Protein AF-0000000085168864 (afdb_homodimer)

pLDDT: mean 82.72, std 15.42, range [17.7, 98.81]

Radius of gyration: 28.25 Å; Cα contacts (8 Å, |Δi|>4): 1003; chains: 2; bounding box: 55×83×70 Å

Solvent-accessible surface area (backbone atoms only — not comparable to full-atom values): 30755 Å² total; per-residue (Å²): 132,80,49,40,72,51,82,82,70,56,51,90,60,42,62,45,27,54,46,70,40,33,37,84,50,86,78,62,42,57,21,23,33,66,33,28,35,41,40,34,30,62,39,65,36,33,43,31,36,38,64,81,28,74,47,78,46,41,55,50,42,28,37,32,35,18,53,52,44,36,33,30,61,48,66,72,63,60,91,83,55,74,37,79,60,23,33,42,39,37,36,36,43,54,63,49,53,52,52,43,49,72,62,31,42,29,44,61,69,39,47,64,56,55,60,53,12,48,28,26,28,41,48,52,65,68,54,29,64,62,44,47,62,49,52,56,51,31,48,74,44,61,51,35,48,22,51,13,39,49,32,38,48,50,32,53,61,55,70,41,75,87,52,46,72,52,23,49,69,67,53,45,51,55,50,51,67,59,56,43,70,46,57,54,50,38,50,52,50,42,65,78,41,54,58,49,98,72,51,69,57,57,43,11,56,73,50,72,38,55,54,68,59,32,51,50,50,43,23,70,64,55,63,41,49,70,67,57,49,50,50,50,52,26,41,51,50,33,51,50,45,39,56,74,36,76,82,60,54,69,70,57,43,37,49,67,31,44,40,92,45,68,67,61,38,49,51,52,34,25,72,73,70,73,39,45,69,68,54,45,28,56,58,56,40,60,61,33,74,80,52,76,79,121,132,79,46,38,71,49,83,82,72,56,51,90,59,41,62,44,28,55,46,70,41,34,38,85,50,86,80,63,40,58,20,23,32,67,33,29,35,43,40,34,30,62,40,65,35,33,44,33,34,37,64,80,28,76,48,77,46,42,57,50,42,28,37,33,34,18,54,53,44,35,34,32,61,47,66,73,64,60,92,84,55,74,38,80,60,23,34,43,40,37,37,37,42,54,64,51,52,52,53,44,49,74,61,32,42,30,43,62,70,41,47,65,57,55,60,53,14,47,30,26,29,41,48,52,65,68,54,28,65,62,44,47,61,48,52,56,51,31,48,75,44,60,50,36,49,23,52,12,40,50,33,37,48,49,32,53,62,54,69,41,76,87,51,47,71,53,22,48,69,67,54,46,50,54,52,49,68,60,54,44,71,46,56,54,50,41,50,52,49,42,64,78,41,53,59,49,97,72,50,68,58,58,43,12,56,73,52,72,38,55,54,70,61,31,51,52,51,43,23,69,65,54,60,41,50,69,68,59,49,50,49,51,51,26,41,52,50,33,51,50,44,39,55,74,34,76,82,60,54,67,69,58,42,38,48,69,32,44,39,92,45,68,68,62,38,48,50,52,33,24,71,72,69,73,39,46,69,68,53,46,29,56,57,56,39,61,62,29,81,78,53,76,80,122

Foldseek 3Di:
DDAAEDDADDDPVGQWDKDWFKPPDDPQTFHFAQWKKKKFFQAAKDWKDWQPFIDIDGHLKIKIAHHGTTMHDDGPDDPPDITGTTMIMITGHPVVLVVCVVPPVVSVLLVVVNVLRNQMWIADNVLSVVLVVLSVVLNVDDDVVNVVSVVVSSVSVSPGPGTDGGHDPVSSVVLVVLVPPLLVVLVVVCLVQLQDPDDLCNSCVSSVHHSVVSQVSNCVNNVDGPVLVSLLSLLVQLLVCLQVPVPDDSQVSCNVSNHPDPVVNQVSNCVNVVDGSVVSSCVPNVVCVCDPPD/DDAAEDDADDDPVGQWDKDWFKPPDDPQTFHFAQWKKKKFFQAAKDWKDWQPFIDIDGHLKIKIAHHGTTMHDDGPDDPPDITGTTMIMITGHPVVLVVCVVPPVVSVLLVVVNVLRNQMWIADNVLSVVLVVLSVVLNVDDDVVNVVSVVVSSVSVSPGPGTDGGHDPVSSVVLVVLVPPLLVVLVVVCLVQLQDPDDLCNSCVSSVHHSVVSQVSNCVNNVDGPVLVSLLSLLVQLLSCLQVPVPDDSQVSCNVSNHPDPVVNQVSNCVNVVDGSVVSSCVPNVVCPCDDPD

Structure (mmCIF, N/CA/C/O backbone):
data_AF-0000000085168864-model_v1
#
loop_
_entity.id
_entity.type
_entity.pdbx_description
1 polymer 'AraC family transcription regulator protein'
#
loop_
_atom_site.group_PDB
_atom_site.id
_atom_site.type_symbol
_atom_site.label_atom_id
_atom_site.label_alt_id
_atom_site.label_comp_id
_atom_site.label_asym_id
_atom_site.label_entity_id
_atom_site.label_seq_id
_atom_site.pdbx_PDB_ins_code
_atom_site.Cartn_x
_atom_site.Cartn_y
_atom_site.Cartn_z
_atom_site.occupancy
_atom_site.B_iso_or_equiv
_atom_site.auth_seq_id
_atom_site.auth_comp_id
_atom_site.auth_asym_id
_atom_site.auth_atom_id
_atom_site.pdbx_PDB_model_num
ATOM 1 N N . MET A 1 1 ? 9.664 31.984 19.141 1 49.69 1 MET A N 1
ATOM 2 C CA . MET A 1 1 ? 8.258 31.641 19.297 1 49.69 1 MET A CA 1
ATOM 3 C C . MET A 1 1 ? 8.062 30.125 19.172 1 49.69 1 MET A C 1
ATOM 5 O O . MET A 1 1 ? 8.719 29.469 18.359 1 49.69 1 MET A O 1
ATOM 9 N N . GLN A 1 2 ? 7.473 29.562 20.156 1 61.84 2 GLN A N 1
ATOM 10 C CA . GLN A 1 2 ? 7.246 28.125 20.203 1 61.84 2 GLN A CA 1
ATOM 11 C C . GLN A 1 2 ? 6.25 27.688 19.125 1 61.84 2 GLN A C 1
ATOM 13 O O . GLN A 1 2 ? 5.199 28.312 18.953 1 61.84 2 GLN A O 1
ATOM 18 N N . PRO A 1 3 ? 6.668 26.797 18.266 1 69.38 3 PRO A N 1
ATOM 19 C CA . PRO A 1 3 ? 5.734 26.359 17.234 1 69.38 3 PRO A CA 1
ATOM 20 C C . PRO A 1 3 ? 4.504 25.656 17.812 1 69.38 3 PRO A C 1
ATOM 22 O O . PRO A 1 3 ? 4.59 25 18.844 1 69.38 3 PRO A O 1
ATOM 25 N N . ASP A 1 4 ? 3.34 25.891 17.094 1 64.06 4 ASP A N 1
ATOM 26 C CA . ASP A 1 4 ? 2.08 25.266 17.5 1 64.06 4 ASP A CA 1
ATOM 27 C C . ASP A 1 4 ? 1.951 23.859 16.938 1 64.06 4 ASP A C 1
ATOM 29 O O . ASP A 1 4 ? 2.361 23.594 15.797 1 64.06 4 ASP A O 1
ATOM 33 N N . LEU A 1 5 ? 1.404 22.984 17.719 1 61.69 5 LEU A N 1
ATOM 34 C CA . LEU A 1 5 ? 1.074 21.656 17.219 1 61.69 5 LEU A CA 1
ATOM 35 C C . LEU A 1 5 ? -0.156 21.703 16.312 1 61.69 5 LEU A C 1
ATOM 37 O O . LEU A 1 5 ? -1.207 22.203 16.719 1 61.69 5 LEU A O 1
ATOM 41 N N . GLU A 1 6 ? 0.017 21.328 15.086 1 69.69 6 GLU A N 1
ATOM 42 C CA . GLU A 1 6 ? -1.101 21.156 14.164 1 69.69 6 GLU A CA 1
ATOM 43 C C . GLU A 1 6 ? -1.704 19.75 14.289 1 69.69 6 GLU A C 1
ATOM 45 O O . GLU A 1 6 ? -0.983 18.75 14.242 1 69.69 6 GLU A O 1
ATOM 50 N N . LEU A 1 7 ? -2.91 19.688 14.414 1 58.91 7 LEU A N 1
ATOM 51 C CA . LEU A 1 7 ? -3.6 18.391 14.422 1 58.91 7 LEU A CA 1
ATOM 52 C C . LEU A 1 7 ? -4.062 18.016 13.016 1 58.91 7 LEU A C 1
ATOM 54 O O . LEU A 1 7 ? -4.98 18.641 12.477 1 58.91 7 LEU A O 1
ATOM 58 N N . VAL A 1 8 ? -3.438 17.062 12.492 1 67.88 8 VAL A N 1
ATOM 59 C CA . VAL A 1 8 ? -3.771 16.562 11.156 1 67.88 8 VAL A CA 1
ATOM 60 C C . VAL A 1 8 ? -4.977 15.633 11.242 1 67.88 8 VAL A C 1
ATOM 62 O O . VAL A 1 8 ? -4.984 14.688 12.031 1 67.88 8 VAL A O 1
ATOM 65 N N . HIS A 1 9 ? -5.863 15.875 10.375 1 63.97 9 HIS A N 1
ATOM 66 C CA . HIS A 1 9 ? -7.082 15.07 10.375 1 63.97 9 HIS A CA 1
ATOM 67 C C . HIS A 1 9 ? -7.105 14.109 9.195 1 63.97 9 HIS A C 1
ATOM 69 O O . HIS A 1 9 ? -7.059 14.539 8.039 1 63.97 9 HIS A O 1
ATOM 75 N N . ILE A 1 10 ? -7.199 12.859 9.609 1 73.88 10 ILE A N 1
ATOM 76 C CA . ILE A 1 10 ? -7.352 11.82 8.594 1 73.88 10 ILE A CA 1
ATOM 77 C C . ILE A 1 10 ? -8.766 11.234 8.672 1 73.88 10 ILE A C 1
ATOM 79 O O . ILE A 1 10 ? -9.203 10.789 9.734 1 73.88 10 ILE A O 1
ATOM 83 N N . ARG A 1 11 ? -9.453 11.234 7.551 1 69.69 11 ARG A N 1
ATOM 84 C CA . ARG A 1 11 ? -10.844 10.789 7.477 1 69.69 11 ARG A CA 1
ATOM 85 C C . ARG A 1 11 ? -10.953 9.289 7.691 1 69.69 11 ARG A C 1
ATOM 87 O O . ARG A 1 11 ? -10.023 8.539 7.379 1 69.69 11 ARG A O 1
ATOM 94 N N . LYS A 1 12 ? -12.164 8.938 8.203 1 71.06 12 LYS A N 1
ATOM 95 C CA . LYS A 1 12 ? -12.43 7.508 8.344 1 71.06 12 LYS A CA 1
ATOM 96 C C . LYS A 1 12 ? -12.305 6.797 6.996 1 71.06 12 LYS A C 1
ATOM 98 O O . LYS A 1 12 ? -12.781 7.297 5.977 1 71.06 12 LYS A O 1
ATOM 103 N N . GLY A 1 13 ? -11.68 5.703 7.059 1 80.5 13 GLY A N 1
ATOM 104 C CA . GLY A 1 13 ? -11.508 4.926 5.844 1 80.5 13 GLY A CA 1
ATOM 105 C C . GLY A 1 13 ? -10.312 5.363 5.016 1 80.5 13 GLY A C 1
ATOM 106 O O . GLY A 1 13 ? -10.055 4.816 3.943 1 80.5 13 GLY A O 1
ATOM 107 N N . GLU A 1 14 ? -9.656 6.387 5.555 1 88.06 14 GLU A N 1
ATOM 108 C CA . GLU A 1 14 ? -8.461 6.863 4.875 1 88.06 14 GLU A CA 1
ATOM 109 C C . GLU A 1 14 ? -7.219 6.676 5.742 1 88.06 14 GLU A C 1
ATOM 111 O O . GLU A 1 14 ? -7.309 6.691 6.973 1 88.06 14 GLU A O 1
ATOM 116 N N . SER A 1 15 ? -6.113 6.469 5.117 1 92.19 15 SER A N 1
ATOM 117 C CA . SER A 1 15 ? -4.883 6.199 5.852 1 92.19 15 SER A CA 1
ATOM 118 C C . SER A 1 15 ? -4.008 7.445 5.941 1 92.19 15 SER A C 1
ATOM 120 O O . SER A 1 15 ? -3.014 7.461 6.668 1 92.19 15 SER A O 1
ATOM 122 N N . PHE A 1 16 ? -4.355 8.477 5.191 1 93.88 16 PHE A N 1
ATOM 123 C CA . PHE A 1 16 ? -3.633 9.742 5.164 1 93.88 16 PHE A CA 1
ATOM 124 C C . PHE A 1 16 ? -4.559 10.891 4.766 1 93.88 16 PHE A C 1
ATOM 126 O O . PHE A 1 16 ? -5.68 10.656 4.309 1 93.88 16 PHE A O 1
ATOM 133 N N . ALA A 1 17 ? -4.102 12.094 5.02 1 91.06 17 ALA A N 1
ATOM 134 C CA . ALA A 1 17 ? -4.879 13.289 4.691 1 91.06 17 ALA A CA 1
ATOM 135 C C . ALA A 1 17 ? -4.383 13.93 3.4 1 91.06 17 ALA A C 1
ATOM 137 O O . ALA A 1 17 ? -3.176 13.984 3.154 1 91.06 17 ALA A O 1
ATOM 138 N N . ALA A 1 18 ? -5.227 14.344 2.557 1 93.88 18 ALA A N 1
ATOM 139 C CA . ALA A 1 18 ? -4.953 15.102 1.339 1 93.88 18 ALA A CA 1
ATOM 140 C C . ALA A 1 18 ? -6 16.188 1.127 1 93.88 18 ALA A C 1
ATOM 142 O O . ALA A 1 18 ? -7.199 15.906 1.085 1 93.88 18 ALA A O 1
ATOM 143 N N . TRP A 1 19 ? -5.469 17.359 1.051 1 87.75 19 TRP A N 1
ATOM 144 C CA . TRP A 1 19 ? -6.422 18.453 0.992 1 87.75 19 TRP A CA 1
ATOM 145 C C . TRP A 1 19 ? -5.777 19.703 0.387 1 87.75 19 TRP A C 1
ATOM 147 O O . TRP A 1 19 ? -4.582 19.703 0.094 1 87.75 19 TRP A O 1
ATOM 157 N N . MET A 1 20 ? -6.613 20.609 0.006 1 89.31 20 MET A N 1
ATOM 158 C CA . MET A 1 20 ? -6.18 21.922 -0.483 1 89.31 20 MET A CA 1
ATOM 159 C C . MET A 1 20 ? -6.812 23.047 0.333 1 89.31 20 MET A C 1
ATOM 161 O O . MET A 1 20 ? -7.871 22.859 0.933 1 89.31 20 MET A O 1
ATOM 165 N N . HIS A 1 21 ? -6.082 24.156 0.426 1 80.88 21 HIS A N 1
ATOM 166 C CA . HIS A 1 21 ? -6.656 25.297 1.124 1 80.88 21 HIS A CA 1
ATOM 167 C C . HIS A 1 21 ? -6.262 26.609 0.45 1 80.88 21 HIS A C 1
ATOM 169 O O . HIS A 1 21 ? -5.242 26.672 -0.241 1 80.88 21 HIS A O 1
ATOM 175 N N . GLY A 1 22 ? -7.117 27.547 0.686 1 80.69 22 GLY A N 1
ATOM 176 C CA . GLY A 1 22 ? -6.848 28.906 0.206 1 80.69 22 GLY A CA 1
ATOM 177 C C . GLY A 1 22 ? -6.289 29.812 1.277 1 80.69 22 GLY A C 1
ATOM 178 O O . GLY A 1 22 ? -5.621 29.359 2.207 1 80.69 22 GLY A O 1
ATOM 179 N N . TYR A 1 23 ? -6.402 31.156 1.03 1 71.81 23 TYR A N 1
ATOM 180 C CA . TYR A 1 23 ? -6.023 32.188 1.979 1 71.81 23 TYR A CA 1
ATOM 181 C C . TYR A 1 23 ? -7.164 33.188 2.186 1 71.81 23 TYR A C 1
ATOM 183 O O . TYR A 1 23 ? -7.809 33.594 1.224 1 71.81 23 TYR A O 1
ATOM 191 N N . PRO A 1 24 ? -7.398 33.656 3.424 1 69.38 24 PRO A N 1
ATOM 192 C CA . PRO A 1 24 ? -6.754 33.219 4.672 1 69.38 24 PRO A CA 1
ATOM 193 C C . PRO A 1 24 ? -7.129 31.812 5.086 1 69.38 24 PRO A C 1
ATOM 195 O O . PRO A 1 24 ? -8.133 31.266 4.613 1 69.38 24 PRO A O 1
ATOM 198 N N . PHE A 1 25 ? -6.105 31.141 5.656 1 65.94 25 PHE A N 1
ATOM 199 C CA . PHE A 1 25 ? -6.367 29.812 6.219 1 65.94 25 PHE A CA 1
ATOM 200 C C . PHE A 1 25 ? -5.727 29.672 7.594 1 65.94 25 PHE A C 1
ATOM 202 O O . PHE A 1 25 ? -4.645 30.219 7.84 1 65.94 25 PHE A O 1
ATOM 209 N N . ARG A 1 26 ? -6.238 29.031 8.453 1 50.28 26 ARG A N 1
ATOM 210 C CA . ARG A 1 26 ? -5.918 28.953 9.875 1 50.28 26 ARG A CA 1
ATOM 211 C C . ARG A 1 26 ? -4.508 28.406 10.086 1 50.28 26 ARG A C 1
ATOM 213 O O . ARG A 1 26 ? -3.826 28.781 11.039 1 50.28 26 ARG A O 1
ATOM 220 N N . THR A 1 27 ? -4.105 27.438 9.328 1 53.41 27 THR A N 1
ATOM 221 C CA . THR A 1 27 ? -2.832 26.797 9.633 1 53.41 27 THR A CA 1
ATOM 222 C C . THR A 1 27 ? -1.676 27.562 9.008 1 53.41 27 THR A C 1
ATOM 224 O O . THR A 1 27 ? -0.531 27.109 9.031 1 53.41 27 THR A O 1
ATOM 227 N N . VAL A 1 28 ? -1.916 28.656 8.727 1 61.66 28 VAL A N 1
ATOM 228 C CA . VAL A 1 28 ? -0.792 29.453 8.234 1 61.66 28 VAL A CA 1
ATOM 229 C C . VAL A 1 28 ? -0.099 30.156 9.398 1 61.66 28 VAL A C 1
ATOM 231 O O . VAL A 1 28 ? -0.299 31.344 9.617 1 61.66 28 VAL A O 1
ATOM 234 N N . ARG A 1 29 ? 0.546 29.359 10.266 1 69.56 29 ARG A N 1
ATOM 235 C CA . ARG A 1 29 ? 1.313 29.766 11.438 1 69.56 29 ARG A CA 1
ATOM 236 C C . ARG A 1 29 ? 2.494 28.828 11.68 1 69.56 29 ARG A C 1
ATOM 238 O O . ARG A 1 29 ? 2.564 27.75 11.086 1 69.56 29 ARG A O 1
ATOM 245 N N . TRP A 1 30 ? 3.377 29.375 12.477 1 75.5 30 TRP A N 1
ATOM 246 C CA . TRP A 1 30 ? 4.492 28.531 12.898 1 75.5 30 TRP A CA 1
ATOM 247 C C . TRP A 1 30 ? 3.99 27.312 13.648 1 75.5 30 TRP A C 1
ATOM 249 O O . TRP A 1 30 ? 3.393 27.422 14.727 1 75.5 30 TRP A O 1
ATOM 259 N N . HIS A 1 31 ? 4.18 26.016 12.984 1 79.44 31 HIS A N 1
ATOM 260 C CA . HIS A 1 31 ? 3.559 24.828 13.555 1 79.44 31 HIS A CA 1
ATOM 261 C C . HIS A 1 31 ? 4.371 23.578 13.234 1 79.44 31 HIS A C 1
ATOM 263 O O . HIS A 1 31 ? 5.316 23.625 12.445 1 79.44 31 HIS A O 1
ATOM 269 N N . TYR A 1 32 ? 4.074 22.531 13.977 1 81.31 32 TYR A N 1
ATOM 270 C CA . TYR A 1 32 ? 4.621 21.203 13.719 1 81.31 32 TYR A CA 1
ATOM 271 C C . TYR A 1 32 ? 3.555 20.141 13.906 1 81.31 32 TYR A C 1
ATOM 273 O O . TYR A 1 32 ? 2.475 20.406 14.438 1 81.31 32 TYR A O 1
ATOM 281 N N . HIS A 1 33 ? 3.752 18.953 13.375 1 80.56 33 HIS A N 1
ATOM 282 C CA . HIS A 1 33 ? 2.887 17.781 13.531 1 80.56 33 HIS A CA 1
ATOM 283 C C . HIS A 1 33 ? 3.66 16.484 13.297 1 80.56 33 HIS A C 1
ATOM 285 O O . HIS A 1 33 ? 4.719 16.5 12.664 1 80.56 33 HIS A O 1
ATOM 291 N N . PRO A 1 34 ? 3.148 15.375 13.828 1 82.38 34 PRO A N 1
ATOM 292 C CA . PRO A 1 34 ? 3.9 14.117 13.773 1 82.38 34 PRO A CA 1
ATOM 293 C C . PRO A 1 34 ? 3.807 13.438 12.414 1 82.38 34 PRO A C 1
ATOM 295 O O . PRO A 1 34 ? 4.441 12.398 12.195 1 82.38 34 PRO A O 1
ATOM 298 N N . GLU A 1 35 ? 3.092 13.938 11.523 1 89.44 35 GLU A N 1
ATOM 299 C CA . GLU A 1 35 ? 2.949 13.352 10.195 1 89.44 35 GLU A CA 1
ATOM 300 C C . GLU A 1 35 ? 4.027 13.867 9.242 1 89.44 35 GLU A C 1
ATOM 302 O O . GLU A 1 35 ? 4.52 14.984 9.398 1 89.44 35 GLU A O 1
ATOM 307 N N . TYR A 1 36 ? 4.395 13.062 8.312 1 95.5 36 TYR A N 1
ATOM 308 C CA . TYR A 1 36 ? 5.066 13.586 7.129 1 95.5 36 TYR A CA 1
ATOM 309 C C . TYR A 1 36 ? 4.152 14.523 6.352 1 95.5 36 TYR A C 1
ATOM 311 O O . TYR A 1 36 ? 2.926 14.398 6.41 1 95.5 36 TYR A O 1
ATOM 319 N N . GLU A 1 37 ? 4.77 15.445 5.629 1 97.38 37 GLU A N 1
ATOM 320 C CA . GLU A 1 37 ? 3.955 16.359 4.836 1 97.38 37 GLU A CA 1
ATOM 321 C C . GLU A 1 37 ? 4.605 16.656 3.486 1 97.38 37 GLU A C 1
ATOM 323 O O . GLU A 1 37 ? 5.824 16.828 3.404 1 97.38 37 GLU A O 1
ATOM 328 N N . ILE A 1 38 ? 3.84 16.562 2.441 1 98.56 38 ILE A N 1
ATOM 329 C CA . ILE A 1 38 ? 4.172 17.078 1.118 1 98.56 38 ILE A CA 1
ATOM 330 C C . ILE A 1 38 ? 3.34 18.328 0.832 1 98.56 38 ILE A C 1
ATOM 332 O O . ILE A 1 38 ? 2.109 18.266 0.807 1 98.56 38 ILE A O 1
ATOM 336 N N . HIS A 1 39 ? 3.963 19.422 0.672 1 98.12 39 HIS A N 1
ATOM 337 C CA . HIS A 1 39 ? 3.324 20.734 0.531 1 98.12 39 HIS A CA 1
ATOM 338 C C . HIS A 1 39 ? 3.682 21.375 -0.803 1 98.12 39 HIS A C 1
ATOM 340 O O . HIS A 1 39 ? 4.859 21.578 -1.105 1 98.12 39 HIS A O 1
ATOM 346 N N . LEU A 1 40 ? 2.729 21.688 -1.613 1 98.5 40 LEU A N 1
ATOM 347 C CA . LEU A 1 40 ? 2.916 22.359 -2.895 1 98.5 40 LEU A CA 1
ATOM 348 C C . LEU A 1 40 ? 2.217 23.719 -2.904 1 98.5 40 LEU A C 1
ATOM 350 O O . LEU A 1 40 ? 1 23.797 -2.723 1 98.5 40 LEU A O 1
ATOM 354 N N . VAL A 1 41 ? 2.936 24.75 -3.107 1 97.38 41 VAL A N 1
ATOM 355 C CA . VAL A 1 41 ? 2.381 26.094 -3.219 1 97.38 41 VAL A CA 1
ATOM 356 C C . VAL A 1 41 ? 1.809 26.297 -4.617 1 97.38 41 VAL A C 1
ATOM 358 O O . VAL A 1 41 ? 2.51 26.109 -5.617 1 97.38 41 VAL A O 1
ATOM 361 N N . VAL A 1 42 ? 0.62 26.688 -4.672 1 96 42 VAL A N 1
ATOM 362 C CA . VAL A 1 42 ? -0.064 26.859 -5.949 1 96 42 VAL A CA 1
ATOM 363 C C . VAL A 1 42 ? -0.163 28.359 -6.273 1 96 42 VAL A C 1
ATOM 365 O O . VAL A 1 42 ? -0.124 28.75 -7.441 1 96 42 VAL A O 1
ATOM 368 N N . ALA A 1 43 ? -0.313 29.094 -5.191 1 93.94 43 ALA A N 1
ATOM 369 C CA . ALA A 1 43 ? -0.47 30.531 -5.363 1 93.94 43 ALA A CA 1
ATOM 370 C C . ALA A 1 43 ? 0.192 31.297 -4.223 1 93.94 43 ALA A C 1
ATOM 372 O O . ALA A 1 43 ? 0.441 30.734 -3.154 1 93.94 43 ALA A O 1
ATOM 373 N N . THR A 1 44 ? 0.443 32.625 -4.461 1 91 44 THR A N 1
ATOM 374 C CA . THR A 1 44 ? 1.033 33.594 -3.562 1 91 44 THR A CA 1
ATOM 375 C C . THR A 1 44 ? 2.539 33.406 -3.439 1 91 44 THR A C 1
ATOM 377 O O . THR A 1 44 ? 3.074 32.406 -3.943 1 91 44 THR A O 1
ATOM 380 N N . SER A 1 45 ? 3.219 34.375 -3.062 1 94.44 45 SER A N 1
ATOM 381 C CA . SER A 1 45 ? 4.645 34.375 -2.758 1 94.44 45 SER A CA 1
ATOM 382 C C . SER A 1 45 ? 4.922 35 -1.396 1 94.44 45 SER A C 1
ATOM 384 O O . SER A 1 45 ? 4.086 35.719 -0.865 1 94.44 45 SER A O 1
ATOM 386 N N . GLY A 1 46 ? 6.066 34.625 -0.838 1 92.25 46 GLY A N 1
ATOM 387 C CA . GLY A 1 46 ? 6.434 35.156 0.462 1 92.25 46 GLY A CA 1
ATOM 388 C C . GLY A 1 46 ? 7.652 34.5 1.063 1 92.25 46 GLY A C 1
ATOM 389 O O . GLY A 1 46 ? 8.609 34.188 0.352 1 92.25 46 GLY A O 1
ATOM 390 N N . ARG A 1 47 ? 7.551 34.438 2.445 1 88.75 47 ARG A N 1
ATOM 391 C CA . ARG A 1 47 ? 8.648 33.812 3.182 1 88.75 47 ARG A CA 1
ATOM 392 C C . ARG A 1 47 ? 8.203 32.5 3.814 1 88.75 47 ARG A C 1
ATOM 394 O O . ARG A 1 47 ? 7.082 32.406 4.312 1 88.75 47 ARG A O 1
ATOM 401 N N . PHE A 1 48 ? 9.125 31.562 3.75 1 91.94 48 PHE A N 1
ATOM 402 C CA . PHE A 1 48 ? 8.805 30.297 4.422 1 91.94 48 PHE A CA 1
ATOM 403 C C . PHE A 1 48 ? 9.914 29.906 5.391 1 91.94 48 PHE A C 1
ATOM 405 O O . PHE A 1 48 ? 11.062 30.312 5.23 1 91.94 48 PHE A O 1
ATOM 412 N N . TYR A 1 49 ? 9.469 29.188 6.387 1 89.56 49 TYR A N 1
ATOM 413 C CA . TYR A 1 49 ? 10.32 28.719 7.469 1 89.56 49 TYR A CA 1
ATOM 414 C C . TYR A 1 49 ? 10.219 27.203 7.617 1 89.56 49 TYR A C 1
ATOM 416 O O . TYR A 1 49 ? 9.117 26.656 7.691 1 89.56 49 TYR A O 1
ATOM 424 N N . VAL A 1 50 ? 11.328 26.547 7.621 1 92.31 50 VAL A N 1
ATOM 425 C CA . VAL A 1 50 ? 11.422 25.109 7.922 1 92.31 50 VAL A CA 1
ATOM 426 C C . VAL A 1 50 ? 12.586 24.875 8.875 1 92.31 50 VAL A C 1
ATOM 428 O O . VAL A 1 50 ? 13.75 24.969 8.484 1 92.31 50 VAL A O 1
ATOM 431 N N . GLY A 1 51 ? 12.203 24.453 10.031 1 87.31 51 GLY A N 1
ATOM 432 C CA . GLY A 1 51 ? 13.258 24.422 11.031 1 87.31 51 GLY A CA 1
ATOM 433 C C . GLY A 1 51 ? 13.93 25.766 11.219 1 87.31 51 GLY A C 1
ATOM 434 O O . GLY A 1 51 ? 13.273 26.766 11.531 1 87.31 51 GLY A O 1
ATOM 435 N N . ASP A 1 52 ? 15.258 25.797 10.945 1 82.19 52 ASP A N 1
ATOM 436 C CA . ASP A 1 52 ? 16 27.047 11.07 1 82.19 52 ASP A CA 1
ATOM 437 C C . ASP A 1 52 ? 16.281 27.672 9.703 1 82.19 52 ASP A C 1
ATOM 439 O O . ASP A 1 52 ? 17.031 28.641 9.594 1 82.19 52 ASP A O 1
ATOM 443 N N . HIS A 1 53 ? 15.711 27.094 8.703 1 88.94 53 HIS A N 1
ATOM 444 C CA . HIS A 1 53 ? 15.875 27.641 7.363 1 88.94 53 HIS A CA 1
ATOM 445 C C . HIS A 1 53 ? 14.852 28.719 7.078 1 88.94 53 HIS A C 1
ATOM 447 O O . HIS A 1 53 ? 13.672 28.578 7.426 1 88.94 53 HIS A O 1
ATOM 453 N N . ILE A 1 54 ? 15.305 29.781 6.52 1 87.69 54 ILE A N 1
ATOM 454 C CA . ILE A 1 54 ? 14.445 30.859 6.055 1 87.69 54 ILE A CA 1
ATOM 455 C C . ILE A 1 54 ? 14.703 31.109 4.57 1 87.69 54 ILE A C 1
ATOM 457 O O . ILE A 1 54 ? 15.852 31.25 4.145 1 87.69 54 ILE A O 1
ATOM 461 N N . GLY A 1 55 ? 13.641 31.094 3.793 1 88.62 55 GLY A N 1
ATOM 462 C CA . GLY A 1 55 ? 13.766 31.359 2.367 1 88.62 55 GLY A CA 1
ATOM 463 C C . GLY A 1 55 ? 12.516 31.953 1.755 1 88.62 55 GLY A C 1
ATOM 464 O O . GLY A 1 55 ? 11.539 32.219 2.459 1 88.62 55 GLY A O 1
ATOM 465 N N . ASP A 1 56 ? 12.656 32.312 0.465 1 93.94 56 ASP A N 1
ATOM 466 C CA . ASP A 1 56 ? 11.508 32.781 -0.292 1 93.94 56 ASP A CA 1
ATOM 467 C C . ASP A 1 56 ? 10.766 31.641 -0.969 1 93.94 56 ASP A C 1
ATOM 469 O O . ASP A 1 56 ? 11.375 30.625 -1.33 1 93.94 56 ASP A O 1
ATOM 473 N N . PHE A 1 57 ? 9.461 31.828 -1.041 1 96.19 57 PHE A N 1
ATOM 474 C CA . PHE A 1 57 ? 8.695 30.844 -1.811 1 96.19 57 PHE A CA 1
ATOM 475 C C . PHE A 1 57 ? 7.863 31.531 -2.885 1 96.19 57 PHE A C 1
ATOM 477 O O . PHE A 1 57 ? 7.617 32.75 -2.811 1 96.19 57 PHE A O 1
ATOM 484 N N . ALA A 1 58 ? 7.516 30.812 -3.887 1 97.25 58 ALA A N 1
ATOM 485 C CA . ALA A 1 58 ? 6.66 31.203 -5.004 1 97.25 58 ALA A CA 1
ATOM 486 C C . ALA A 1 58 ? 5.828 30.016 -5.5 1 97.25 58 ALA A C 1
ATOM 488 O O . ALA A 1 58 ? 6.078 28.875 -5.117 1 97.25 58 ALA A O 1
ATOM 489 N N . PRO A 1 59 ? 4.785 30.328 -6.316 1 97.56 59 PRO A N 1
ATOM 490 C CA . PRO A 1 59 ? 3.998 29.219 -6.859 1 97.56 59 PRO A CA 1
ATOM 491 C C . PRO A 1 59 ? 4.863 28.156 -7.535 1 97.56 59 PRO A C 1
ATOM 493 O O . PRO A 1 59 ? 5.781 28.484 -8.289 1 97.56 59 PRO A O 1
ATOM 496 N N . GLY A 1 60 ? 4.559 26.906 -7.172 1 98.25 60 GLY A N 1
ATOM 497 C CA . GLY A 1 60 ? 5.324 25.797 -7.719 1 98.25 60 GLY A CA 1
ATOM 498 C C . GLY A 1 60 ? 6.293 25.188 -6.723 1 98.25 60 GLY A C 1
ATOM 499 O O . GLY A 1 60 ? 6.836 24.109 -6.953 1 98.25 60 GLY A O 1
ATOM 500 N N . GLN A 1 61 ? 6.504 25.859 -5.625 1 98.38 61 GLN A N 1
ATOM 501 C CA . GLN A 1 61 ? 7.422 25.312 -4.633 1 98.38 61 GLN A CA 1
ATOM 502 C C . GLN A 1 61 ? 6.871 24.031 -4.02 1 98.38 61 GLN A C 1
ATOM 504 O O . GLN A 1 61 ? 5.727 23.984 -3.57 1 98.38 61 GLN A O 1
ATOM 509 N N . LEU A 1 62 ? 7.688 23.031 -4.082 1 98.81 62 LEU A N 1
ATOM 510 C CA . LEU A 1 62 ? 7.352 21.719 -3.533 1 98.81 62 LEU A CA 1
ATOM 511 C C . LEU A 1 62 ? 8.312 21.344 -2.416 1 98.81 62 LEU A C 1
ATOM 513 O O . LEU A 1 62 ? 9.523 21.219 -2.643 1 98.81 62 LEU A O 1
ATOM 517 N N . VAL A 1 63 ? 7.773 21.125 -1.173 1 98.75 63 VAL A N 1
ATOM 518 C CA . VAL A 1 63 ? 8.594 20.797 -0.012 1 98.75 63 VAL A CA 1
ATOM 519 C C . VAL A 1 63 ? 8.031 19.578 0.689 1 98.75 63 VAL A C 1
ATOM 521 O O . VAL A 1 63 ? 6.816 19.438 0.845 1 98.75 63 VAL A O 1
ATOM 524 N N . MET A 1 64 ? 8.844 18.688 1.046 1 98.69 64 MET A N 1
ATOM 525 C CA . MET A 1 64 ? 8.484 17.562 1.902 1 98.69 64 MET A CA 1
ATOM 526 C C . MET A 1 64 ? 9.133 17.688 3.275 1 98.69 64 MET A C 1
ATOM 528 O O . MET A 1 64 ? 10.336 17.953 3.375 1 98.69 64 MET A O 1
ATOM 532 N N . THR A 1 65 ? 8.383 17.562 4.34 1 97 65 THR A N 1
ATOM 533 C CA . THR A 1 65 ? 8.898 17.625 5.699 1 97 65 THR A CA 1
ATOM 534 C C . THR A 1 65 ? 8.609 16.344 6.461 1 97 65 THR A C 1
ATOM 536 O O . THR A 1 65 ? 7.57 15.711 6.258 1 97 65 THR A O 1
ATOM 539 N N . GLY A 1 66 ? 9.555 15.984 7.312 1 94.5 66 GLY A N 1
ATOM 540 C CA . GLY A 1 66 ? 9.344 14.852 8.203 1 94.5 66 GLY A CA 1
ATOM 541 C C . GLY A 1 66 ? 8.578 15.211 9.461 1 94.5 66 GLY A C 1
ATOM 542 O O . GLY A 1 66 ? 8.242 16.375 9.672 1 94.5 66 GLY A O 1
ATOM 543 N N . PRO A 1 67 ? 8.312 14.195 10.281 1 88.25 67 PRO A N 1
ATOM 544 C CA . PRO A 1 67 ? 7.516 14.383 11.492 1 88.25 67 PRO A CA 1
ATOM 545 C C . PRO A 1 67 ? 8.125 15.406 12.445 1 88.25 67 PRO A C 1
ATOM 547 O O . PRO A 1 67 ? 9.336 15.414 12.656 1 88.25 67 PRO A O 1
ATOM 550 N N . ASN A 1 68 ? 7.246 16.344 12.828 1 81.94 68 ASN A N 1
ATOM 551 C CA . ASN A 1 68 ? 7.488 17.281 13.93 1 81.94 68 ASN A CA 1
ATOM 552 C C . ASN A 1 68 ? 8.461 18.375 13.523 1 81.94 68 ASN A C 1
ATOM 554 O O . ASN A 1 68 ? 8.914 19.156 14.367 1 81.94 68 ASN A O 1
ATOM 558 N N . LEU A 1 69 ? 8.867 18.484 12.383 1 87.44 69 LEU A N 1
ATOM 559 C CA . LEU A 1 69 ? 9.672 19.594 11.891 1 87.44 69 LEU A CA 1
ATOM 560 C C . LEU A 1 69 ? 8.836 20.859 11.789 1 87.44 69 LEU A C 1
ATOM 562 O O . LEU A 1 69 ? 7.91 20.938 10.977 1 87.44 69 LEU A O 1
ATOM 566 N N . PRO A 1 70 ? 9.141 21.844 12.586 1 85.81 70 PRO A N 1
ATOM 567 C CA . PRO A 1 70 ? 8.375 23.094 12.516 1 85.81 70 PRO A CA 1
ATOM 568 C C . PRO A 1 70 ? 8.469 23.766 11.148 1 85.81 70 PRO A C 1
ATOM 570 O O . PRO A 1 70 ? 9.531 23.766 10.523 1 85.81 70 PRO A O 1
ATOM 573 N N . GLN A 1 71 ? 7.348 24.344 10.703 1 90.88 71 GLN A N 1
ATOM 574 C CA . GLN A 1 71 ? 7.273 24.938 9.375 1 90.88 71 GLN A CA 1
ATOM 575 C C . GLN A 1 71 ? 6.223 26.047 9.32 1 90.88 71 GLN A C 1
ATOM 577 O O . GLN A 1 71 ? 5.289 26.062 10.125 1 90.88 71 GLN A O 1
ATOM 582 N N . ASN A 1 72 ? 6.438 27 8.43 1 88.25 72 ASN A N 1
ATOM 583 C CA . ASN A 1 72 ? 5.508 28.094 8.203 1 88.25 72 ASN A CA 1
ATOM 584 C C . ASN A 1 72 ? 5.727 28.75 6.836 1 88.25 72 ASN A C 1
ATOM 586 O O . ASN A 1 72 ? 6.863 28.859 6.379 1 88.25 72 ASN A O 1
ATOM 590 N N . TRP A 1 73 ? 4.637 29.031 6.18 1 90.25 73 TRP A N 1
ATOM 591 C CA . TRP A 1 73 ? 4.641 29.812 4.957 1 90.25 73 TRP A CA 1
ATOM 592 C C . TRP A 1 73 ? 3.852 31.109 5.141 1 90.25 73 TRP A C 1
ATOM 594 O O . TRP A 1 73 ? 2.635 31.078 5.34 1 90.25 73 TRP A O 1
ATOM 604 N N . ILE A 1 74 ? 4.484 32.188 5.051 1 84.19 74 ILE A N 1
ATOM 605 C CA . ILE A 1 74 ? 3.857 33.5 5.227 1 84.19 74 ILE A CA 1
ATOM 606 C C . ILE A 1 74 ? 3.758 34.188 3.875 1 84.19 74 ILE A C 1
ATOM 608 O O . ILE A 1 74 ? 4.77 34.625 3.312 1 84.19 74 ILE A O 1
ATOM 612 N N . SER A 1 75 ? 2.553 34.438 3.42 1 87.94 75 SER A N 1
ATOM 613 C CA . SER A 1 75 ? 2.322 35.031 2.113 1 87.94 75 SER A CA 1
ATOM 614 C C . SER A 1 75 ? 2.391 36.562 2.189 1 87.94 75 SER A C 1
ATOM 616 O O . SER A 1 75 ? 1.919 37.156 3.158 1 87.94 75 SER A O 1
ATOM 618 N N . ASP A 1 76 ? 3.025 37.125 1.146 1 85.25 76 ASP A N 1
ATOM 619 C CA . ASP A 1 76 ? 2.998 38.562 0.942 1 85.25 76 ASP A CA 1
ATOM 620 C C . ASP A 1 76 ? 1.73 39 0.205 1 85.25 76 ASP A C 1
ATOM 622 O O . ASP A 1 76 ? 1.736 39.156 -1.02 1 85.25 76 ASP A O 1
ATOM 626 N N . ILE A 1 77 ? 0.704 39.031 0.876 1 80.56 77 ILE A N 1
ATOM 627 C CA . ILE A 1 77 ? -0.583 39.344 0.269 1 80.56 77 ILE A CA 1
ATOM 628 C C . ILE A 1 77 ? -1.333 40.344 1.149 1 80.56 77 ILE A C 1
ATOM 630 O O . ILE A 1 77 ? -1.093 40.438 2.357 1 80.56 77 ILE A O 1
ATOM 634 N N . ALA A 1 78 ? -2.127 41.156 0.499 1 79.75 78 ALA A N 1
ATOM 635 C CA . ALA A 1 78 ? -2.891 42.156 1.229 1 79.75 7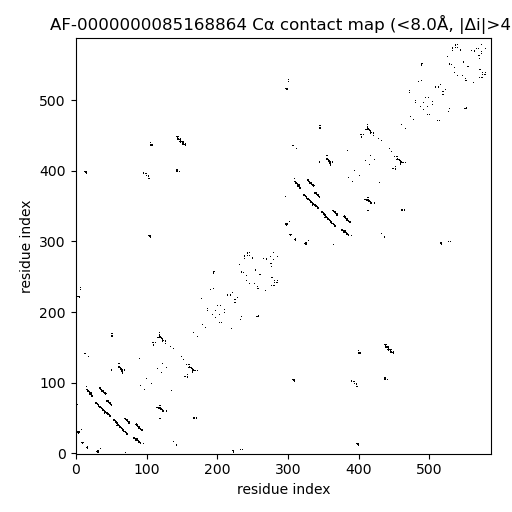8 ALA A CA 1
ATOM 636 C C . ALA A 1 78 ? -3.877 41.5 2.193 1 79.75 78 ALA A C 1
ATOM 638 O O . ALA A 1 78 ? -4.371 40.406 1.938 1 79.75 78 ALA A O 1
ATOM 639 N N . ALA A 1 79 ? -4.086 42.125 3.254 1 69.81 79 ALA A N 1
ATOM 640 C CA . ALA A 1 79 ? -4.922 41.594 4.328 1 69.81 79 ALA A CA 1
ATOM 641 C C . ALA A 1 79 ? -6.309 41.219 3.809 1 69.81 79 ALA A C 1
ATOM 643 O O . ALA A 1 79 ? -6.926 40.281 4.293 1 69.81 79 ALA A O 1
ATOM 644 N N . ASP A 1 80 ? -6.793 41.844 2.795 1 77.31 80 ASP A N 1
ATOM 645 C CA . ASP A 1 80 ? -8.156 41.656 2.32 1 77.31 80 ASP A CA 1
ATOM 646 C C . ASP A 1 80 ? -8.172 40.781 1.067 1 77.31 80 ASP A C 1
ATOM 648 O O . ASP A 1 80 ? -9.242 40.438 0.549 1 77.31 80 ASP A O 1
ATOM 652 N N . GLU A 1 81 ? -7.051 40.344 0.71 1 82.5 81 GLU A N 1
ATOM 653 C CA . GLU A 1 81 ? -6.992 39.531 -0.505 1 82.5 81 GLU A CA 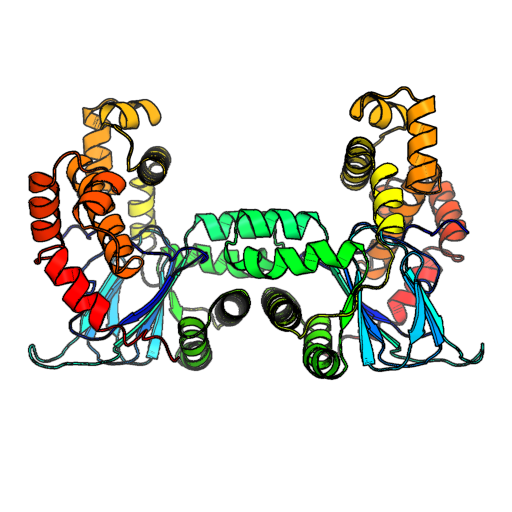1
ATOM 654 C C . GLU A 1 81 ? -7.332 38.062 -0.215 1 82.5 81 GLU A C 1
ATOM 656 O O . GLU A 1 81 ? -6.891 37.531 0.792 1 82.5 81 GLU A O 1
ATOM 661 N N . MET A 1 82 ? -8.227 37.562 -1.091 1 82.38 82 MET A N 1
ATOM 662 C CA . MET A 1 82 ? -8.625 36.156 -0.961 1 82.38 82 MET A CA 1
ATOM 663 C C . MET A 1 82 ? -8.07 35.344 -2.115 1 82.38 82 MET A C 1
ATOM 665 O O . MET A 1 82 ? -8.094 35.781 -3.266 1 82.38 82 MET A O 1
ATOM 669 N N . VAL A 1 83 ? -7.473 34.25 -1.757 1 85.38 83 VAL A N 1
ATOM 670 C CA . VAL A 1 83 ? -6.977 33.281 -2.738 1 85.38 83 VAL A CA 1
ATOM 671 C C . VAL A 1 83 ? -7.672 31.938 -2.547 1 85.38 83 VAL A C 1
ATOM 673 O O . VAL A 1 83 ? -7.559 31.328 -1.486 1 85.38 83 VAL A O 1
ATOM 676 N N . PRO A 1 84 ? -8.367 31.453 -3.512 1 85.25 84 PRO A N 1
ATOM 677 C CA . PRO A 1 84 ? -9.18 30.25 -3.336 1 85.25 84 PRO A CA 1
ATOM 678 C C . PRO A 1 84 ? -8.336 29 -3.074 1 85.25 84 PRO A C 1
ATOM 680 O O . PRO A 1 84 ? -8.68 28.188 -2.211 1 85.25 84 PRO A O 1
ATOM 683 N N . VAL A 1 85 ? -7.352 28.812 -3.844 1 89.31 85 VAL A N 1
ATOM 684 C CA . VAL A 1 85 ? -6.453 27.672 -3.676 1 89.31 85 VAL A CA 1
ATOM 685 C C . VAL A 1 85 ? -5.008 28.172 -3.605 1 89.31 85 VAL A C 1
ATOM 687 O O . VAL A 1 85 ? -4.465 28.656 -4.594 1 89.31 85 VAL A O 1
ATOM 690 N N . ARG A 1 86 ? -4.418 28 -2.521 1 90.69 86 ARG A N 1
ATOM 691 C CA . ARG A 1 86 ? -3.055 28.484 -2.303 1 90.69 86 ARG A CA 1
ATOM 692 C C . ARG A 1 86 ? -2.08 27.312 -2.191 1 90.69 86 ARG A C 1
ATOM 694 O O . ARG A 1 86 ? -0.921 27.422 -2.596 1 90.69 86 ARG A O 1
ATOM 701 N N . SER A 1 87 ? -2.627 26.203 -1.569 1 94 87 SER A N 1
ATOM 702 C CA . SER A 1 87 ? -1.708 25.094 -1.292 1 94 87 SER A CA 1
ATOM 703 C C . SER A 1 87 ? -2.395 23.75 -1.458 1 94 87 SER A C 1
ATOM 705 O O . SER A 1 87 ? -3.596 23.625 -1.212 1 94 87 SER A O 1
ATOM 707 N N . LEU A 1 88 ? -1.679 22.812 -1.949 1 95.69 88 LEU A N 1
ATOM 708 C CA . LEU A 1 88 ? -2.018 21.391 -1.873 1 95.69 88 LEU A CA 1
ATOM 709 C C . LEU A 1 88 ? -1.174 20.688 -0.815 1 95.69 88 LEU A C 1
ATOM 711 O O . LEU A 1 88 ? 0.039 20.891 -0.742 1 95.69 88 LEU A O 1
ATOM 715 N N . VAL A 1 89 ? -1.84 19.891 0.021 1 95.44 89 VAL A N 1
ATOM 716 C CA . VAL A 1 89 ? -1.14 19.297 1.16 1 95.44 89 VAL A CA 1
ATOM 717 C C . VAL A 1 89 ? -1.497 17.812 1.282 1 95.44 89 VAL A C 1
ATOM 719 O O . VAL A 1 89 ? -2.67 17.453 1.197 1 95.44 89 VAL A O 1
ATOM 722 N N . ILE A 1 90 ? -0.521 17 1.402 1 97.25 90 ILE A N 1
ATOM 723 C CA . ILE A 1 90 ? -0.682 15.602 1.773 1 97.25 90 ILE A CA 1
ATOM 724 C C . ILE A 1 90 ? 0.07 15.328 3.074 1 97.25 90 ILE A C 1
ATOM 726 O O . ILE A 1 90 ? 1.258 15.633 3.189 1 97.25 90 ILE A O 1
ATOM 730 N N . GLN A 1 91 ? -0.613 14.805 4.062 1 94.62 91 GLN A N 1
ATOM 731 C CA . GLN A 1 91 ? -0.022 14.445 5.348 1 94.62 91 GLN A CA 1
ATOM 732 C C . GLN A 1 91 ? -0.276 12.977 5.68 1 94.62 91 GLN A C 1
ATOM 734 O O . GLN A 1 91 ? -1.408 12.5 5.582 1 94.62 91 GLN A O 1
ATOM 739 N N . PHE A 1 92 ? 0.753 12.234 6.012 1 95.38 92 PHE A N 1
ATOM 740 C CA . PHE A 1 92 ? 0.582 10.82 6.305 1 95.38 92 PHE A CA 1
ATOM 741 C C . PHE A 1 92 ? 1.392 10.414 7.535 1 95.38 92 PHE A C 1
ATOM 743 O O . PHE A 1 92 ? 2.527 10.867 7.707 1 95.38 92 PHE A O 1
ATOM 750 N N . PRO A 1 93 ? 0.826 9.625 8.391 1 89.12 93 PRO A N 1
ATOM 751 C CA . PRO A 1 93 ? 1.434 9.297 9.68 1 89.12 93 PRO A CA 1
ATOM 752 C C . PRO A 1 93 ? 2.699 8.453 9.539 1 89.12 93 PRO A C 1
ATOM 754 O O . PRO A 1 93 ? 2.791 7.621 8.641 1 89.12 93 PRO A O 1
ATOM 757 N N . GLU A 1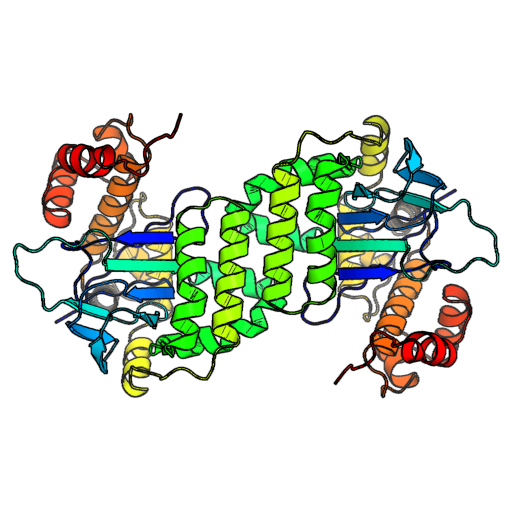 94 ? 3.502 8.656 10.492 1 88.19 94 GLU A N 1
ATOM 758 C CA . GLU A 1 94 ? 4.703 7.828 10.578 1 88.19 94 GLU A CA 1
ATOM 759 C C . GLU A 1 94 ? 4.348 6.352 10.727 1 88.19 94 GLU A C 1
ATOM 761 O O . GLU A 1 94 ? 5.031 5.484 10.188 1 88.19 94 GLU A O 1
ATOM 766 N N . GLN A 1 95 ? 3.338 6.098 11.414 1 85.88 95 GLN A N 1
ATOM 767 C CA . GLN A 1 95 ? 2.902 4.723 11.641 1 85.88 95 GLN A CA 1
ATOM 768 C C . GLN A 1 95 ? 2.553 4.027 10.336 1 85.88 95 GLN A C 1
ATOM 770 O O . GLN A 1 95 ? 2.84 2.84 10.156 1 85.88 95 GLN A O 1
ATOM 775 N N . LEU A 1 96 ? 1.855 4.707 9.5 1 91.75 96 LEU A N 1
ATOM 776 C CA . LEU A 1 96 ? 1.539 4.145 8.188 1 91.75 96 LEU A CA 1
ATOM 777 C C . LEU A 1 96 ? 2.809 3.725 7.457 1 91.75 96 LEU A C 1
ATOM 779 O O . LEU A 1 96 ? 2.867 2.637 6.879 1 91.75 96 LEU A O 1
ATOM 783 N N . VAL A 1 97 ? 3.791 4.605 7.465 1 93.06 97 VAL A N 1
ATOM 784 C CA . VAL A 1 97 ? 5.066 4.34 6.805 1 93.06 97 VAL A CA 1
ATOM 785 C C . VAL A 1 97 ? 5.707 3.092 7.402 1 93.06 97 VAL A C 1
ATOM 787 O O . VAL A 1 97 ? 6.129 2.191 6.676 1 93.06 97 VAL A O 1
ATOM 790 N N . ASP A 1 98 ? 5.727 3.047 8.695 1 87.88 98 ASP A N 1
ATOM 791 C CA . ASP A 1 98 ? 6.363 1.933 9.391 1 87.88 98 ASP A CA 1
ATOM 792 C C . ASP A 1 98 ? 5.676 0.611 9.055 1 87.88 98 ASP A C 1
ATOM 794 O O . ASP A 1 98 ? 6.34 -0.383 8.758 1 87.88 98 ASP A O 1
ATOM 798 N N . GLN A 1 99 ? 4.465 0.654 9.148 1 88.44 99 GLN A N 1
ATOM 799 C CA . GLN A 1 99 ? 3.691 -0.556 8.898 1 88.44 99 GLN A CA 1
ATOM 800 C C . GLN A 1 99 ? 3.834 -1.008 7.445 1 88.44 99 GLN A C 1
ATOM 802 O O . GLN A 1 99 ? 4.012 -2.197 7.176 1 88.44 99 GLN A O 1
ATOM 807 N N . CYS A 1 100 ? 3.74 -0.11 6.555 1 94.19 100 CYS A N 1
ATOM 808 C CA . CYS A 1 100 ? 3.916 -0.449 5.148 1 94.19 100 CYS A CA 1
ATOM 809 C C . CYS A 1 100 ? 5.328 -0.957 4.883 1 94.19 100 CYS A C 1
ATOM 811 O O . CYS A 1 100 ? 5.516 -1.914 4.129 1 94.19 100 CYS A O 1
ATOM 813 N N . ALA A 1 101 ? 6.293 -0.291 5.48 1 91.5 101 ALA A N 1
ATOM 814 C CA . ALA A 1 101 ? 7.68 -0.699 5.277 1 91.5 101 ALA A CA 1
ATOM 815 C C . ALA A 1 101 ? 7.918 -2.113 5.797 1 91.5 101 ALA A C 1
ATOM 817 O O . ALA A 1 101 ? 8.742 -2.852 5.254 1 91.5 101 ALA A O 1
ATOM 818 N N . ALA A 1 102 ? 7.195 -2.496 6.754 1 87.38 102 ALA A N 1
ATOM 819 C CA . ALA A 1 102 ? 7.34 -3.822 7.352 1 87.38 102 ALA A CA 1
ATOM 820 C C . ALA A 1 102 ? 6.711 -4.891 6.461 1 87.38 102 ALA A C 1
ATOM 822 O O . ALA A 1 102 ? 7.117 -6.055 6.5 1 87.38 102 ALA A O 1
ATOM 823 N N . SER A 1 103 ? 5.777 -4.547 5.648 1 87.19 103 SER A N 1
ATOM 824 C CA . SER A 1 103 ? 4.977 -5.543 4.945 1 87.19 103 SER A CA 1
ATOM 825 C C . SER A 1 103 ? 5.215 -5.477 3.439 1 87.19 103 SER A C 1
ATOM 827 O O . SER A 1 103 ? 4.965 -6.449 2.723 1 87.19 103 SER A O 1
ATOM 829 N N . ILE A 1 104 ? 5.664 -4.348 2.961 1 93.88 104 ILE A N 1
ATOM 830 C CA . ILE A 1 104 ? 5.797 -4.086 1.531 1 93.88 104 ILE A CA 1
ATOM 831 C C . ILE A 1 104 ? 7.258 -3.811 1.188 1 93.88 104 ILE A C 1
ATOM 833 O O . ILE A 1 104 ? 7.781 -2.734 1.488 1 93.88 104 ILE A O 1
ATOM 837 N N . ALA A 1 105 ? 7.852 -4.707 0.492 1 87.69 105 ALA A N 1
ATOM 838 C CA . ALA A 1 105 ? 9.281 -4.637 0.219 1 87.69 105 ALA A CA 1
ATOM 839 C C . ALA A 1 105 ? 9.625 -3.408 -0.621 1 87.69 105 ALA A C 1
ATOM 841 O O . ALA A 1 105 ? 10.688 -2.809 -0.454 1 87.69 105 ALA A O 1
ATOM 842 N N . GLU A 1 106 ? 8.727 -3.062 -1.505 1 93.56 106 GLU A N 1
ATOM 843 C CA . GLU A 1 106 ? 8.938 -1.953 -2.43 1 93.56 106 GLU A CA 1
ATOM 844 C C . GLU A 1 106 ? 9.164 -0.644 -1.678 1 93.56 106 GLU A C 1
ATOM 846 O O . GLU A 1 106 ? 9.711 0.31 -2.23 1 93.56 106 GLU A O 1
ATOM 851 N N . MET A 1 107 ? 8.766 -0.543 -0.422 1 94.25 107 MET A N 1
ATOM 852 C CA . MET A 1 107 ? 8.867 0.669 0.385 1 94.25 107 MET A CA 1
ATOM 853 C C . MET A 1 107 ? 10.328 1.025 0.653 1 94.25 107 MET A C 1
ATOM 855 O O . MET A 1 107 ? 10.641 2.162 1.011 1 94.25 107 MET A O 1
ATOM 859 N N . GLU A 1 108 ? 11.188 0.118 0.469 1 90.44 108 GLU A N 1
ATOM 860 C CA . GLU A 1 108 ? 12.609 0.369 0.694 1 90.44 108 GLU A CA 1
ATOM 861 C C . GLU A 1 108 ? 13.102 1.544 -0.147 1 90.44 108 GLU A C 1
ATOM 863 O O . GLU A 1 108 ? 13.961 2.311 0.293 1 90.44 108 GLU A O 1
ATOM 868 N N . ALA A 1 109 ? 12.578 1.703 -1.271 1 91.94 109 ALA A N 1
ATOM 869 C CA . ALA A 1 109 ? 13.031 2.697 -2.238 1 91.94 109 ALA A CA 1
ATOM 870 C C . ALA A 1 109 ? 12.797 4.113 -1.723 1 91.94 109 ALA A C 1
ATOM 872 O O . ALA A 1 109 ? 13.539 5.039 -2.07 1 91.94 109 ALA A O 1
ATOM 873 N N . ILE A 1 110 ? 11.789 4.32 -0.878 1 96.25 110 ILE A N 1
ATOM 874 C CA . ILE A 1 110 ? 11.414 5.672 -0.48 1 96.25 110 ILE A CA 1
ATOM 875 C C . ILE A 1 110 ? 12.008 5.996 0.888 1 96.25 110 ILE A C 1
ATOM 877 O O . ILE A 1 110 ? 12.055 7.156 1.295 1 96.25 110 ILE A O 1
ATOM 881 N N . MET A 1 111 ? 12.516 5.043 1.626 1 93.19 111 MET A N 1
ATOM 882 C CA . MET A 1 111 ? 12.922 5.207 3.02 1 93.19 111 MET A CA 1
ATOM 883 C C . MET A 1 111 ? 14.039 6.238 3.145 1 93.19 111 MET A C 1
ATOM 885 O O . MET A 1 111 ? 14.008 7.082 4.039 1 93.19 111 MET A O 1
ATOM 889 N N . PRO A 1 112 ? 15.023 6.23 2.211 1 93.44 112 PRO A N 1
ATOM 890 C CA . PRO A 1 112 ? 16.062 7.246 2.33 1 93.44 112 PRO A CA 1
ATOM 891 C C . PRO A 1 112 ? 15.531 8.672 2.209 1 93.44 112 PRO A C 1
ATOM 893 O O . PRO A 1 112 ? 15.969 9.562 2.932 1 93.44 112 PRO A O 1
ATOM 896 N N . LEU A 1 113 ? 14.656 8.859 1.31 1 97.12 113 LEU A N 1
ATOM 897 C CA . LEU A 1 113 ? 14.055 10.18 1.135 1 97.12 113 LEU A CA 1
ATOM 898 C C . LEU A 1 113 ? 13.297 10.602 2.387 1 97.12 113 LEU A C 1
ATOM 900 O O . LEU A 1 113 ? 13.375 11.758 2.809 1 97.12 113 LEU A O 1
ATOM 904 N N . LEU A 1 114 ? 12.492 9.664 2.955 1 96.38 114 LEU A N 1
ATOM 905 C CA . LEU A 1 114 ? 11.719 9.938 4.16 1 96.38 114 LEU A CA 1
ATOM 906 C C . LEU A 1 114 ? 12.633 10.305 5.324 1 96.38 114 LEU A C 1
ATOM 908 O O . LEU A 1 114 ? 12.328 11.211 6.102 1 96.38 114 LEU A O 1
ATOM 912 N N . GLU A 1 115 ? 13.727 9.648 5.387 1 91.56 115 GLU A N 1
ATOM 913 C CA . GLU A 1 115 ? 14.695 9.961 6.43 1 91.56 115 GLU A CA 1
ATOM 914 C C . GLU A 1 115 ? 15.25 11.375 6.273 1 91.56 115 GLU A C 1
ATOM 916 O O . GLU A 1 115 ? 15.344 12.117 7.25 1 91.56 115 GLU A O 1
ATOM 921 N N . ARG A 1 116 ? 15.562 11.734 5.105 1 93.12 116 ARG A N 1
ATOM 922 C CA . ARG A 1 116 ? 16.141 13.047 4.84 1 93.12 116 ARG A CA 1
ATOM 923 C C . ARG A 1 116 ? 15.102 14.156 5.02 1 93.12 116 ARG A C 1
ATOM 925 O O . ARG A 1 116 ? 15.453 15.297 5.309 1 93.12 116 ARG A O 1
ATOM 932 N N . SER A 1 117 ? 13.891 13.812 4.906 1 96.62 117 SER A N 1
ATOM 933 C CA . SER A 1 117 ? 12.82 14.805 4.992 1 96.62 117 SER A CA 1
ATOM 934 C C . SER A 1 117 ? 12.688 15.352 6.406 1 96.62 117 SER A C 1
ATOM 936 O O . SER A 1 117 ? 12.023 16.375 6.625 1 96.62 117 SER A O 1
ATOM 938 N N . HIS A 1 118 ? 13.336 14.766 7.352 1 91.94 118 HIS A N 1
ATOM 939 C CA . HIS A 1 118 ? 13.344 15.273 8.719 1 91.94 118 HIS A CA 1
ATOM 940 C C . HIS A 1 118 ? 14.016 16.641 8.797 1 91.94 118 HIS A C 1
ATOM 942 O O . HIS A 1 118 ? 13.867 17.344 9.797 1 91.94 118 HIS A O 1
ATOM 948 N N . ARG A 1 119 ? 14.695 16.984 7.746 1 90.88 119 ARG A N 1
ATOM 949 C CA . ARG A 1 119 ? 15.312 18.312 7.676 1 90.88 119 ARG A CA 1
ATOM 950 C C . ARG A 1 119 ? 14.68 19.156 6.574 1 90.88 119 ARG A C 1
ATOM 952 O O . ARG A 1 119 ? 15.227 20.188 6.18 1 90.88 119 ARG A O 1
ATOM 959 N N . GLY A 1 120 ? 13.648 18.688 6.102 1 97.31 120 GLY A N 1
ATOM 960 C CA . GLY A 1 120 ? 12.977 19.406 5.031 1 97.31 120 GLY A CA 1
ATOM 961 C C . GLY A 1 120 ? 13.672 19.266 3.689 1 97.31 120 GLY A C 1
ATOM 962 O O . GLY A 1 120 ? 14.898 19.391 3.609 1 97.31 120 GLY A O 1
ATOM 963 N N . LEU A 1 121 ? 12.914 18.969 2.67 1 98.56 121 LEU A N 1
ATOM 964 C CA . LEU A 1 121 ? 13.453 18.797 1.327 1 98.56 121 LEU A CA 1
ATOM 965 C C . LEU A 1 121 ? 12.75 19.703 0.33 1 98.56 121 LEU A C 1
ATOM 967 O O . LEU A 1 121 ? 11.516 19.688 0.223 1 98.56 121 LEU A O 1
ATOM 971 N N . LEU A 1 122 ? 13.469 20.531 -0.368 1 98.62 122 LEU A N 1
ATOM 972 C CA . LEU A 1 122 ? 12.977 21.375 -1.444 1 98.62 122 LEU A CA 1
ATOM 973 C C . LEU A 1 122 ? 13.25 20.75 -2.805 1 98.62 122 LEU A C 1
ATOM 975 O O . LEU A 1 122 ? 14.406 20.594 -3.199 1 98.62 122 LEU A O 1
ATOM 979 N N . PHE A 1 123 ? 12.211 20.422 -3.545 1 98.69 123 PHE A N 1
ATOM 980 C CA . PHE A 1 123 ? 12.336 19.75 -4.836 1 98.69 123 PHE A CA 1
ATOM 981 C C . PHE A 1 123 ? 12.445 20.781 -5.965 1 98.69 123 PHE A C 1
ATOM 983 O O . PHE A 1 123 ? 12.07 21.938 -5.793 1 98.69 123 PHE A O 1
ATOM 990 N N . ASP A 1 124 ? 12.922 20.328 -7.102 1 97.75 124 ASP A N 1
ATOM 991 C CA . ASP A 1 124 ? 13.109 21.234 -8.234 1 97.75 124 ASP A CA 1
ATOM 992 C C . ASP A 1 124 ? 11.789 21.469 -8.969 1 97.75 124 ASP A C 1
ATOM 994 O O . ASP A 1 124 ? 10.789 20.797 -8.688 1 97.75 124 ASP A O 1
ATOM 998 N N . ALA A 1 125 ? 11.844 22.406 -9.898 1 97.62 125 ALA A N 1
ATOM 999 C CA . ALA A 1 125 ? 10.641 22.844 -10.609 1 97.62 125 ALA A CA 1
ATOM 1000 C C . ALA A 1 125 ? 10.062 21.719 -11.461 1 97.62 125 ALA A C 1
ATOM 1002 O O . ALA A 1 125 ? 8.844 21.578 -11.578 1 97.62 125 ALA A O 1
ATOM 1003 N N . ALA A 1 126 ? 10.891 20.953 -12.047 1 97.75 126 ALA A N 1
ATOM 1004 C CA . ALA A 1 126 ? 10.422 19.875 -12.906 1 97.75 126 ALA A CA 1
ATOM 1005 C C . ALA A 1 126 ? 9.664 18.812 -12.102 1 97.75 126 ALA A C 1
ATOM 1007 O O . ALA A 1 126 ? 8.625 18.312 -12.539 1 97.75 126 ALA A O 1
ATOM 1008 N N . THR A 1 127 ? 10.227 18.484 -10.984 1 98.44 127 THR A N 1
ATOM 1009 C CA . THR A 1 127 ? 9.555 17.547 -10.102 1 98.44 127 THR A CA 1
ATOM 1010 C C . THR A 1 127 ? 8.195 18.094 -9.664 1 98.44 127 THR A C 1
ATOM 1012 O O . THR A 1 127 ? 7.199 17.375 -9.672 1 98.44 127 THR A O 1
ATOM 1015 N N . SER A 1 128 ? 8.188 19.328 -9.312 1 98.38 128 SER A N 1
ATOM 1016 C CA . SER A 1 128 ? 6.953 20 -8.914 1 98.38 128 SER A CA 1
ATOM 1017 C C . SER A 1 128 ? 5.906 19.938 -10.023 1 98.38 128 SER A C 1
ATOM 1019 O O . SER A 1 128 ? 4.734 19.656 -9.766 1 98.38 128 SER A O 1
ATOM 1021 N N . GLU A 1 129 ? 6.266 20.172 -11.188 1 97.88 129 GLU A N 1
ATOM 1022 C CA . GLU A 1 129 ? 5.363 20.156 -12.336 1 97.88 129 GLU A CA 1
ATOM 1023 C C . GLU A 1 129 ? 4.785 18.75 -12.562 1 97.88 129 GLU A C 1
ATOM 1025 O O . GLU A 1 129 ? 3.635 18.625 -12.984 1 97.88 129 GLU A O 1
ATOM 1030 N N . THR A 1 130 ? 5.582 17.781 -12.305 1 98 130 THR A N 1
ATOM 1031 C CA . THR A 1 130 ? 5.152 16.406 -12.469 1 98 130 THR A CA 1
ATOM 1032 C C . THR A 1 130 ? 4.195 15.992 -11.352 1 98 130 THR A C 1
ATOM 1034 O O . THR A 1 130 ? 3.217 15.281 -11.594 1 98 130 THR A O 1
ATOM 1037 N N . VAL A 1 131 ? 4.438 16.438 -10.188 1 97.94 131 VAL A N 1
ATOM 1038 C CA . VAL A 1 131 ? 3.725 16 -8.984 1 97.94 131 VAL A CA 1
ATOM 1039 C C . VAL A 1 131 ? 2.396 16.75 -8.875 1 97.94 131 VAL A C 1
ATOM 1041 O O . VAL A 1 131 ? 1.409 16.203 -8.383 1 97.94 131 VAL A O 1
ATOM 1044 N N . ARG A 1 132 ? 2.307 17.953 -9.367 1 98.06 132 ARG A N 1
ATOM 1045 C CA . ARG A 1 132 ? 1.147 18.812 -9.172 1 98.06 132 ARG A CA 1
ATOM 1046 C C . ARG A 1 132 ? -0.127 18.141 -9.672 1 98.06 132 ARG A C 1
ATOM 1048 O O . ARG A 1 132 ? -1.104 18.016 -8.93 1 98.06 132 ARG A O 1
ATOM 1055 N N . PRO A 1 133 ? -0.197 17.688 -10.883 1 97.81 133 PRO A N 1
ATOM 1056 C CA . PRO A 1 133 ? -1.435 17.047 -11.328 1 97.81 133 PRO A CA 1
ATOM 1057 C C . PRO A 1 133 ? -1.759 15.781 -10.531 1 97.81 133 PRO A C 1
ATOM 1059 O O . PRO A 1 133 ? -2.932 15.453 -10.344 1 97.81 133 PRO A O 1
ATOM 1062 N N . LEU A 1 134 ? -0.772 15.016 -10.102 1 97.81 134 LEU A N 1
ATOM 1063 C CA . LEU A 1 134 ? -0.998 13.836 -9.281 1 97.81 134 LEU A CA 1
ATOM 1064 C C . LEU A 1 134 ? -1.655 14.203 -7.961 1 97.81 134 LEU A C 1
ATOM 1066 O O . LEU A 1 134 ? -2.6 13.547 -7.523 1 97.81 134 LEU A O 1
ATOM 1070 N N . MET A 1 135 ? -1.148 15.289 -7.336 1 97.75 135 MET A N 1
ATOM 1071 C CA . MET A 1 135 ? -1.711 15.742 -6.07 1 97.75 135 MET A CA 1
ATOM 1072 C C . MET A 1 135 ? -3.158 16.188 -6.246 1 97.75 135 MET A C 1
ATOM 1074 O O . MET A 1 135 ? -4.012 15.883 -5.406 1 97.75 135 MET A O 1
ATOM 1078 N N . GLN A 1 136 ? -3.396 16.906 -7.254 1 96.69 136 GLN A N 1
ATOM 1079 C CA . GLN A 1 136 ? -4.754 17.375 -7.52 1 96.69 136 GLN A CA 1
ATOM 1080 C C . GLN A 1 136 ? -5.715 16.203 -7.699 1 96.69 136 GLN A C 1
ATOM 1082 O O . GLN A 1 136 ? -6.809 16.188 -7.133 1 96.69 136 GLN A O 1
ATOM 1087 N N . ARG A 1 137 ? -5.324 15.203 -8.492 1 97.06 137 ARG A N 1
ATOM 1088 C CA . ARG A 1 137 ? -6.152 14.016 -8.688 1 97.06 137 ARG A CA 1
ATOM 1089 C C . ARG A 1 137 ? -6.34 13.25 -7.387 1 97.06 137 ARG A C 1
ATOM 1091 O O . ARG A 1 137 ? -7.438 12.766 -7.098 1 97.06 137 ARG A O 1
ATOM 1098 N N . LEU A 1 138 ? -5.25 13.125 -6.68 1 96.81 138 LEU A N 1
ATOM 1099 C CA . LEU A 1 138 ? -5.273 12.406 -5.41 1 96.81 138 LEU A CA 1
ATOM 1100 C C . LEU A 1 138 ? -6.273 13.039 -4.445 1 96.81 138 LEU A C 1
ATOM 1102 O O . LEU A 1 138 ? -7.031 12.328 -3.783 1 96.81 138 LEU A O 1
ATOM 1106 N N . ILE A 1 139 ? -6.273 14.336 -4.41 1 93.19 139 ILE A N 1
ATOM 1107 C CA . ILE A 1 139 ? -7.148 15.062 -3.496 1 93.19 139 ILE A CA 1
ATOM 1108 C C . ILE A 1 139 ? -8.609 14.812 -3.871 1 93.19 139 ILE A C 1
ATOM 1110 O O . ILE A 1 139 ? -9.469 14.711 -2.996 1 93.19 139 ILE A O 1
ATOM 1114 N N . ASP A 1 140 ? -8.883 14.562 -5.102 1 91.38 140 ASP A N 1
ATOM 1115 C CA . ASP A 1 140 ? -10.25 14.43 -5.609 1 91.38 140 ASP A CA 1
ATOM 1116 C C . ASP A 1 140 ? -10.711 12.977 -5.57 1 91.38 140 ASP A C 1
ATOM 1118 O O . ASP A 1 140 ? -11.867 12.672 -5.859 1 91.38 140 ASP A O 1
ATOM 1122 N N . GLN A 1 141 ? -9.852 12.086 -5.293 1 93.38 141 GLN A N 1
ATOM 1123 C CA . GLN A 1 141 ? -10.195 10.672 -5.355 1 93.38 141 GLN A CA 1
ATOM 1124 C C . GLN A 1 141 ? -10.336 10.07 -3.959 1 93.38 141 GLN A C 1
ATOM 1126 O O . GLN A 1 141 ? -9.977 10.711 -2.967 1 93.38 141 GLN A O 1
ATOM 1131 N N . ARG A 1 142 ? -10.883 8.852 -3.91 1 90.56 142 ARG A N 1
ATOM 1132 C CA . ARG A 1 142 ? -11.062 8.086 -2.68 1 90.56 142 ARG A CA 1
ATOM 1133 C C . ARG A 1 142 ? -10.695 6.621 -2.887 1 90.56 142 ARG A C 1
ATOM 1135 O O . ARG A 1 142 ? -10.5 6.176 -4.02 1 90.56 142 ARG A O 1
ATOM 1142 N N . GLY A 1 143 ? -10.531 5.93 -1.763 1 92.56 143 GLY A N 1
ATOM 1143 C CA . GLY A 1 143 ? -10.359 4.484 -1.813 1 92.56 143 GLY A CA 1
ATOM 1144 C C . GLY A 1 143 ? -9.047 4.059 -2.449 1 92.56 143 GLY A C 1
ATOM 1145 O O . GLY A 1 143 ? -8.016 4.703 -2.248 1 92.56 143 GLY A O 1
ATOM 1146 N N . LEU A 1 144 ? -9.094 2.961 -3.17 1 95.25 144 LEU A N 1
ATOM 1147 C CA . LEU A 1 144 ? -7.895 2.338 -3.73 1 95.25 144 LEU A CA 1
ATOM 1148 C C . LEU A 1 144 ? -7.266 3.23 -4.793 1 95.25 144 LEU A C 1
ATOM 1150 O O . LEU A 1 144 ? -6.043 3.25 -4.949 1 95.25 144 LEU A O 1
ATOM 1154 N N . LYS A 1 145 ? -8.102 3.898 -5.504 1 95.56 145 LYS A N 1
ATOM 1155 C CA . LYS A 1 145 ? -7.574 4.812 -6.516 1 95.56 145 LYS A CA 1
ATOM 1156 C C . LYS A 1 145 ? -6.699 5.887 -5.879 1 95.56 145 LYS A C 1
ATOM 1158 O O . LYS A 1 145 ? -5.633 6.219 -6.402 1 95.56 145 LYS A O 1
ATOM 1163 N N . ARG A 1 146 ? -7.184 6.477 -4.82 1 95.88 146 ARG A N 1
ATOM 1164 C CA . ARG A 1 146 ? -6.398 7.465 -4.09 1 95.88 146 ARG A CA 1
ATOM 1165 C C . ARG A 1 146 ? -5.082 6.863 -3.6 1 95.88 146 ARG A C 1
ATOM 1167 O O . ARG A 1 146 ? -4.031 7.504 -3.688 1 95.88 146 ARG A O 1
ATOM 1174 N N . LEU A 1 147 ? -5.18 5.668 -3.105 1 95.94 147 LEU A N 1
ATOM 1175 C CA . LEU A 1 147 ? -3.996 4.957 -2.627 1 95.94 147 LEU A CA 1
ATOM 1176 C C . LEU A 1 147 ? -2.99 4.762 -3.756 1 95.94 147 LEU A C 1
ATOM 1178 O O . LEU A 1 147 ? -1.786 4.941 -3.559 1 95.94 147 LEU A O 1
ATOM 1182 N N . ALA A 1 148 ? -3.457 4.359 -4.902 1 96.94 148 ALA A N 1
ATOM 1183 C CA . ALA A 1 148 ? -2.596 4.184 -6.07 1 96.94 148 ALA A CA 1
ATOM 1184 C C . ALA A 1 148 ? -1.886 5.488 -6.43 1 96.94 148 ALA A C 1
ATOM 1186 O O . ALA A 1 148 ? -0.683 5.492 -6.699 1 96.94 148 ALA A O 1
ATOM 1187 N N . LEU A 1 149 ? -2.568 6.52 -6.457 1 97.25 149 LEU A N 1
ATOM 1188 C CA . LEU A 1 149 ? -2.008 7.828 -6.777 1 97.25 149 LEU A CA 1
ATOM 1189 C C . LEU A 1 149 ? -0.973 8.25 -5.734 1 97.25 149 LEU A C 1
ATOM 1191 O O . LEU A 1 149 ? 0.044 8.859 -6.074 1 97.25 149 LEU A O 1
ATOM 1195 N N . PHE A 1 150 ? -1.271 7.906 -4.477 1 97.75 150 PHE A N 1
ATOM 1196 C CA . PHE A 1 150 ? -0.334 8.188 -3.398 1 97.75 150 PHE A CA 1
ATOM 1197 C C . PHE A 1 150 ? 1.005 7.504 -3.65 1 97.75 150 PHE A C 1
ATOM 1199 O O . PHE A 1 150 ? 2.057 8.141 -3.566 1 97.75 150 PHE A O 1
ATOM 1206 N N . TRP A 1 151 ? 0.971 6.297 -4 1 96.25 151 TRP A N 1
ATOM 1207 C CA . TRP A 1 151 ? 2.203 5.555 -4.25 1 96.25 151 TRP A CA 1
ATOM 1208 C C . TRP A 1 151 ? 2.891 6.047 -5.52 1 96.25 151 TRP A C 1
ATOM 1210 O O . TRP A 1 151 ? 4.121 6.043 -5.605 1 96.25 151 TRP A O 1
ATOM 1220 N N . GLU A 1 152 ? 2.123 6.348 -6.523 1 96.94 152 GLU A N 1
ATOM 1221 C CA . GLU A 1 152 ? 2.701 6.934 -7.73 1 96.94 152 GLU A CA 1
ATOM 1222 C C . GLU A 1 152 ? 3.441 8.234 -7.414 1 96.94 152 GLU A C 1
ATOM 1224 O O . GLU A 1 152 ? 4.531 8.477 -7.938 1 96.94 152 GLU A O 1
ATOM 1229 N N . LEU A 1 153 ? 2.803 9.023 -6.605 1 98.19 153 LEU A N 1
ATOM 1230 C CA . LEU A 1 153 ? 3.41 10.281 -6.184 1 98.19 153 LEU A CA 1
ATOM 1231 C C . LEU A 1 153 ? 4.727 10.031 -5.457 1 98.19 153 LEU A C 1
ATOM 1233 O O . LEU A 1 153 ? 5.738 10.68 -5.754 1 98.19 153 LEU A O 1
ATOM 1237 N N . LEU A 1 154 ? 4.73 9.125 -4.527 1 97.88 154 LEU A N 1
ATOM 1238 C CA . LEU A 1 154 ? 5.945 8.797 -3.789 1 97.88 154 LEU A CA 1
ATOM 1239 C C . LEU A 1 154 ? 7.027 8.273 -4.727 1 97.88 154 LEU A C 1
ATOM 1241 O O . LEU A 1 154 ? 8.219 8.523 -4.504 1 97.88 154 LEU A O 1
ATOM 1245 N N . ASP A 1 155 ? 6.648 7.539 -5.754 1 97.56 155 ASP A N 1
ATOM 1246 C CA . ASP A 1 155 ? 7.602 7.051 -6.75 1 97.56 155 ASP A CA 1
ATOM 1247 C C . ASP A 1 155 ? 8.305 8.211 -7.453 1 97.56 155 ASP A C 1
ATOM 1249 O O . ASP A 1 155 ? 9.516 8.18 -7.648 1 97.56 155 ASP A O 1
ATOM 1253 N N . VAL A 1 156 ? 7.547 9.203 -7.902 1 98.12 156 VAL A N 1
ATOM 1254 C CA . VAL A 1 156 ? 8.102 10.375 -8.57 1 98.12 156 VAL A CA 1
ATOM 1255 C C . VAL A 1 156 ? 9.109 11.062 -7.656 1 98.12 156 VAL A C 1
ATOM 1257 O O . VAL A 1 156 ? 10.211 11.414 -8.086 1 98.12 156 VAL A O 1
ATOM 1260 N N . LEU A 1 157 ? 8.758 11.227 -6.391 1 98.38 157 LEU A N 1
ATOM 1261 C CA . LEU A 1 157 ? 9.625 11.914 -5.445 1 98.38 157 LEU A CA 1
ATOM 1262 C C . LEU A 1 157 ? 10.898 11.109 -5.191 1 98.38 157 LEU A C 1
ATOM 1264 O O . LEU A 1 157 ? 11.992 11.672 -5.113 1 98.38 157 LEU A O 1
ATOM 1268 N N . ALA A 1 158 ? 10.75 9.82 -5.043 1 96.56 158 ALA A N 1
ATOM 1269 C CA . ALA A 1 158 ? 11.883 8.945 -4.773 1 96.56 158 ALA A CA 1
ATOM 1270 C C . ALA A 1 158 ? 12.891 8.977 -5.926 1 96.56 158 ALA A C 1
ATOM 1272 O O . ALA A 1 158 ? 14.086 8.781 -5.719 1 96.56 158 ALA A O 1
ATOM 1273 N N . ASN A 1 159 ? 12.422 9.219 -7.105 1 95.88 159 ASN A N 1
ATOM 1274 C CA . ASN A 1 159 ? 13.281 9.164 -8.289 1 95.88 159 ASN A CA 1
ATOM 1275 C C . ASN A 1 159 ? 13.633 10.555 -8.789 1 95.88 159 ASN A C 1
ATOM 1277 O O . ASN A 1 159 ? 14.219 10.703 -9.867 1 95.88 159 ASN A O 1
ATOM 1281 N N . ALA A 1 160 ? 13.219 11.57 -8.086 1 97 160 ALA A N 1
ATOM 1282 C CA . ALA A 1 160 ? 13.531 12.945 -8.453 1 97 160 ALA A CA 1
ATOM 1283 C C . ALA A 1 160 ? 15.023 13.234 -8.273 1 97 160 ALA A C 1
ATOM 1285 O O . ALA A 1 160 ? 15.703 12.555 -7.516 1 97 160 ALA A O 1
ATOM 1286 N N . PRO A 1 161 ? 15.477 14.258 -9.023 1 94.75 161 PRO A N 1
ATOM 1287 C CA . PRO A 1 161 ? 16.828 14.734 -8.695 1 94.75 161 PRO A CA 1
ATOM 1288 C C . PRO A 1 161 ? 16.969 15.109 -7.227 1 94.75 161 PRO A C 1
ATOM 1290 O O . PRO A 1 161 ? 15.984 15.469 -6.574 1 94.75 161 PRO A O 1
ATOM 1293 N N . GLU A 1 162 ? 18.203 15.031 -6.742 1 92.31 162 GLU A N 1
ATOM 1294 C CA . GLU A 1 162 ? 18.469 15.273 -5.328 1 92.31 162 GLU A CA 1
ATOM 1295 C C . GLU A 1 162 ? 17.906 16.625 -4.887 1 92.31 162 GLU A C 1
ATOM 1297 O O . GLU A 1 162 ? 18.344 17.672 -5.387 1 92.31 162 GLU A O 1
ATOM 1302 N N . PRO A 1 163 ? 17 16.578 -3.971 1 96.31 163 PRO A N 1
ATOM 1303 C CA . PRO A 1 163 ? 16.438 17.844 -3.482 1 96.31 163 PRO A CA 1
ATOM 1304 C C . PRO A 1 163 ? 17.391 18.594 -2.549 1 96.31 163 PRO A C 1
ATOM 1306 O O . PRO A 1 163 ? 18.359 18 -2.055 1 96.31 163 PRO A O 1
ATOM 1309 N N . GLU A 1 164 ? 17.141 19.844 -2.402 1 95.56 164 GLU A N 1
ATOM 1310 C CA . GLU A 1 164 ? 17.875 20.656 -1.438 1 95.56 164 GLU A CA 1
ATOM 1311 C C . GLU A 1 164 ? 17.406 20.391 -0.012 1 95.56 164 GLU A C 1
ATOM 1313 O O . GLU A 1 164 ? 16.203 20.375 0.259 1 95.56 164 GLU A O 1
ATOM 1318 N N . VAL A 1 165 ? 18.359 20.141 0.879 1 94.88 165 VAL A N 1
ATOM 1319 C CA . VAL A 1 165 ? 18.047 19.984 2.295 1 94.88 165 VAL A CA 1
ATOM 1320 C C . VAL A 1 165 ? 17.969 21.359 2.963 1 94.88 165 VAL A C 1
ATOM 1322 O O . VAL A 1 165 ? 18.875 22.188 2.801 1 94.88 165 VAL A O 1
ATOM 1325 N N . LEU A 1 166 ? 16.969 21.625 3.76 1 94.38 166 LEU A N 1
ATOM 1326 C CA . LEU A 1 166 ? 16.672 22.969 4.215 1 94.38 166 LEU A CA 1
ATOM 1327 C C . LEU A 1 166 ? 17.219 23.203 5.621 1 94.38 166 LEU A C 1
ATOM 1329 O O . LEU A 1 166 ? 18.188 23.938 5.805 1 94.38 166 LEU A O 1
ATOM 1333 N N . ALA A 1 167 ? 16.734 22.484 6.617 1 88.94 167 ALA A N 1
ATOM 1334 C CA . ALA A 1 167 ? 17.141 22.688 8 1 88.94 167 ALA A CA 1
ATOM 1335 C C . ALA A 1 167 ? 18.547 22.172 8.242 1 88.94 167 ALA A C 1
ATOM 1337 O O . ALA A 1 167 ? 18.969 21.188 7.625 1 88.94 167 ALA A O 1
ATOM 1338 N N . SER A 1 168 ? 19.219 22.766 9.148 1 82.44 168 SER A N 1
ATOM 1339 C CA . SER A 1 168 ? 20.578 22.375 9.477 1 82.44 168 SER A CA 1
ATOM 1340 C C . SER A 1 168 ? 20.594 21.047 10.242 1 82.44 168 SER A C 1
ATOM 1342 O O . SER A 1 168 ? 19.578 20.641 10.805 1 82.44 168 SER A O 1
ATOM 1344 N N . LEU A 1 169 ? 21.703 20.438 10.117 1 75.12 169 LEU A N 1
ATOM 1345 C CA . LEU A 1 169 ? 21.891 19.203 10.891 1 75.12 169 LEU A CA 1
ATOM 1346 C C . LEU A 1 169 ? 21.766 19.484 12.383 1 75.12 169 LEU A C 1
ATOM 1348 O O . LEU A 1 169 ? 21.219 18.672 13.125 1 75.12 169 LEU A O 1
ATOM 1352 N N . SER A 1 170 ? 22.297 20.547 12.797 1 68.25 170 SER A N 1
ATOM 1353 C CA . SER A 1 170 ? 22.234 20.922 14.203 1 68.25 170 SER A CA 1
ATOM 1354 C C . SER A 1 170 ? 20.797 21.062 14.68 1 68.25 170 SER A C 1
ATOM 1356 O O . SER A 1 170 ? 20.469 20.688 15.805 1 68.25 170 SER A O 1
ATOM 1358 N N . TYR A 1 171 ? 20.016 21.578 13.914 1 73.62 171 TYR A N 1
ATOM 1359 C CA . TYR A 1 171 ? 18.609 21.734 14.266 1 73.62 171 TYR A CA 1
ATOM 1360 C C . TYR A 1 171 ? 17.938 20.391 14.477 1 73.62 171 TYR A C 1
ATOM 1362 O O . TYR A 1 171 ? 17.203 20.203 15.445 1 73.62 171 TYR A O 1
ATOM 1370 N N . LYS A 1 172 ? 18.141 19.484 13.555 1 70.38 172 LYS A N 1
ATOM 1371 C CA . LYS A 1 172 ? 17.594 18.125 13.664 1 70.38 172 LYS A CA 1
ATOM 1372 C C . LYS A 1 172 ? 18.047 17.469 14.961 1 70.38 172 LYS A C 1
ATOM 1374 O O . LYS A 1 172 ? 17.234 16.828 15.648 1 70.38 172 LYS A O 1
ATOM 1379 N N . LEU A 1 173 ? 19.266 17.594 15.234 1 58.66 173 LEU A N 1
ATOM 1380 C CA . LEU A 1 173 ? 19.828 16.984 16.438 1 58.66 173 LEU A CA 1
ATOM 1381 C C . LEU A 1 173 ? 19.203 17.594 17.688 1 58.66 173 LEU A C 1
ATOM 1383 O O . LEU A 1 173 ? 18.953 16.891 18.672 1 58.66 173 LEU A O 1
ATOM 1387 N N . ASP A 1 174 ? 19.016 18.828 17.688 1 60.31 174 ASP A N 1
ATOM 1388 C CA . ASP A 1 174 ? 18.375 19.516 18.812 1 60.31 174 ASP A CA 1
ATOM 1389 C C . ASP A 1 174 ? 16.938 19.031 19 1 60.31 174 ASP A C 1
ATOM 1391 O O . ASP A 1 174 ? 16.5 18.844 20.125 1 60.31 174 ASP A O 1
ATOM 1395 N N . LEU A 1 175 ? 16.266 18.844 17.922 1 64.19 175 LEU A N 1
ATOM 1396 C CA . LEU A 1 175 ? 14.891 18.375 17.969 1 64.19 175 LEU A CA 1
ATOM 1397 C C . LEU A 1 175 ? 14.812 16.953 18.5 1 64.19 175 LEU A C 1
ATOM 1399 O O . LEU A 1 175 ? 13.883 16.609 19.234 1 64.19 175 LEU A O 1
ATOM 1403 N N . SER A 1 176 ? 15.672 16.078 17.953 1 58.28 176 SER A N 1
ATOM 1404 C CA . SER A 1 176 ? 15.742 14.68 18.375 1 58.28 176 SER A CA 1
ATOM 1405 C C . SER A 1 176 ? 16.062 14.578 19.859 1 58.28 176 SER A C 1
ATOM 1407 O O . SER A 1 176 ? 15.625 13.648 20.531 1 58.28 176 SER A O 1
ATOM 1409 N N . GLY A 1 177 ? 17.016 15.359 20.25 1 52.66 177 GLY A N 1
ATOM 1410 C CA . GLY A 1 177 ? 17.344 15.398 21.672 1 52.66 177 GLY A CA 1
ATOM 1411 C C . GLY A 1 177 ? 16.141 15.688 22.547 1 52.66 177 GLY A C 1
ATOM 1412 O O . GLY A 1 177 ? 16.031 15.156 23.656 1 52.66 177 GLY A O 1
ATOM 1413 N N . VAL A 1 178 ? 15.336 16.531 22.141 1 47.69 178 VAL A N 1
ATOM 1414 C CA . VAL A 1 178 ? 14.109 16.844 22.844 1 47.69 178 VAL A CA 1
ATOM 1415 C C . VAL A 1 178 ? 13.133 15.68 22.734 1 47.69 178 VAL A C 1
ATOM 1417 O O . VAL A 1 178 ? 12.336 15.445 23.656 1 47.69 178 VAL A O 1
ATOM 1420 N N . ASN A 1 179 ? 12.961 15.062 21.578 1 48.47 179 ASN A N 1
ATOM 1421 C CA . ASN A 1 179 ? 12.023 14.008 21.203 1 48.47 179 ASN A CA 1
ATOM 1422 C C . ASN A 1 179 ? 12.305 12.711 21.953 1 48.47 179 ASN A C 1
ATOM 1424 O O . ASN A 1 179 ? 13.031 11.844 21.453 1 48.47 179 ASN A O 1
ATOM 1428 N N . SER A 1 180 ? 12.453 12.672 23.188 1 49.75 180 SER A N 1
ATOM 1429 C CA . SER A 1 180 ? 12.578 11.43 23.938 1 49.75 180 SER A CA 1
ATOM 1430 C C . SER A 1 180 ? 11.531 10.414 23.516 1 49.75 180 SER A C 1
ATOM 1432 O O . SER A 1 180 ? 10.375 10.773 23.266 1 49.75 180 SER A O 1
ATOM 1434 N N . SER A 1 181 ? 11.906 9.258 23 1 56.38 181 SER A N 1
ATOM 1435 C CA . SER A 1 181 ? 11.172 8.039 22.688 1 56.38 181 SER A CA 1
ATOM 1436 C C . SER A 1 181 ? 9.961 7.867 23.594 1 56.38 181 SER A C 1
ATOM 1438 O O . SER A 1 181 ? 8.875 7.539 23.125 1 56.38 181 SER A O 1
ATOM 1440 N N . GLY A 1 182 ? 10.172 8.156 24.828 1 61.81 182 GLY A N 1
ATOM 1441 C CA . GLY A 1 182 ? 9.109 7.984 25.812 1 61.81 182 GLY A CA 1
ATOM 1442 C C . GLY A 1 182 ? 7.957 8.953 25.609 1 61.81 182 GLY A C 1
ATOM 1443 O O . GLY A 1 182 ? 6.789 8.555 25.656 1 61.81 182 GLY A O 1
ATOM 1444 N N . LEU A 1 183 ? 8.281 10.141 25.312 1 66.31 183 LEU A N 1
ATOM 1445 C CA . LEU A 1 183 ? 7.254 11.164 25.156 1 66.31 183 LEU A CA 1
ATOM 1446 C C . LEU A 1 183 ? 6.418 10.914 23.891 1 66.31 183 LEU A C 1
ATOM 1448 O O . LEU A 1 183 ? 5.199 11.094 23.906 1 66.31 183 LEU A O 1
ATOM 1452 N N . ASN A 1 184 ? 7.105 10.477 22.953 1 63.59 184 ASN A N 1
ATOM 1453 C CA . ASN A 1 184 ? 6.379 10.164 21.719 1 63.59 184 ASN A CA 1
ATOM 1454 C C . ASN A 1 184 ? 5.406 9.008 21.922 1 63.59 184 ASN A C 1
ATOM 1456 O O . ASN A 1 184 ? 4.285 9.039 21.406 1 63.59 184 ASN A O 1
ATOM 1460 N N . ARG A 1 185 ? 5.859 8.117 22.656 1 69.12 185 ARG A N 1
ATOM 1461 C CA . ARG A 1 185 ? 4.973 7.008 23 1 69.12 185 ARG A CA 1
ATOM 1462 C C . ARG A 1 185 ? 3.781 7.488 23.828 1 69.12 185 ARG A C 1
ATOM 1464 O O . ARG A 1 185 ? 2.652 7.035 23.609 1 69.12 185 ARG A O 1
ATOM 1471 N N . ALA A 1 186 ? 4.062 8.406 24.734 1 76 186 ALA A N 1
ATOM 1472 C CA . ALA A 1 186 ? 2.996 8.953 25.578 1 76 186 ALA A CA 1
ATOM 1473 C C . ALA A 1 186 ? 1.998 9.742 24.734 1 76 186 ALA A C 1
ATOM 1475 O O . ALA A 1 186 ? 0.785 9.625 24.938 1 76 186 ALA A O 1
ATOM 1476 N N . ILE A 1 187 ? 2.502 10.391 23.797 1 72.88 187 ILE A N 1
ATOM 1477 C CA . ILE A 1 187 ? 1.658 11.227 22.953 1 72.88 187 ILE A CA 1
ATOM 1478 C C . ILE A 1 187 ? 0.819 10.344 22.031 1 72.88 187 ILE A C 1
ATOM 1480 O O . ILE A 1 187 ? -0.381 10.578 21.859 1 72.88 187 ILE A O 1
ATOM 1484 N N . ALA A 1 188 ? 1.453 9.328 21.531 1 68.12 188 ALA A N 1
ATOM 1485 C CA . ALA A 1 188 ? 0.726 8.383 20.688 1 68.12 188 ALA A CA 1
ATOM 1486 C C . ALA A 1 188 ? -0.384 7.691 21.469 1 68.12 188 ALA A C 1
ATOM 1488 O O . ALA A 1 188 ? -1.503 7.539 20.984 1 68.12 188 ALA A O 1
ATOM 1489 N N . TYR A 1 189 ? -0.014 7.328 22.641 1 76.88 189 TYR A N 1
ATOM 1490 C CA . TYR A 1 189 ? -0.984 6.699 23.531 1 76.88 189 TYR A CA 1
ATOM 1491 C C . TYR A 1 189 ? -2.143 7.645 23.828 1 76.88 189 TYR A C 1
ATOM 1493 O O . TYR A 1 189 ? -3.307 7.238 23.812 1 76.88 189 TYR A O 1
ATOM 1501 N N . LEU A 1 190 ? -1.86 8.883 24.062 1 79.5 190 LEU A N 1
ATOM 1502 C CA . LEU A 1 190 ? -2.869 9.898 24.344 1 79.5 190 LEU A CA 1
ATOM 1503 C C . LEU A 1 190 ? -3.824 10.055 23.172 1 79.5 190 LEU A C 1
ATOM 1505 O O . LEU A 1 190 ? -5.043 10.125 23.359 1 79.5 190 LEU A O 1
ATOM 1509 N N . ARG A 1 191 ? -3.295 10 22.062 1 69.69 191 ARG A N 1
ATOM 1510 C CA . ARG A 1 191 ? -4.098 10.18 20.859 1 69.69 191 ARG A CA 1
ATOM 1511 C C . ARG A 1 191 ? -5.047 9 20.656 1 69.69 191 ARG A C 1
ATOM 1513 O O . ARG A 1 191 ? -6.207 9.188 20.281 1 69.69 191 ARG A O 1
ATOM 1520 N N . GLU A 1 192 ? -4.52 7.832 20.938 1 70.31 192 GLU A N 1
ATOM 1521 C CA . GLU A 1 192 ? -5.301 6.613 20.766 1 70.31 192 GLU A CA 1
ATOM 1522 C C . GLU A 1 192 ? -6.379 6.488 21.828 1 70.31 192 GLU A C 1
ATOM 1524 O O . GLU A 1 192 ? -7.41 5.848 21.609 1 70.31 192 GLU A O 1
ATOM 1529 N N . HIS A 1 193 ? -6.121 7.152 22.938 1 78.81 193 HIS A N 1
ATOM 1530 C CA . HIS A 1 193 ? -7.02 7.02 24.078 1 78.81 193 HIS A CA 1
ATOM 1531 C C . HIS A 1 193 ? -7.543 8.375 24.531 1 78.81 193 HIS A C 1
ATOM 1533 O O . HIS A 1 193 ? -7.668 8.633 25.734 1 78.81 193 HIS A O 1
ATOM 1539 N N . LEU A 1 194 ? -7.816 9.188 23.578 1 79.44 194 LEU A N 1
ATOM 1540 C CA . LEU A 1 194 ? -8.133 10.594 23.828 1 79.44 194 LEU A CA 1
ATOM 1541 C C . LEU A 1 194 ? -9.422 10.711 24.641 1 79.44 194 LEU A C 1
ATOM 1543 O O . LEU A 1 194 ? -9.562 11.633 25.453 1 79.44 194 LEU A O 1
ATOM 1547 N N . THR A 1 195 ? -10.336 9.789 24.422 1 79.38 195 THR A N 1
ATOM 1548 C CA . THR A 1 195 ? -11.648 9.906 25.047 1 79.38 195 THR A CA 1
ATOM 1549 C C . THR A 1 195 ? -11.656 9.227 26.406 1 79.38 195 THR A C 1
ATOM 1551 O O . THR A 1 195 ? -12.641 9.312 27.141 1 79.38 195 THR A O 1
ATOM 1554 N N . ASP A 1 196 ? -10.578 8.617 26.719 1 79.69 196 ASP A N 1
ATOM 1555 C CA . ASP A 1 196 ? -10.453 7.969 28.031 1 79.69 196 ASP A CA 1
ATOM 1556 C C . ASP A 1 196 ? -9.984 8.961 29.094 1 79.69 196 ASP A C 1
ATOM 1558 O O . ASP A 1 196 ? -9.555 10.07 28.766 1 79.69 196 ASP A O 1
ATOM 1562 N N . ASP A 1 197 ? -10.273 8.516 30.375 1 80.44 197 ASP A N 1
ATOM 1563 C CA . ASP A 1 197 ? -9.82 9.352 31.484 1 80.44 197 ASP A CA 1
ATOM 1564 C C . ASP A 1 197 ? -8.352 9.086 31.812 1 80.44 197 ASP A C 1
ATOM 1566 O O . ASP A 1 197 ? -8.039 8.391 32.781 1 80.44 197 ASP A O 1
ATOM 1570 N N . ILE A 1 198 ? -7.438 9.625 30.938 1 81.94 198 ILE A N 1
ATOM 1571 C CA . ILE A 1 198 ? -5.996 9.477 31.109 1 81.94 198 ILE A CA 1
ATOM 1572 C C . ILE A 1 198 ? -5.402 10.781 31.625 1 81.94 198 ILE A C 1
ATOM 1574 O O . ILE A 1 198 ? -5.598 11.844 31.031 1 81.94 198 ILE A O 1
ATOM 1578 N N . GLY A 1 199 ? -4.797 10.664 32.781 1 85.94 199 GLY A N 1
ATOM 1579 C CA . GLY A 1 199 ? -4.18 11.852 33.375 1 85.94 199 GLY A CA 1
ATOM 1580 C C . GLY A 1 199 ? -2.678 11.898 33.188 1 85.94 199 GLY A C 1
ATOM 1581 O O . GLY A 1 199 ? -2.098 11 32.562 1 85.94 199 GLY A O 1
ATOM 1582 N N . GLU A 1 200 ? -2.145 12.984 33.594 1 87.5 200 GLU A N 1
ATOM 1583 C CA . GLU A 1 200 ? -0.708 13.203 33.438 1 87.5 200 GLU A CA 1
ATOM 1584 C C . GLU A 1 200 ? 0.086 12.125 34.188 1 87.5 200 GLU A C 1
ATOM 1586 O O . GLU A 1 200 ? 1.141 11.695 33.688 1 87.5 200 GLU A O 1
ATOM 1591 N N . GLN A 1 201 ? -0.492 11.719 35.281 1 90.44 201 GLN A N 1
ATOM 1592 C CA . GLN A 1 201 ? 0.199 10.695 36.062 1 90.44 201 GLN A CA 1
ATOM 1593 C C . GLN A 1 201 ? 0.265 9.375 35.312 1 90.44 201 GLN A C 1
ATOM 1595 O O . GLN A 1 201 ? 1.285 8.68 35.344 1 90.44 201 GLN A O 1
ATOM 1600 N N . ASP A 1 202 ? -0.784 9.039 34.688 1 90.5 202 ASP A N 1
ATOM 1601 C CA . ASP A 1 202 ? -0.829 7.812 33.875 1 90.5 202 ASP A CA 1
ATOM 1602 C C . ASP A 1 202 ? 0.254 7.816 32.812 1 90.5 202 ASP A C 1
ATOM 1604 O O . ASP A 1 202 ? 0.952 6.82 32.625 1 90.5 202 ASP A O 1
ATOM 1608 N N . LEU A 1 203 ? 0.383 8.922 32.156 1 88.06 203 LEU A N 1
ATOM 1609 C CA . LEU A 1 203 ? 1.339 9.039 31.047 1 88.06 203 LEU A CA 1
ATOM 1610 C C . LEU A 1 203 ? 2.77 9.078 31.578 1 88.06 203 LEU A C 1
ATOM 1612 O O . LEU A 1 203 ? 3.672 8.484 30.984 1 88.06 203 LEU A O 1
ATOM 1616 N N . ALA A 1 204 ? 2.936 9.719 32.688 1 87.75 204 ALA A N 1
ATOM 1617 C CA . ALA A 1 204 ? 4.25 9.758 33.312 1 87.75 204 ALA A CA 1
ATOM 1618 C C . ALA A 1 204 ? 4.727 8.359 33.688 1 87.75 204 ALA A C 1
ATOM 1620 O O . ALA A 1 204 ? 5.871 7.992 33.406 1 87.75 204 ALA A O 1
ATOM 1621 N N . ASP A 1 205 ? 3.801 7.602 34.25 1 88.12 205 ASP A N 1
ATOM 1622 C CA . ASP A 1 205 ? 4.105 6.227 34.656 1 88.12 205 ASP A CA 1
ATOM 1623 C C . ASP A 1 205 ? 4.465 5.379 33.438 1 88.12 205 ASP A C 1
ATOM 1625 O O . ASP A 1 205 ? 5.359 4.535 33.5 1 88.12 205 ASP A O 1
ATOM 1629 N N . MET A 1 206 ? 3.773 5.66 32.406 1 81.88 206 MET A N 1
ATOM 1630 C CA . MET A 1 206 ? 3.967 4.91 31.156 1 81.88 206 MET A CA 1
ATOM 1631 C C . MET A 1 206 ? 5.387 5.086 30.641 1 81.88 206 MET A C 1
ATOM 1633 O O . MET A 1 206 ? 5.953 4.168 30.047 1 81.88 206 MET A O 1
ATOM 1637 N N . VAL A 1 207 ? 5.938 6.273 30.906 1 79.44 207 VAL A N 1
ATOM 1638 C CA . VAL A 1 207 ? 7.25 6.547 30.328 1 79.44 207 VAL A CA 1
ATOM 1639 C C . VAL A 1 207 ? 8.312 6.488 31.422 1 79.44 207 VAL A C 1
ATOM 1641 O O . VAL A 1 207 ? 9.469 6.863 31.203 1 79.44 207 VAL A O 1
ATOM 1644 N N . GLY A 1 208 ? 7.906 6.086 32.656 1 82.62 208 GLY A N 1
ATOM 1645 C CA . GLY A 1 208 ? 8.828 5.887 33.75 1 82.62 208 GLY A CA 1
ATOM 1646 C C . GLY A 1 208 ? 9.383 7.184 34.312 1 82.62 208 GLY A C 1
ATOM 1647 O O . GLY A 1 208 ? 10.562 7.258 34.656 1 82.62 208 GLY A O 1
ATOM 1648 N N . GLN A 1 209 ? 8.617 8.18 34.281 1 82.44 209 GLN A N 1
ATOM 1649 C CA . GLN A 1 209 ? 9.031 9.477 34.812 1 82.44 209 GLN A CA 1
ATOM 1650 C C . GLN A 1 209 ? 8.125 9.914 35.969 1 82.44 209 GLN A C 1
ATOM 1652 O O . GLN A 1 209 ? 7.012 9.406 36.125 1 82.44 209 GLN A O 1
ATOM 1657 N N . ASN A 1 210 ? 8.695 10.688 36.844 1 88.12 210 ASN A N 1
ATOM 1658 C CA . ASN A 1 210 ? 7.809 11.328 37.812 1 88.12 210 ASN A CA 1
ATOM 1659 C C . ASN A 1 210 ? 6.973 12.422 37.156 1 88.12 210 ASN A C 1
ATOM 1661 O O . ASN A 1 210 ? 7.285 12.883 36.062 1 88.12 210 ASN A O 1
ATOM 1665 N N . LEU A 1 211 ? 5.863 1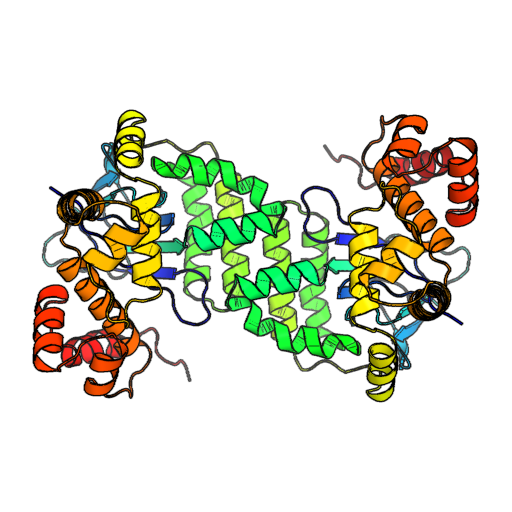2.789 37.844 1 89.5 211 LEU A N 1
ATOM 1666 C CA . LEU A 1 211 ? 4.867 13.703 37.312 1 89.5 211 LEU A CA 1
ATOM 1667 C C . LEU A 1 211 ? 5.504 15.031 36.906 1 89.5 211 LEU A C 1
ATOM 1669 O O . LEU A 1 211 ? 5.227 15.555 35.812 1 89.5 211 LEU A O 1
ATOM 1673 N N . SER A 1 212 ? 6.414 15.5 37.781 1 89.62 212 SER A N 1
ATOM 1674 C CA . SER A 1 212 ? 7.02 16.797 37.531 1 89.62 212 SER A CA 1
ATOM 1675 C C . SER A 1 212 ? 7.93 16.75 36.281 1 89.62 212 SER A C 1
ATOM 1677 O O . SER A 1 212 ? 7.887 17.656 35.438 1 89.62 212 SER A O 1
ATOM 1679 N N . SER A 1 213 ? 8.75 15.734 36.188 1 85.38 213 SER A N 1
ATOM 1680 C CA . SER A 1 213 ? 9.664 15.57 35.062 1 85.38 213 SER A CA 1
ATOM 1681 C C . SER A 1 213 ? 8.898 15.367 33.781 1 85.38 213 SER A C 1
ATOM 1683 O O . SER A 1 213 ? 9.242 15.945 32.75 1 85.38 213 SER A O 1
ATOM 1685 N N . PHE A 1 214 ? 7.844 14.594 33.906 1 85.94 214 PHE A N 1
ATOM 1686 C CA . PHE A 1 214 ? 7.031 14.336 32.719 1 85.94 214 PHE A CA 1
ATOM 1687 C C . PHE A 1 214 ? 6.371 15.625 32.219 1 85.94 214 PHE A C 1
ATOM 1689 O O . PHE A 1 214 ? 6.402 15.922 31.031 1 85.94 214 PHE A O 1
ATOM 1696 N N . SER A 1 215 ? 5.777 16.312 33.156 1 85.06 215 SER A N 1
ATOM 1697 C CA . SER A 1 215 ? 5.066 17.547 32.781 1 85.06 215 SER A CA 1
ATOM 1698 C C . SER A 1 215 ? 5.996 18.547 32.125 1 85.06 215 SER A C 1
ATOM 1700 O O . SER A 1 215 ? 5.621 19.172 31.125 1 85.06 215 SER A O 1
ATOM 1702 N N . ARG A 1 216 ? 7.191 18.609 32.625 1 79.56 216 ARG A N 1
ATOM 1703 C CA . ARG A 1 216 ? 8.164 19.531 32.031 1 79.56 216 ARG A CA 1
ATOM 1704 C C . ARG A 1 216 ? 8.578 19.078 30.641 1 79.56 216 ARG A C 1
ATOM 1706 O O . ARG A 1 216 ? 8.625 19.891 29.719 1 79.56 216 ARG A O 1
ATOM 1713 N N . ALA A 1 217 ? 8.852 17.828 30.562 1 74 217 ALA A N 1
ATOM 1714 C CA . ALA A 1 217 ? 9.266 17.266 29.281 1 74 217 ALA A CA 1
ATOM 1715 C C . ALA A 1 217 ? 8.156 17.406 28.234 1 74 217 ALA A C 1
ATOM 1717 O O . ALA A 1 217 ? 8.43 17.734 27.078 1 74 217 ALA A O 1
ATOM 1718 N N . PHE A 1 218 ? 6.934 17.156 28.703 1 79.06 218 PHE A N 1
ATOM 1719 C CA . PHE A 1 218 ? 5.781 17.266 27.812 1 79.06 218 PHE A CA 1
ATOM 1720 C C . PHE A 1 218 ? 5.621 18.688 27.297 1 79.06 218 PHE A C 1
ATOM 1722 O O . PHE A 1 218 ? 5.449 18.906 26.094 1 79.06 218 PHE A O 1
ATOM 1729 N N . LYS A 1 219 ? 5.727 19.594 28.188 1 74 219 LYS A N 1
ATOM 1730 C CA . LYS A 1 219 ? 5.578 21 27.828 1 74 219 LYS A CA 1
ATOM 1731 C C . LYS A 1 219 ? 6.68 21.438 26.859 1 74 219 LYS A C 1
ATOM 1733 O O . LYS A 1 219 ? 6.422 22.156 25.906 1 74 219 LYS A O 1
ATOM 1738 N N . ARG A 1 220 ? 7.816 20.953 27.219 1 65.12 220 ARG A N 1
ATOM 1739 C CA . ARG A 1 220 ? 8.945 21.281 26.359 1 65.12 220 ARG A CA 1
ATOM 1740 C C . ARG A 1 220 ? 8.758 20.719 24.953 1 65.12 220 ARG A C 1
ATOM 1742 O O . ARG A 1 220 ? 9.078 21.359 23.969 1 65.12 220 ARG A O 1
ATOM 1749 N N . HIS A 1 221 ? 8.211 19.5 25 1 62.66 221 HIS A N 1
ATOM 1750 C CA . HIS A 1 221 ? 8.094 18.766 23.75 1 62.66 221 HIS A CA 1
ATOM 1751 C C . HIS A 1 221 ? 6.922 19.266 22.922 1 62.66 221 HIS A C 1
ATOM 1753 O O . HIS A 1 221 ? 7.012 19.344 21.688 1 62.66 221 HIS A O 1
ATOM 1759 N N . THR A 1 222 ? 5.816 19.578 23.625 1 62.69 222 THR A N 1
ATOM 1760 C CA . THR A 1 222 ? 4.586 19.875 22.906 1 62.69 222 THR A CA 1
ATOM 1761 C C . THR A 1 222 ? 4.316 21.391 22.922 1 62.69 222 THR A C 1
ATOM 1763 O O . THR A 1 222 ? 3.494 21.875 22.156 1 62.69 222 THR A O 1
ATOM 1766 N N . GLY A 1 223 ? 5.027 22.109 23.781 1 60.94 223 GLY A N 1
ATOM 1767 C CA . GLY A 1 223 ? 4.832 23.547 23.906 1 60.94 223 GLY A CA 1
ATOM 1768 C C . GLY A 1 223 ? 3.68 23.922 24.812 1 60.94 223 GLY A C 1
ATOM 1769 O O . GLY A 1 223 ? 3.42 25.094 25.047 1 60.94 223 GLY A O 1
ATOM 1770 N N . THR A 1 224 ? 2.91 22.938 25.266 1 68.75 224 THR A N 1
ATOM 1771 C CA . THR A 1 224 ? 1.762 23.203 26.125 1 68.75 224 THR A CA 1
ATOM 1772 C C . THR A 1 224 ? 1.614 22.125 27.188 1 68.75 224 THR A C 1
ATOM 1774 O O . THR A 1 224 ? 2.385 21.156 27.219 1 68.75 224 THR A O 1
ATOM 1777 N N . THR A 1 225 ? 0.714 22.391 28.125 1 81.44 225 THR A N 1
ATOM 1778 C CA . THR A 1 225 ? 0.441 21.406 29.156 1 81.44 225 THR A CA 1
ATOM 1779 C C . THR A 1 225 ? -0.389 20.25 28.594 1 81.44 225 THR A C 1
ATOM 1781 O O . THR A 1 225 ? -1.042 20.391 27.562 1 81.44 225 THR A O 1
ATOM 1784 N N . LEU A 1 226 ? -0.339 19.094 29.312 1 84.19 226 LEU A N 1
ATOM 1785 C CA . LEU A 1 226 ? -1.09 17.922 28.891 1 84.19 226 LEU A CA 1
ATOM 1786 C C . LEU A 1 226 ? -2.578 18.234 28.781 1 84.19 226 LEU A C 1
ATOM 1788 O O . LEU A 1 226 ? -3.24 17.812 27.828 1 84.19 226 LEU A O 1
ATOM 1792 N N . VAL A 1 227 ? -3.088 19.016 29.734 1 83.62 227 VAL A N 1
ATOM 1793 C CA . VAL A 1 227 ? -4.512 19.328 29.766 1 83.62 227 VAL A CA 1
ATOM 1794 C C . VAL A 1 227 ? -4.891 20.141 28.547 1 83.62 227 VAL A C 1
ATOM 1796 O O . VAL A 1 227 ? -5.887 19.859 27.875 1 83.62 227 VAL A O 1
ATOM 1799 N N . ARG A 1 228 ? -4.109 21.141 28.234 1 81.06 228 ARG A N 1
ATOM 1800 C CA . ARG A 1 228 ? -4.383 21.984 27.062 1 81.06 228 ARG A CA 1
ATOM 1801 C C . ARG A 1 228 ? -4.242 21.188 25.766 1 81.06 228 ARG A C 1
ATOM 1803 O O . ARG A 1 228 ? -5.055 21.328 24.859 1 81.06 228 ARG A O 1
ATOM 1810 N N . TYR A 1 229 ? -3.16 20.375 25.812 1 79.06 229 TYR A N 1
ATOM 1811 C CA . TYR A 1 229 ? -2.91 19.531 24.656 1 79.06 229 TYR A CA 1
ATOM 1812 C C . TYR A 1 229 ? -4.082 18.594 24.391 1 79.06 229 TYR A C 1
ATOM 1814 O O . TYR A 1 229 ? -4.559 18.484 23.266 1 79.06 229 TYR A O 1
ATOM 1822 N N . LYS A 1 230 ? -4.555 17.953 25.453 1 83.12 230 LYS A N 1
ATOM 1823 C CA . LYS A 1 230 ? -5.684 17.031 25.375 1 83.12 230 LYS A CA 1
ATOM 1824 C C . LYS A 1 230 ? -6.941 17.75 24.875 1 83.12 230 LYS A C 1
ATOM 1826 O O . LYS A 1 230 ? -7.645 17.234 24.016 1 83.12 230 LYS A O 1
ATOM 1831 N N . ASN A 1 231 ? -7.223 18.875 25.359 1 83.44 231 ASN A N 1
ATOM 1832 C CA . ASN A 1 231 ? -8.406 19.625 24.953 1 83.44 231 ASN A CA 1
ATOM 1833 C C . ASN A 1 231 ? -8.32 20.078 23.5 1 83.44 231 ASN A C 1
ATOM 1835 O O . ASN A 1 231 ? -9.328 20.094 22.797 1 83.44 231 ASN A O 1
ATOM 1839 N N . GLN A 1 232 ? -7.098 20.453 23.156 1 80.25 232 GLN A N 1
ATOM 1840 C CA . GLN A 1 232 ? -6.91 20.812 21.75 1 80.25 232 GLN A CA 1
ATOM 1841 C C . GLN A 1 232 ? -7.234 19.641 20.844 1 80.25 232 GLN A C 1
ATOM 1843 O O . GLN A 1 232 ? -7.926 19.797 19.828 1 80.25 232 GLN A O 1
ATOM 1848 N N . LEU A 1 233 ? -6.734 18.484 21.266 1 77.44 233 LEU A N 1
ATOM 1849 C CA . LEU A 1 233 ? -7 17.281 20.484 1 77.44 233 LEU A CA 1
ATOM 1850 C C . LEU A 1 233 ? -8.492 16.984 20.422 1 77.44 233 LEU A C 1
ATOM 1852 O O . LEU A 1 233 ? -9.023 16.625 19.375 1 77.44 233 LEU A O 1
ATOM 1856 N N . ARG A 1 234 ? -9.125 17.156 21.516 1 83.31 234 ARG A N 1
ATOM 1857 C CA . ARG A 1 234 ? -10.562 16.906 21.594 1 83.31 234 ARG A CA 1
ATOM 1858 C C . ARG A 1 234 ? -11.344 17.891 20.719 1 83.31 234 ARG A C 1
ATOM 1860 O O . ARG A 1 234 ? -12.281 17.5 20.031 1 83.31 234 ARG A O 1
ATOM 1867 N N . VAL A 1 235 ? -10.992 19.125 20.703 1 83.75 235 VAL A N 1
ATOM 1868 C CA . VAL A 1 235 ? -11.656 20.125 19.891 1 83.75 235 VAL A CA 1
ATOM 1869 C C . VAL A 1 235 ? -11.422 19.828 18.406 1 83.75 235 VAL A C 1
ATOM 1871 O O . VAL A 1 235 ? -12.328 19.969 17.594 1 83.75 235 VAL A O 1
ATOM 1874 N N . ASP A 1 236 ? -10.258 19.453 18.172 1 72.06 236 ASP A N 1
ATOM 1875 C CA . ASP A 1 236 ? -9.953 19.094 16.797 1 72.06 236 ASP A CA 1
ATOM 1876 C C . ASP A 1 236 ? -10.836 17.938 16.328 1 72.06 236 ASP A C 1
ATOM 1878 O O . ASP A 1 236 ? -11.352 17.953 15.211 1 72.06 236 ASP A O 1
ATOM 1882 N N . LEU A 1 237 ? -10.953 16.938 17.156 1 74.5 237 LEU A N 1
ATOM 1883 C CA . LEU A 1 237 ? -11.836 15.82 16.859 1 74.5 237 LEU A CA 1
ATOM 1884 C C . LEU A 1 237 ? -13.273 16.297 16.688 1 74.5 237 LEU A C 1
ATOM 1886 O O . LEU A 1 237 ? -13.992 15.805 15.812 1 74.5 237 LEU A O 1
ATOM 1890 N N . ALA A 1 238 ? -13.625 17.234 17.438 1 81.88 238 ALA A N 1
ATOM 1891 C CA . ALA A 1 238 ? -14.969 17.797 17.344 1 81.88 238 ALA A CA 1
ATOM 1892 C C . ALA A 1 238 ? -15.172 18.5 16 1 81.88 238 ALA A C 1
ATOM 1894 O O . ALA A 1 238 ? -16.219 18.375 15.367 1 81.88 238 ALA A O 1
ATOM 1895 N N . CYS A 1 239 ? -14.188 19.188 15.617 1 72.75 239 CYS A N 1
ATOM 1896 C CA . CYS A 1 239 ? -14.266 19.891 14.336 1 72.75 239 CYS A CA 1
ATOM 1897 C C . CYS A 1 239 ? -14.492 18.891 13.195 1 72.75 239 CYS A C 1
ATOM 1899 O O . CYS A 1 239 ? -15.336 19.125 12.336 1 72.75 239 CYS A O 1
ATOM 1901 N N . LEU A 1 240 ? -13.75 17.875 13.312 1 65.5 240 LEU A N 1
ATOM 1902 C CA . LEU A 1 240 ? -13.891 16.844 12.297 1 65.5 240 LEU A CA 1
ATOM 1903 C C . LEU A 1 240 ? -15.305 16.266 12.305 1 65.5 240 LEU A C 1
ATOM 1905 O O . LEU A 1 240 ? -15.922 16.125 11.242 1 65.5 240 LEU A O 1
ATOM 1909 N N . ALA A 1 241 ? -15.766 16.016 13.461 1 75.44 241 ALA A N 1
ATOM 1910 C CA . ALA A 1 241 ? -17.109 15.453 13.609 1 75.44 241 ALA A CA 1
ATOM 1911 C C . ALA A 1 241 ? -18.156 16.422 13.102 1 75.44 241 ALA A C 1
ATOM 1913 O O . ALA A 1 241 ? -19.125 16.031 12.438 1 75.44 241 ALA A O 1
ATOM 1914 N N . LEU A 1 242 ? -17.891 17.641 13.312 1 77.31 242 LEU A N 1
ATOM 1915 C CA . LEU A 1 242 ? -18.844 18.672 12.914 1 77.31 242 LEU A CA 1
ATOM 1916 C C . LEU A 1 242 ? -18.922 18.781 11.391 1 77.31 242 LEU A C 1
ATOM 1918 O O . LEU A 1 242 ? -19.984 19.047 10.836 1 77.31 242 LEU A O 1
ATOM 1922 N N . LEU A 1 243 ? -17.797 18.5 10.797 1 65.38 243 LEU A N 1
ATOM 1923 C CA . LEU A 1 243 ? -17.75 18.672 9.352 1 65.38 243 LEU A CA 1
ATOM 1924 C C . LEU A 1 243 ? -18.188 17.391 8.641 1 65.38 243 LEU A C 1
ATOM 1926 O O . LEU A 1 243 ? -18.734 17.453 7.539 1 65.38 243 LEU A O 1
ATOM 1930 N N . THR A 1 244 ? -17.969 16.297 9.266 1 63.91 244 THR A N 1
ATOM 1931 C CA . THR A 1 244 ? -18.188 15.039 8.57 1 63.91 244 THR A CA 1
ATOM 1932 C C . THR A 1 244 ? -19.562 14.469 8.914 1 63.91 244 THR A C 1
ATOM 1934 O O . THR A 1 244 ? -20.078 13.617 8.195 1 63.91 244 THR A O 1
ATOM 1937 N N . ARG A 1 245 ? -20.094 14.914 9.977 1 76.19 245 ARG A N 1
ATOM 1938 C CA . ARG A 1 245 ? -21.406 14.469 10.422 1 76.19 245 ARG A CA 1
ATOM 1939 C C . ARG A 1 245 ? -22.359 15.656 10.602 1 76.19 245 ARG A C 1
ATOM 1941 O O . ARG A 1 245 ? -22.641 16.062 11.727 1 76.19 245 ARG A O 1
ATOM 1948 N N . PRO A 1 246 ? -22.875 16.094 9.453 1 69.44 246 PRO A N 1
ATOM 1949 C CA . PRO A 1 246 ? -23.656 17.328 9.492 1 69.44 246 PRO A CA 1
ATOM 1950 C C . PRO A 1 246 ? -24.922 17.203 10.344 1 69.44 246 PRO A C 1
ATOM 1952 O O . PRO A 1 246 ? -25.406 18.203 10.875 1 69.44 246 PRO A O 1
ATOM 1955 N N . GLN A 1 247 ? -25.391 16.062 10.555 1 81.12 247 GLN A N 1
ATOM 1956 C CA . GLN A 1 247 ? -26.656 15.914 11.266 1 81.12 247 GLN A CA 1
ATOM 1957 C C . GLN A 1 247 ? -26.422 15.594 12.742 1 81.12 247 GLN A C 1
ATOM 1959 O O . GLN A 1 247 ? -27.359 15.508 13.523 1 81.12 247 GLN A O 1
ATOM 1964 N N . ALA A 1 248 ? -25.172 15.43 13.156 1 85.75 248 ALA A N 1
ATOM 1965 C CA . ALA A 1 248 ? -24.875 15.078 14.539 1 85.75 248 ALA A CA 1
ATOM 1966 C C . ALA A 1 248 ? -25.156 16.25 15.477 1 85.75 248 ALA A C 1
ATOM 1968 O O . ALA A 1 248 ? -24.891 17.406 15.133 1 85.75 248 ALA A O 1
ATOM 1969 N N . ARG A 1 249 ? -25.859 15.945 16.656 1 90.94 249 ARG A N 1
ATOM 1970 C CA . ARG A 1 249 ? -26.078 16.984 17.656 1 90.94 249 ARG A CA 1
ATOM 1971 C C . ARG A 1 249 ? -24.766 17.438 18.266 1 90.94 249 ARG A C 1
ATOM 1973 O O . ARG A 1 249 ? -23.875 16.625 18.516 1 90.94 249 ARG A O 1
ATOM 1980 N N . ILE A 1 250 ? -24.641 18.609 18.531 1 91.94 250 ILE A N 1
ATOM 1981 C CA . ILE A 1 250 ? -23.453 19.188 19.125 1 91.94 250 ILE A CA 1
ATOM 1982 C C . ILE A 1 250 ? -23.156 18.516 20.453 1 91.94 250 ILE A C 1
ATOM 1984 O O . ILE A 1 250 ? -22 18.234 20.781 1 91.94 250 ILE A O 1
ATOM 1988 N N . THR A 1 251 ? -24.266 18.172 21.188 1 92.69 251 THR A N 1
ATOM 1989 C CA . THR A 1 251 ? -24.125 17.547 22.5 1 92.69 251 THR A CA 1
ATOM 1990 C C . THR A 1 251 ? -23.484 16.156 22.359 1 92.69 251 THR A C 1
ATOM 1992 O O . THR A 1 251 ? -22.641 15.773 23.172 1 92.69 251 THR A O 1
ATOM 1995 N N . ASP A 1 252 ? -23.844 15.438 21.391 1 93.06 252 ASP A N 1
ATOM 1996 C CA . ASP A 1 252 ? -23.281 14.109 21.141 1 93.06 252 ASP A CA 1
ATOM 1997 C C . ASP A 1 252 ? -21.797 14.203 20.797 1 93.06 252 ASP A C 1
ATOM 1999 O O . ASP A 1 252 ? -20.984 13.43 21.297 1 93.06 252 ASP A O 1
ATOM 2003 N N . ILE A 1 253 ? -21.484 15.172 19.984 1 91.25 253 ILE A N 1
ATOM 2004 C CA . ILE A 1 253 ? -20.109 15.383 19.562 1 91.25 253 ILE A CA 1
ATOM 2005 C C . ILE A 1 253 ? -19.25 15.766 20.766 1 91.25 253 ILE A C 1
ATOM 2007 O O . ILE A 1 253 ? -18.125 15.281 20.906 1 91.25 253 ILE A O 1
ATOM 2011 N N . CYS A 1 254 ? -19.828 16.531 21.594 1 92.44 254 CYS A N 1
ATOM 2012 C CA . CYS A 1 254 ? -19.156 16.938 22.812 1 92.44 254 CYS A CA 1
ATOM 2013 C C . CYS A 1 254 ? -18.719 15.734 23.641 1 92.44 254 CYS A C 1
ATOM 2015 O O . CYS A 1 254 ? -17.531 15.602 23.969 1 92.44 254 CYS A O 1
ATOM 2017 N N . TYR A 1 255 ? -19.562 14.812 23.828 1 89.12 255 TYR A N 1
ATOM 2018 C CA . TYR A 1 255 ? -19.281 13.664 24.688 1 89.12 255 TYR A CA 1
ATOM 2019 C C . TYR A 1 255 ? -18.422 12.641 23.969 1 89.12 255 TYR A C 1
ATOM 2021 O O . TYR A 1 255 ? -17.547 12.016 24.562 1 89.12 255 TYR A O 1
ATOM 2029 N N . GLU A 1 256 ? -18.562 12.578 22.688 1 88.06 256 GLU A N 1
ATOM 2030 C CA . GLU A 1 256 ? -17.812 11.633 21.875 1 88.06 256 GLU A CA 1
ATOM 2031 C C . GLU A 1 256 ? -16.328 12.023 21.812 1 88.06 256 GLU A C 1
ATOM 2033 O O . GLU A 1 256 ? -15.461 11.164 21.641 1 88.06 256 GLU A O 1
ATOM 2038 N N . THR A 1 257 ? -16.172 13.258 21.984 1 86.75 257 THR A N 1
ATOM 2039 C CA . THR A 1 257 ? -14.805 13.734 21.844 1 86.75 257 THR A CA 1
ATOM 2040 C C . THR A 1 257 ? -14.102 13.797 23.203 1 86.75 257 THR A C 1
ATOM 2042 O O . THR A 1 257 ? -12.93 14.164 23.281 1 86.75 257 THR A O 1
ATOM 2045 N N . GLY A 1 258 ? -14.789 13.492 24.312 1 87.25 258 GLY A N 1
ATOM 2046 C CA . GLY A 1 258 ? -14.148 13.297 25.609 1 87.25 258 GLY A CA 1
ATOM 2047 C C . GLY A 1 258 ? -14.461 14.391 26.609 1 87.25 258 GLY A C 1
ATOM 2048 O O . GLY A 1 258 ? -13.961 14.383 27.734 1 87.25 258 GLY A O 1
ATOM 2049 N N . PHE A 1 259 ? -15.336 15.352 26.219 1 90.19 259 PHE A N 1
ATOM 2050 C CA . PHE A 1 259 ? -15.734 16.375 27.172 1 90.19 259 PHE A CA 1
ATOM 2051 C C . PHE A 1 259 ? -16.844 15.867 28.078 1 90.19 259 PHE A C 1
ATOM 2053 O O . PHE A 1 259 ? -17.719 15.109 27.641 1 90.19 259 PHE A O 1
ATOM 2060 N N . SER A 1 260 ? -16.75 16.25 29.344 1 86.94 260 SER A N 1
ATOM 2061 C CA . SER A 1 260 ? -17.719 15.75 30.328 1 86.94 260 SER A CA 1
ATOM 2062 C C . SER A 1 260 ? -18.906 16.703 30.453 1 86.94 260 SER A C 1
ATOM 2064 O O . SER A 1 260 ? -19.938 16.344 31.031 1 86.94 260 SER A O 1
ATOM 2066 N N . ASN A 1 261 ? -18.828 17.875 29.938 1 89.5 261 ASN A N 1
ATOM 2067 C CA . ASN A 1 261 ? -19.969 18.797 29.969 1 89.5 261 ASN A CA 1
ATOM 2068 C C . ASN A 1 261 ? -19.906 19.812 28.844 1 89.5 261 ASN A C 1
ATOM 2070 O O . ASN A 1 261 ? -18.812 20.203 28.406 1 89.5 261 ASN A O 1
ATOM 2074 N N . LEU A 1 262 ? -21.156 20.266 28.422 1 92.12 262 LEU A N 1
ATOM 2075 C CA . LEU A 1 262 ? -21.312 21.109 27.25 1 92.12 262 LEU A CA 1
ATOM 2076 C C . LEU A 1 262 ? -20.719 22.484 27.469 1 92.12 262 LEU A C 1
ATOM 2078 O O . LEU A 1 262 ? -20.156 23.078 26.547 1 92.12 262 LEU A O 1
ATOM 2082 N N . SER A 1 263 ? -20.781 22.938 28.703 1 93.38 263 SER A N 1
ATOM 2083 C CA . SER A 1 263 ? -20.234 24.25 29 1 93.38 263 SER A CA 1
ATOM 2084 C C . SER A 1 263 ? -18.719 24.281 28.797 1 93.38 263 SER A C 1
ATOM 2086 O O . SER A 1 263 ? -18.203 25.203 28.188 1 93.38 263 SER A O 1
ATOM 2088 N N . ASN A 1 264 ? -18.062 23.281 29.328 1 92.19 264 ASN A N 1
ATOM 2089 C CA . ASN A 1 264 ? -16.625 23.172 29.172 1 92.19 264 ASN A CA 1
ATOM 2090 C C . ASN A 1 264 ? -16.234 23.016 27.703 1 92.19 264 ASN A C 1
ATOM 2092 O O . ASN A 1 264 ? -15.258 23.609 27.25 1 92.19 264 ASN A O 1
ATOM 2096 N N . PHE A 1 265 ? -17.016 22.234 27 1 94.44 265 PHE A N 1
ATOM 2097 C CA . PHE A 1 265 ? -16.797 22.031 25.562 1 94.44 265 PHE A CA 1
ATOM 2098 C C . PHE A 1 265 ? -16.859 23.344 24.812 1 94.44 265 PHE A C 1
ATOM 2100 O O . PHE A 1 265 ? -15.945 23.703 24.078 1 94.44 265 PHE A O 1
ATOM 2107 N N . ASN A 1 266 ? -17.922 24.031 25.016 1 92 266 ASN A N 1
ATOM 2108 C CA . ASN A 1 266 ? -18.125 25.281 24.297 1 92 266 ASN A CA 1
ATOM 2109 C C . ASN A 1 266 ? -17.031 26.297 24.609 1 92 266 ASN A C 1
ATOM 2111 O O . ASN A 1 266 ? -16.578 27.016 23.719 1 92 266 ASN A O 1
ATOM 2115 N N . ARG A 1 267 ? -16.641 26.344 25.844 1 92.31 267 ARG A N 1
ATOM 2116 C CA . ARG A 1 267 ? -15.602 27.266 26.266 1 92.31 267 ARG A CA 1
ATOM 2117 C C . ARG A 1 267 ? -14.281 26.969 25.578 1 92.31 267 ARG A C 1
ATOM 2119 O O . ARG A 1 267 ? -13.656 27.875 25 1 92.31 267 ARG A O 1
ATOM 2126 N N . HIS A 1 268 ? -13.859 25.766 25.625 1 89.56 268 HIS A N 1
ATOM 2127 C CA . HIS A 1 268 ? -12.594 25.359 25.016 1 89.56 268 HIS A CA 1
ATOM 2128 C C . HIS A 1 268 ? -12.656 25.484 23.5 1 89.56 268 HIS A C 1
ATOM 2130 O O . HIS A 1 268 ? -11.688 25.922 22.859 1 89.56 268 HIS A O 1
ATOM 2136 N N . PHE A 1 269 ? -13.781 25.109 22.875 1 90.12 269 PHE A N 1
ATOM 2137 C CA . PHE A 1 269 ? -13.945 25.219 21.422 1 90.12 269 PHE A CA 1
ATOM 2138 C C . PHE A 1 269 ? -13.797 26.672 20.984 1 90.12 269 PHE A C 1
ATOM 2140 O O . PHE A 1 269 ? -13.039 26.969 20.047 1 90.12 269 PHE A O 1
ATOM 2147 N N . HIS A 1 270 ? -14.414 27.547 21.734 1 88.06 270 HIS A N 1
ATOM 2148 C CA . HIS A 1 270 ? -14.328 28.953 21.406 1 88.06 270 HIS A CA 1
ATOM 2149 C C . HIS A 1 270 ? -12.906 29.484 21.578 1 88.06 270 HIS A C 1
ATOM 2151 O O . HIS A 1 270 ? -12.422 30.266 20.75 1 88.06 270 HIS A O 1
ATOM 2157 N N . LYS A 1 271 ? -12.336 29.125 22.625 1 82.44 271 LYS A N 1
ATOM 2158 C CA . LYS A 1 271 ? -10.977 29.578 22.906 1 82.44 271 LYS A CA 1
ATOM 2159 C C . LYS A 1 271 ? -10.008 29.141 21.812 1 82.44 271 LYS A C 1
ATOM 2161 O O . LYS A 1 271 ? -9.141 29.906 21.391 1 82.44 271 LYS A O 1
ATOM 2166 N N . ILE A 1 272 ? -10.219 27.984 21.375 1 74.81 272 ILE A N 1
ATOM 2167 C CA . ILE A 1 272 ? -9.281 27.375 20.438 1 74.81 272 ILE A CA 1
ATOM 2168 C C . ILE A 1 272 ? -9.625 27.781 19.016 1 74.81 272 ILE A C 1
ATOM 2170 O O . ILE A 1 272 ? -8.734 28.062 18.203 1 74.81 272 ILE A O 1
ATOM 2174 N N . LYS A 1 273 ? -10.922 27.844 18.609 1 73.5 273 LYS A N 1
ATOM 2175 C CA . LYS A 1 273 ? -11.328 28.047 17.219 1 73.5 273 LYS A CA 1
ATOM 2176 C C . LYS A 1 273 ? -11.844 29.469 17 1 73.5 273 LYS A C 1
ATOM 2178 O O . LYS A 1 273 ? -12.023 29.906 15.859 1 73.5 273 LYS A O 1
ATOM 2183 N N . GLY A 1 274 ? -12.07 30.188 18.047 1 72.88 274 GLY A N 1
ATOM 2184 C CA . GLY A 1 274 ? -12.516 31.578 17.969 1 72.88 274 GLY A CA 1
ATOM 2185 C C . GLY A 1 274 ? -13.992 31.703 17.641 1 72.88 274 GLY A C 1
ATOM 2186 O O . GLY A 1 274 ? -14.477 32.812 17.391 1 72.88 274 GLY A O 1
ATOM 2187 N N . MET A 1 275 ? -14.68 30.594 17.609 1 77.38 275 MET A N 1
ATOM 2188 C CA . MET A 1 275 ? -16.109 30.562 17.312 1 77.38 275 MET A CA 1
ATOM 2189 C C . MET A 1 275 ? -16.766 29.344 17.984 1 77.38 275 MET A C 1
ATOM 2191 O O . MET A 1 275 ? -16.078 28.469 18.484 1 77.38 275 MET A O 1
ATOM 2195 N N . SER A 1 276 ? -18.141 29.406 18 1 89.44 276 SER A N 1
ATOM 2196 C CA . SER A 1 276 ? -18.859 28.281 18.594 1 89.44 276 SER A CA 1
ATOM 2197 C C . SER A 1 276 ? -18.891 27.094 17.656 1 89.44 276 SER A C 1
ATOM 2199 O O . SER A 1 276 ? -18.672 27.234 16.453 1 89.44 276 SER A O 1
ATOM 2201 N N . PRO A 1 277 ? -19.125 25.906 18.297 1 89.06 277 PRO A N 1
ATOM 2202 C CA . PRO A 1 277 ? -19.25 24.719 17.438 1 89.06 277 PRO A CA 1
ATOM 2203 C C . PRO A 1 277 ? -20.312 24.891 16.359 1 89.06 277 PRO A C 1
ATOM 2205 O O . PRO A 1 277 ? -20.094 24.484 15.211 1 89.06 277 PRO A O 1
ATOM 2208 N N . SER A 1 278 ? -21.406 25.469 16.688 1 87.56 278 SER A N 1
ATOM 2209 C CA . SER A 1 278 ? -22.484 25.688 15.727 1 87.56 278 SER A CA 1
ATOM 2210 C C . SER A 1 278 ? -22.047 26.641 14.617 1 87.56 278 SER A C 1
ATOM 2212 O O . SER A 1 278 ? -22.312 26.391 13.438 1 87.56 278 SER A O 1
ATOM 2214 N N . GLU A 1 279 ? -21.359 27.703 14.953 1 79.25 279 GLU A N 1
ATOM 2215 C CA . GLU A 1 279 ? -20.828 28.656 13.984 1 79.25 279 GLU A CA 1
ATOM 2216 C C . GLU A 1 279 ? -19.781 27.984 13.078 1 79.25 279 GLU A C 1
ATOM 2218 O O . GLU A 1 279 ? -19.766 28.219 11.867 1 79.25 279 GLU A O 1
ATOM 2223 N N . PHE A 1 280 ? -18.953 27.234 13.727 1 77.94 280 PHE A N 1
ATOM 2224 C CA . PHE A 1 280 ? -17.938 26.5 12.977 1 77.94 280 PHE A CA 1
ATOM 2225 C C . PHE A 1 280 ? -18.562 25.625 11.906 1 77.94 280 PHE A C 1
ATOM 2227 O O . PHE A 1 280 ? -18.156 25.641 10.75 1 77.94 280 PHE A O 1
ATOM 2234 N N . ARG A 1 281 ? -19.516 24.797 12.266 1 79.06 281 ARG A N 1
ATOM 2235 C CA . ARG A 1 281 ? -20.219 23.906 11.344 1 79.06 281 ARG A CA 1
ATOM 2236 C C . ARG A 1 281 ? -20.844 24.703 10.195 1 79.06 281 ARG A C 1
ATOM 2238 O O . ARG A 1 281 ? -20.719 24.312 9.031 1 79.06 281 ARG A O 1
ATOM 2245 N N . ASN A 1 282 ? -21.531 25.766 10.562 1 71.94 282 ASN A N 1
ATOM 2246 C CA . ASN A 1 282 ? -22.203 26.578 9.555 1 71.94 282 ASN A CA 1
ATOM 2247 C C . ASN A 1 282 ? -21.203 27.219 8.602 1 71.94 282 ASN A C 1
ATOM 2249 O O . ASN A 1 282 ? -21.469 27.375 7.41 1 71.94 282 ASN A O 1
ATOM 2253 N N . THR A 1 283 ? -20.125 27.672 9.172 1 60.41 283 THR A N 1
ATOM 2254 C CA . THR A 1 283 ? -19.094 28.359 8.398 1 60.41 283 THR A CA 1
ATOM 2255 C C . THR A 1 283 ? -18.359 27.391 7.488 1 60.41 283 THR A C 1
ATOM 2257 O O . THR A 1 283 ? -18.094 27.703 6.324 1 60.41 283 THR A O 1
ATOM 2260 N N . PHE A 1 284 ? -18.062 26.359 8 1 55.66 284 PHE A N 1
ATOM 2261 C CA . PHE A 1 284 ? -17.172 25.469 7.27 1 55.66 284 PHE A CA 1
ATOM 2262 C C . PHE A 1 284 ? -17.938 24.297 6.676 1 55.66 284 PHE A C 1
ATOM 2264 O O . PHE A 1 284 ? -17.484 23.672 5.727 1 55.66 284 PHE A O 1
ATOM 2271 N N . ALA A 1 285 ? -18.984 23.953 7.301 1 52.06 285 ALA A N 1
ATOM 2272 C CA . ALA A 1 285 ? -19.812 22.938 6.664 1 52.06 285 ALA A CA 1
ATOM 2273 C C . ALA A 1 285 ? -20.438 23.453 5.375 1 52.06 285 ALA A C 1
ATOM 2275 O O . ALA A 1 285 ? -20.578 22.719 4.398 1 52.06 285 ALA A O 1
ATOM 2276 N N . SER A 1 286 ? -20.969 24.734 5.488 1 44.59 286 SER A N 1
ATOM 2277 C CA . SER A 1 286 ? -21.562 25.312 4.293 1 44.59 286 SER A CA 1
ATOM 2278 C C . SER A 1 286 ? -20.531 25.484 3.184 1 44.59 286 SER A C 1
ATOM 2280 O O . SER A 1 286 ? -20.875 25.484 2 1 44.59 286 SER A O 1
ATOM 2282 N N . ASN A 1 287 ? -19.5 26.078 3.502 1 36.81 287 ASN A N 1
ATOM 2283 C CA . ASN A 1 287 ? -18.516 26.156 2.424 1 36.81 287 ASN A CA 1
ATOM 2284 C C . ASN A 1 287 ? -18.172 24.781 1.872 1 36.81 287 ASN A C 1
ATOM 2286 O O . ASN A 1 287 ? -17.109 24.578 1.282 1 36.81 287 ASN A O 1
ATOM 2290 N N . GLY A 1 288 ? -18.844 23.938 2.195 1 35.53 288 GLY A N 1
ATOM 2291 C CA . GLY A 1 288 ? -18.953 22.703 1.437 1 35.53 288 GLY A CA 1
ATOM 2292 C C . GLY A 1 288 ? -18.844 22.906 -0.061 1 35.53 288 GLY A C 1
ATOM 2293 O O . GLY A 1 288 ? -19.75 22.578 -0.816 1 35.53 288 GLY A O 1
ATOM 2294 N N . LEU A 1 289 ? -18.281 23.891 -0.579 1 29.61 289 LEU A N 1
ATOM 2295 C CA . LEU A 1 289 ? -17.859 23.781 -1.972 1 29.61 289 LEU A CA 1
ATOM 2296 C C . LEU A 1 289 ? -17.141 22.453 -2.225 1 29.61 289 LEU A C 1
ATOM 2298 O O . LEU A 1 289 ? -16.609 22.234 -3.309 1 29.61 289 LEU A O 1
ATOM 2302 N N . PHE A 1 290 ? -16.781 21.703 -1.254 1 28.58 290 PHE A N 1
ATOM 2303 C CA . PHE A 1 290 ? -16.75 20.359 -1.815 1 28.58 290 PHE A CA 1
ATOM 2304 C C . PHE A 1 290 ? -18.156 19.875 -2.156 1 28.58 290 PHE A C 1
ATOM 2306 O O . PHE A 1 290 ? -18.75 19.078 -1.426 1 28.58 290 PHE A O 1
ATOM 2313 N N . ALA A 1 291 ? -19.031 20.812 -2.467 1 26.27 291 ALA A N 1
ATOM 2314 C CA . ALA A 1 291 ? -20.406 20.469 -2.818 1 26.27 291 ALA A CA 1
ATOM 2315 C C . ALA A 1 291 ? -20.453 19.266 -3.746 1 26.27 291 ALA A C 1
ATOM 2317 O O . ALA A 1 291 ? -19.547 19.047 -4.551 1 26.27 291 ALA A O 1
ATOM 2318 N N . ALA A 1 292 ? -21.484 18.453 -3.654 1 23.72 292 ALA A N 1
ATOM 2319 C CA . ALA A 1 292 ? -22.109 17.344 -4.363 1 23.72 292 ALA A CA 1
ATOM 2320 C C . ALA A 1 292 ? -22.203 17.625 -5.863 1 23.72 292 ALA A C 1
ATOM 2322 O O . ALA A 1 292 ? -23.031 18.406 -6.309 1 23.72 292 ALA A O 1
ATOM 2323 N N . THR A 1 293 ? -21.328 18.141 -6.598 1 20.33 293 THR A N 1
ATOM 2324 C CA . THR A 1 293 ? -21.828 17.875 -7.941 1 20.33 293 THR A CA 1
ATOM 2325 C C . THR A 1 293 ? -22.25 16.406 -8.078 1 20.33 293 THR A C 1
ATOM 2327 O O . THR A 1 293 ? -21.438 15.508 -7.867 1 20.33 293 THR A O 1
ATOM 2330 N N . GLY A 1 294 ? -23.438 16.078 -7.609 1 17.7 294 GLY A N 1
ATOM 2331 C CA . GLY A 1 294 ? -24.281 15.164 -8.359 1 17.7 294 GLY A CA 1
ATOM 2332 C C . GLY A 1 294 ? -24.109 15.281 -9.859 1 17.7 294 GLY A C 1
ATOM 2333 O O . GLY A 1 294 ? -23.766 16.359 -10.367 1 17.7 294 GLY A O 1
ATOM 2334 N N . MET B 1 1 ? -8.039 -36.312 -10.367 1 49.34 1 MET B N 1
ATOM 2335 C CA . MET B 1 1 ? -6.605 -36.031 -10.328 1 49.34 1 MET B CA 1
ATOM 2336 C C . MET B 1 1 ? -6.273 -34.969 -9.305 1 49.34 1 MET B C 1
ATOM 2338 O O . MET B 1 1 ? -7.031 -34 -9.133 1 49.34 1 MET B O 1
ATOM 2342 N N . GLN B 1 2 ? -5.41 -35.281 -8.414 1 61.34 2 GLN B N 1
ATOM 2343 C CA . GLN B 1 2 ? -5.023 -34.344 -7.352 1 61.34 2 GLN B CA 1
ATOM 2344 C C . GLN B 1 2 ? -4.258 -33.156 -7.914 1 61.34 2 GLN B C 1
ATOM 2346 O O . GLN B 1 2 ? -3.35 -33.312 -8.734 1 61.34 2 GLN B O 1
ATOM 2351 N N . PRO B 1 3 ? -4.758 -31.984 -7.664 1 69.12 3 PRO B N 1
ATOM 2352 C CA . PRO B 1 3 ? -4.047 -30.812 -8.18 1 69.12 3 PRO B CA 1
ATOM 2353 C C . PRO B 1 3 ? -2.648 -30.656 -7.586 1 69.12 3 PRO B C 1
ATOM 2355 O O . PRO B 1 3 ? -2.422 -31.031 -6.43 1 69.12 3 PRO B O 1
ATOM 2358 N N . ASP B 1 4 ? -1.709 -30.141 -8.453 1 64.31 4 ASP B N 1
ATOM 2359 C CA . ASP B 1 4 ? -0.328 -29.922 -8.039 1 64.31 4 ASP B CA 1
ATOM 2360 C C . ASP B 1 4 ? -0.178 -28.562 -7.348 1 64.31 4 ASP B C 1
ATOM 2362 O O . ASP B 1 4 ? -0.807 -27.578 -7.75 1 64.31 4 ASP B O 1
ATOM 2366 N N . LEU B 1 5 ? 0.624 -28.531 -6.34 1 61.81 5 LEU B N 1
ATOM 2367 C CA . LEU B 1 5 ? 0.974 -27.266 -5.719 1 61.81 5 LEU B CA 1
ATOM 2368 C C . LEU B 1 5 ? 1.951 -26.484 -6.59 1 61.81 5 LEU B C 1
ATOM 2370 O O . LEU B 1 5 ? 3.004 -27 -6.969 1 61.81 5 LEU B O 1
ATOM 2374 N N . GLU B 1 6 ? 1.547 -25.328 -7.02 1 69.81 6 GLU B N 1
ATOM 2375 C CA . GLU B 1 6 ? 2.432 -24.391 -7.715 1 69.81 6 GLU B CA 1
ATOM 2376 C C . GLU B 1 6 ? 3.199 -23.531 -6.723 1 69.81 6 GLU B C 1
ATOM 2378 O O . GLU B 1 6 ? 2.604 -22.922 -5.824 1 69.81 6 GLU B O 1
ATOM 2383 N N . LEU B 1 7 ? 4.391 -23.438 -6.871 1 58.88 7 LEU B N 1
ATOM 2384 C CA . LEU B 1 7 ? 5.199 -22.547 -6.059 1 58.88 7 LEU B CA 1
ATOM 2385 C C . LEU B 1 7 ? 5.363 -21.188 -6.746 1 58.88 7 LEU B C 1
ATOM 2387 O O . LEU B 1 7 ? 6.055 -21.094 -7.762 1 58.88 7 LEU B O 1
ATOM 2391 N N . VAL B 1 8 ? 4.758 -20.234 -6.203 1 68.06 8 VAL B N 1
ATOM 2392 C CA . VAL B 1 8 ? 4.824 -18.875 -6.727 1 68.06 8 VAL B CA 1
ATOM 2393 C C . VAL B 1 8 ? 6.109 -18.203 -6.25 1 68.06 8 VAL B C 1
ATOM 2395 O O . VAL B 1 8 ? 6.402 -18.188 -5.051 1 68.06 8 VAL B O 1
ATOM 2398 N N . HIS B 1 9 ? 6.75 -17.609 -7.168 1 64.38 9 HIS B N 1
ATOM 2399 C CA . HIS B 1 9 ? 8.016 -16.953 -6.844 1 64.38 9 HIS B CA 1
ATOM 2400 C C . HIS B 1 9 ? 7.867 -15.445 -6.844 1 64.38 9 HIS B C 1
ATOM 2402 O O . HIS B 1 9 ? 7.508 -14.852 -7.863 1 64.38 9 HIS B O 1
ATOM 2408 N N . ILE B 1 10 ? 8.18 -14.945 -5.672 1 73.81 10 ILE B N 1
ATOM 2409 C CA . ILE B 1 10 ? 8.211 -13.492 -5.539 1 73.81 10 ILE B CA 1
ATOM 2410 C C . ILE B 1 10 ? 9.648 -13.016 -5.387 1 73.81 10 ILE B C 1
ATOM 2412 O O . ILE B 1 10 ? 10.375 -13.484 -4.508 1 73.81 10 ILE B O 1
ATOM 2416 N N . ARG B 1 11 ? 10.07 -12.094 -6.219 1 69.25 11 ARG B N 1
ATOM 2417 C CA . ARG B 1 11 ? 11.445 -11.602 -6.258 1 69.25 11 ARG B CA 1
ATOM 2418 C C . ARG B 1 11 ? 11.766 -10.781 -5.016 1 69.25 11 ARG B C 1
ATOM 2420 O O . ARG B 1 11 ? 10.875 -10.164 -4.426 1 69.25 11 ARG B O 1
ATOM 2427 N N . LYS B 1 12 ? 13.086 -10.805 -4.723 1 71.25 12 LYS B N 1
ATOM 2428 C CA . LYS B 1 12 ? 13.539 -9.953 -3.625 1 71.25 12 LYS B CA 1
ATOM 2429 C C . LYS B 1 12 ? 13.18 -8.492 -3.879 1 71.25 12 LYS B C 1
ATOM 2431 O O . LYS B 1 12 ? 13.344 -7.996 -4.996 1 71.25 12 LYS B O 1
ATOM 2436 N N . GLY B 1 13 ? 12.703 -7.902 -2.865 1 80.31 13 GLY B N 1
ATOM 2437 C CA . GLY B 1 13 ? 12.336 -6.5 -2.986 1 80.31 13 GLY B CA 1
ATOM 2438 C C . GLY B 1 13 ? 10.945 -6.289 -3.541 1 80.31 13 GLY B C 1
ATOM 2439 O O . GLY B 1 13 ? 10.508 -5.152 -3.725 1 80.31 13 GLY B O 1
ATOM 2440 N N . GLU B 1 14 ? 10.312 -7.441 -3.832 1 88.06 14 GLU B N 1
ATOM 2441 C CA . GLU B 1 14 ? 8.938 -7.363 -4.324 1 88.06 14 GLU B CA 1
ATOM 2442 C C . GLU B 1 14 ? 7.965 -8.031 -3.357 1 88.06 14 GLU B C 1
ATOM 2444 O O . GLU B 1 14 ? 8.336 -8.953 -2.637 1 88.06 14 GLU B O 1
ATOM 2449 N N . SER B 1 15 ? 6.781 -7.531 -3.326 1 91.94 15 SER B N 1
ATOM 2450 C CA . SER B 1 15 ? 5.793 -8.047 -2.383 1 91.94 15 SER B CA 1
ATOM 2451 C C . SER B 1 15 ? 4.832 -9.016 -3.062 1 91.94 15 SER B C 1
ATOM 2453 O O . SER B 1 15 ? 4.043 -9.688 -2.395 1 91.94 15 SER B O 1
ATOM 2455 N N . PHE B 1 16 ? 4.871 -9.078 -4.383 1 93.69 16 PHE B N 1
ATOM 2456 C CA . PHE B 1 16 ? 4.031 -9.961 -5.188 1 93.69 16 PHE B CA 1
ATOM 2457 C C . PHE B 1 16 ? 4.707 -10.297 -6.508 1 93.69 16 PHE B C 1
ATOM 2459 O O . PHE B 1 16 ? 5.711 -9.68 -6.875 1 93.69 16 PHE B O 1
ATOM 2466 N N . ALA B 1 17 ? 4.195 -11.312 -7.156 1 90.81 17 ALA B N 1
ATOM 2467 C CA . ALA B 1 17 ? 4.742 -11.758 -8.438 1 90.81 17 ALA B CA 1
ATOM 2468 C C . ALA B 1 17 ? 3.887 -11.25 -9.602 1 90.81 17 ALA B C 1
ATOM 2470 O O . ALA B 1 17 ? 2.656 -11.242 -9.516 1 90.81 17 ALA B O 1
ATOM 2471 N N . ALA B 1 18 ? 4.457 -10.797 -10.625 1 93.5 18 ALA B N 1
ATOM 2472 C CA . ALA B 1 18 ? 3.824 -10.398 -11.883 1 93.5 18 ALA B CA 1
ATOM 2473 C C . ALA B 1 18 ? 4.668 -10.828 -13.078 1 93.5 18 ALA B C 1
ATOM 2475 O O . ALA B 1 18 ? 5.848 -10.477 -13.172 1 93.5 18 ALA B O 1
ATOM 2476 N N . TRP B 1 19 ? 4.016 -11.578 -13.875 1 87.44 19 TRP B N 1
ATOM 2477 C CA . TRP B 1 19 ? 4.805 -12.141 -14.969 1 87.44 19 TRP B CA 1
ATOM 2478 C C . TRP B 1 19 ? 3.904 -12.555 -16.125 1 87.44 19 TRP B C 1
ATOM 2480 O O . TRP B 1 19 ? 2.678 -12.477 -16.031 1 87.44 19 TRP B O 1
ATOM 2490 N N . MET B 1 20 ? 4.523 -12.758 -17.25 1 89.06 20 MET B N 1
ATOM 2491 C CA . MET B 1 20 ? 3.848 -13.281 -18.438 1 89.06 20 MET B CA 1
ATOM 2492 C C . MET B 1 20 ? 4.523 -14.555 -18.938 1 89.06 20 MET B C 1
ATOM 2494 O O . MET B 1 20 ? 5.707 -14.773 -18.672 1 89.06 20 MET B O 1
ATOM 2498 N N . HIS B 1 21 ? 3.713 -15.43 -19.531 1 80.75 21 HIS B N 1
ATOM 2499 C CA . HIS B 1 21 ? 4.301 -16.641 -20.094 1 80.75 21 HIS B CA 1
ATOM 2500 C C . HIS B 1 21 ? 3.623 -17.016 -21.406 1 80.75 21 HIS B C 1
ATOM 2502 O O . HIS B 1 21 ? 2.473 -16.641 -21.656 1 80.75 21 HIS B O 1
ATOM 2508 N N . GLY B 1 22 ? 4.41 -17.703 -22.172 1 79.94 22 GLY B N 1
ATOM 2509 C CA . GLY B 1 22 ? 3.896 -18.234 -23.422 1 79.94 22 GLY B CA 1
ATOM 2510 C C . GLY B 1 22 ? 3.502 -19.703 -23.344 1 79.94 22 GLY B C 1
ATOM 2511 O O . GLY B 1 22 ? 3.119 -20.188 -22.266 1 79.94 22 GLY B O 1
ATOM 2512 N N . TYR B 1 23 ? 3.395 -20.359 -24.531 1 72 23 TYR B N 1
ATOM 2513 C CA . TYR B 1 23 ? 3.139 -21.797 -24.656 1 72 23 TYR B CA 1
ATOM 2514 C C . TYR B 1 23 ? 4.184 -22.453 -25.531 1 72 23 TYR B C 1
ATOM 2516 O O . TYR B 1 23 ? 4.527 -21.938 -26.594 1 72 23 TYR B O 1
ATOM 2524 N N . PRO B 1 24 ? 4.668 -23.672 -25.172 1 69.38 24 PRO B N 1
ATOM 2525 C CA . PRO B 1 24 ? 4.379 -24.422 -23.938 1 69.38 24 PRO B CA 1
ATOM 2526 C C . PRO B 1 24 ? 4.988 -23.766 -22.703 1 69.38 24 PRO B C 1
ATOM 2528 O O . PRO B 1 24 ? 5.902 -22.953 -22.812 1 69.38 24 PRO B O 1
ATOM 2531 N N . PHE B 1 25 ? 4.215 -23.891 -21.594 1 65.88 25 PHE B N 1
ATOM 2532 C CA . PHE B 1 25 ? 4.742 -23.422 -20.312 1 65.88 25 PHE B CA 1
ATOM 2533 C C . PHE B 1 25 ? 4.457 -24.438 -19.219 1 65.88 25 PHE B C 1
ATOM 2535 O O . PHE B 1 25 ? 3.406 -25.078 -19.219 1 65.88 25 PHE B O 1
ATOM 2542 N N . ARG B 1 26 ? 5.238 -24.609 -18.312 1 50.44 26 ARG B N 1
ATOM 2543 C CA . ARG B 1 26 ? 5.262 -25.672 -17.312 1 50.44 26 ARG B CA 1
ATOM 2544 C C . ARG B 1 26 ? 4.004 -25.625 -16.453 1 50.44 26 ARG B C 1
ATOM 2546 O O . ARG B 1 26 ? 3.529 -26.656 -15.984 1 50.44 26 ARG B O 1
ATOM 2553 N N . THR B 1 27 ? 3.518 -24.453 -16.094 1 53.91 27 THR B N 1
ATOM 2554 C CA . THR B 1 27 ? 2.42 -24.422 -15.133 1 53.91 27 THR B CA 1
ATOM 2555 C C . THR B 1 27 ? 1.076 -24.562 -15.844 1 53.91 27 THR B C 1
ATOM 2557 O O . THR B 1 27 ? 0.022 -24.438 -15.219 1 53.91 27 THR B O 1
ATOM 2560 N N . VAL B 1 28 ? 1.116 -25.031 -16.891 1 61.94 28 VAL B N 1
ATOM 2561 C CA . VAL B 1 28 ? -0.169 -25.297 -17.531 1 61.94 28 VAL B CA 1
ATOM 2562 C C . VAL B 1 28 ? -0.643 -26.703 -17.172 1 61.94 28 VAL B C 1
ATOM 2564 O O . VAL B 1 28 ? -0.522 -27.625 -17.984 1 61.94 28 VAL B O 1
ATOM 2567 N N . ARG B 1 29 ? -0.987 -26.922 -15.898 1 69.5 29 ARG B N 1
ATOM 2568 C CA . ARG B 1 29 ? -1.497 -28.156 -15.305 1 69.5 29 ARG B CA 1
ATOM 2569 C C . ARG B 1 29 ? -2.479 -27.859 -14.18 1 69.5 29 ARG B C 1
ATOM 2571 O O . ARG B 1 29 ? -2.564 -26.719 -13.711 1 69.5 29 ARG B O 1
ATOM 2578 N N . TRP B 1 30 ? -3.223 -28.922 -13.898 1 74.75 30 TRP B N 1
ATOM 2579 C CA . TRP B 1 30 ? -4.105 -28.812 -12.742 1 74.75 30 TRP B CA 1
ATOM 2580 C C . TRP B 1 30 ? -3.311 -28.531 -11.469 1 74.75 30 TRP B C 1
ATOM 2582 O O . TRP B 1 30 ? -2.5 -29.359 -11.047 1 74.75 30 TRP B O 1
ATOM 2592 N N . HIS B 1 31 ? -3.494 -27.219 -10.867 1 79.12 31 HIS B N 1
ATOM 2593 C CA . HIS B 1 31 ? -2.627 -26.812 -9.766 1 79.12 31 HIS B CA 1
ATOM 2594 C C . HIS B 1 31 ? -3.342 -25.844 -8.828 1 79.12 31 HIS B C 1
ATOM 2596 O O . HIS B 1 31 ? -4.445 -25.391 -9.125 1 79.12 31 HIS B O 1
ATOM 2602 N N . TYR B 1 32 ? -2.779 -25.703 -7.652 1 80.88 32 TYR B N 1
ATOM 2603 C CA . TYR B 1 32 ? -3.219 -24.719 -6.676 1 80.88 32 TYR B CA 1
ATOM 2604 C C . TYR B 1 32 ? -2.027 -24.047 -6 1 80.88 32 TYR B C 1
ATOM 2606 O O . TYR B 1 32 ? -0.891 -24.5 -6.137 1 80.88 32 TYR B O 1
ATOM 2614 N N . HIS B 1 33 ? -2.197 -22.906 -5.391 1 80.31 33 HIS B N 1
ATOM 2615 C CA . HIS B 1 33 ? -1.196 -22.172 -4.621 1 80.31 33 HIS B CA 1
ATOM 2616 C C . HIS B 1 33 ? -1.854 -21.25 -3.6 1 80.31 33 HIS B C 1
ATOM 2618 O O . HIS B 1 33 ? -3.023 -20.891 -3.746 1 80.31 33 HIS B O 1
ATOM 2624 N N . PRO B 1 34 ? -1.121 -20.875 -2.564 1 82.19 34 PRO B N 1
ATOM 2625 C CA . PRO B 1 34 ? -1.721 -20.109 -1.474 1 82.19 34 PRO B CA 1
ATOM 2626 C C . PRO B 1 34 ? -1.873 -18.625 -1.812 1 82.19 34 PRO B C 1
ATOM 2628 O O . PRO B 1 34 ? -2.42 -17.859 -1.015 1 82.19 34 PRO B O 1
ATOM 2631 N N . GLU B 1 35 ? -1.443 -18.203 -2.904 1 89.31 35 GLU B N 1
ATOM 2632 C CA . GLU B 1 35 ? -1.55 -16.797 -3.311 1 89.31 35 GLU B CA 1
ATOM 2633 C C . GLU B 1 35 ? -2.869 -16.531 -4.027 1 89.31 35 GLU B C 1
ATOM 2635 O O . GLU B 1 35 ? -3.426 -17.422 -4.668 1 89.31 35 GLU B O 1
ATOM 2640 N N . TYR B 1 36 ? -3.361 -15.352 -3.9 1 95.44 36 TYR B N 1
ATOM 2641 C CA . TYR B 1 36 ? -4.344 -14.867 -4.863 1 95.44 36 TYR B CA 1
ATOM 2642 C C . TYR B 1 36 ? -3.74 -14.781 -6.262 1 95.44 36 TYR B C 1
ATOM 2644 O O . TYR B 1 36 ? -2.527 -14.617 -6.414 1 95.44 36 TYR B O 1
ATOM 2652 N N . GLU B 1 37 ? -4.602 -14.906 -7.258 1 97.44 37 GLU B N 1
ATOM 2653 C CA . GLU B 1 37 ? -4.098 -14.805 -8.625 1 97.44 37 GLU B CA 1
ATOM 2654 C C . GLU B 1 37 ? -5.074 -14.047 -9.516 1 97.44 37 GLU B C 1
ATOM 2656 O O . GLU B 1 37 ? -6.289 -14.234 -9.422 1 97.44 37 GLU B O 1
ATOM 2661 N N . ILE B 1 38 ? -4.574 -13.109 -10.258 1 98.56 38 ILE B N 1
ATOM 2662 C CA . ILE B 1 38 ? -5.258 -12.484 -11.383 1 98.56 38 ILE B CA 1
ATOM 2663 C C . ILE B 1 38 ? -4.66 -12.992 -12.695 1 98.56 38 ILE B C 1
ATOM 2665 O O . ILE B 1 38 ? -3.469 -12.805 -12.961 1 98.56 38 ILE B O 1
ATOM 2669 N N . HIS B 1 39 ? -5.418 -13.641 -13.484 1 98.06 39 HIS B N 1
ATOM 2670 C CA . HIS B 1 39 ? -4.977 -14.312 -14.703 1 98.06 39 HIS B CA 1
ATOM 2671 C C . HIS B 1 39 ? -5.703 -13.758 -15.93 1 98.06 39 HIS B C 1
ATOM 2673 O O . HIS B 1 39 ? -6.934 -13.789 -15.992 1 98.06 39 HIS B O 1
ATOM 2679 N N . LEU B 1 40 ? -5.008 -13.242 -16.875 1 98.5 40 LEU B N 1
ATOM 2680 C CA . LEU B 1 40 ? -5.562 -12.727 -18.125 1 98.5 40 LEU B CA 1
ATOM 2681 C C . LEU B 1 40 ? -5.039 -13.516 -19.328 1 98.5 40 LEU B C 1
ATOM 2683 O O . LEU B 1 40 ? -3.832 -13.578 -19.547 1 98.5 40 LEU B O 1
ATOM 2687 N N . VAL B 1 41 ? -5.891 -14.102 -20.062 1 97.31 41 VAL B N 1
ATOM 2688 C CA . VAL B 1 41 ? -5.531 -14.828 -21.266 1 97.31 41 VAL B CA 1
ATOM 2689 C C . VAL B 1 41 ? -5.328 -13.844 -22.422 1 97.31 41 VAL B C 1
ATOM 2691 O O . VAL B 1 41 ? -6.215 -13.047 -22.734 1 97.31 41 VAL B O 1
ATOM 2694 N N . VAL B 1 42 ? -4.23 -13.922 -23.016 1 95.88 42 VAL B N 1
ATOM 2695 C CA . VAL B 1 42 ? -3.889 -13 -24.094 1 95.88 42 VAL B CA 1
ATOM 2696 C C . VAL B 1 42 ? -4.031 -13.711 -25.438 1 95.88 42 VAL B C 1
ATOM 2698 O O . VAL B 1 42 ? -4.379 -13.086 -26.438 1 95.88 42 VAL B O 1
ATOM 2701 N N . ALA B 1 43 ? -3.713 -14.992 -25.359 1 93.81 43 ALA B N 1
ATOM 2702 C CA . ALA B 1 43 ? -3.758 -15.781 -26.594 1 93.81 43 ALA B CA 1
ATOM 2703 C C . ALA B 1 43 ? -4.211 -17.203 -26.312 1 93.81 43 ALA B C 1
ATOM 2705 O O . ALA B 1 43 ? -4.148 -17.672 -25.188 1 93.81 43 ALA B O 1
ATOM 2706 N N . THR B 1 44 ? -4.652 -17.906 -27.406 1 90.69 44 THR B N 1
ATOM 2707 C CA . THR B 1 44 ? -5.121 -19.297 -27.453 1 90.69 44 THR B CA 1
ATOM 2708 C C . THR B 1 44 ? -6.523 -19.422 -26.875 1 90.69 44 THR B C 1
ATOM 2710 O O . THR B 1 44 ? -7.051 -18.453 -26.312 1 90.69 44 THR B O 1
ATOM 2713 N N . SER B 1 45 ? -7.211 -20.406 -27.219 1 94.31 45 SER B N 1
ATOM 2714 C CA . SER B 1 45 ? -8.516 -20.781 -26.703 1 94.31 45 SER B CA 1
ATOM 2715 C C . SER B 1 45 ? -8.539 -22.25 -26.266 1 94.31 45 SER B C 1
ATOM 2717 O O . SER B 1 45 ? -7.688 -23.047 -26.703 1 94.31 45 SER B O 1
ATOM 2719 N N . GLY B 1 46 ? -9.469 -22.562 -25.391 1 92 46 GLY B N 1
ATOM 2720 C CA . GLY B 1 46 ? -9.578 -23.938 -24.906 1 92 46 GLY B CA 1
ATOM 2721 C C . GLY B 1 46 ? -10.547 -24.094 -23.75 1 92 46 GLY B C 1
ATOM 2722 O O . GLY B 1 46 ? -11.602 -23.453 -23.734 1 92 46 GLY B O 1
ATOM 2723 N N . ARG B 1 47 ? -10.133 -25.094 -22.906 1 88.31 47 ARG B N 1
ATOM 2724 C CA . ARG B 1 47 ? -10.953 -25.359 -21.734 1 88.31 47 ARG B CA 1
ATOM 2725 C C . ARG B 1 47 ? -10.234 -24.938 -20.453 1 88.31 47 ARG B C 1
ATOM 2727 O O . ARG B 1 47 ? -9.016 -25.109 -20.328 1 88.31 47 ARG B O 1
ATOM 2734 N N . PHE B 1 48 ? -11.031 -24.375 -19.547 1 91.81 48 PHE B N 1
ATOM 2735 C CA . PHE B 1 48 ? -10.422 -24.031 -18.266 1 91.81 48 PHE B CA 1
ATOM 2736 C C . PHE B 1 48 ? -11.227 -24.625 -17.109 1 91.81 48 PHE B C 1
ATOM 2738 O O . PHE B 1 48 ? -12.422 -24.891 -17.25 1 91.81 48 PHE B O 1
ATOM 2745 N N . TYR B 1 49 ? -10.477 -24.859 -16.062 1 89.38 49 TYR B N 1
ATOM 2746 C CA . TYR B 1 49 ? -11 -25.453 -14.844 1 89.38 49 TYR B CA 1
ATOM 2747 C C . TYR B 1 49 ? -10.703 -24.578 -13.641 1 89.38 49 TYR B C 1
ATOM 2749 O O . TYR B 1 49 ? -9.562 -24.156 -13.438 1 89.38 49 TYR B O 1
ATOM 2757 N N . VAL B 1 50 ? -11.703 -24.281 -12.875 1 92.06 50 VAL B N 1
ATOM 2758 C CA . VAL B 1 50 ? -11.57 -23.609 -11.594 1 92.06 50 VAL B CA 1
ATOM 2759 C C . VAL B 1 50 ? -12.445 -24.297 -10.547 1 92.06 50 VAL B C 1
ATOM 2761 O O . VAL B 1 50 ? -13.672 -24.188 -10.594 1 92.06 50 VAL B O 1
ATOM 2764 N N . GLY B 1 51 ? -11.766 -24.844 -9.617 1 86.31 51 GLY B N 1
ATOM 2765 C CA . GLY B 1 51 ? -12.539 -25.703 -8.742 1 86.31 51 GLY B CA 1
ATOM 2766 C C . GLY B 1 51 ? -13.305 -26.781 -9.484 1 86.31 51 GLY B C 1
ATOM 2767 O O . GLY B 1 51 ? -12.711 -27.578 -10.203 1 86.31 51 GLY B O 1
ATOM 2768 N N . ASP B 1 52 ? -14.648 -26.734 -9.359 1 81.5 52 ASP B N 1
ATOM 2769 C CA . ASP B 1 52 ? -15.477 -27.719 -10.047 1 81.5 52 ASP B CA 1
ATOM 2770 C C . ASP B 1 52 ? -16.125 -27.125 -11.289 1 81.5 52 ASP B C 1
ATOM 2772 O O . ASP B 1 52 ? -16.984 -27.75 -11.914 1 81.5 52 ASP B O 1
ATOM 2776 N N . HIS B 1 53 ? -15.75 -25.938 -11.594 1 88.44 53 HIS B N 1
ATOM 2777 C CA . HIS B 1 53 ? -16.281 -25.297 -12.789 1 88.44 53 HIS B CA 1
ATOM 2778 C C . HIS B 1 53 ? -15.469 -25.688 -14.023 1 88.44 53 HIS B C 1
ATOM 2780 O O . HIS B 1 53 ? -14.242 -25.719 -13.984 1 88.44 53 HIS B O 1
ATOM 2786 N N . ILE B 1 54 ? -16.172 -25.984 -15.062 1 87 54 ILE B N 1
ATOM 2787 C CA . ILE B 1 54 ? -15.57 -26.25 -16.375 1 87 54 ILE B CA 1
ATOM 2788 C C . ILE B 1 54 ? -16.188 -25.312 -17.406 1 87 54 ILE B C 1
ATOM 2790 O O . ILE B 1 54 ? -17.406 -25.203 -17.5 1 87 54 ILE B O 1
ATOM 2794 N N . GLY B 1 55 ? -15.336 -24.594 -18.125 1 88.31 55 GLY B N 1
ATOM 2795 C CA . GLY B 1 55 ? -15.82 -23.688 -19.156 1 88.31 55 GLY B CA 1
ATOM 2796 C C . GLY B 1 55 ? -14.82 -23.484 -20.281 1 88.31 55 GLY B C 1
ATOM 2797 O O . GLY B 1 55 ? -13.742 -24.078 -20.281 1 88.31 55 GLY B O 1
ATOM 2798 N N . ASP B 1 56 ? -15.289 -22.75 -21.297 1 93.62 56 ASP B N 1
ATOM 2799 C CA . ASP B 1 56 ? -14.406 -22.359 -22.391 1 93.62 56 ASP B CA 1
ATOM 2800 C C . ASP B 1 56 ? -13.719 -21.031 -22.109 1 93.62 56 ASP B C 1
ATOM 2802 O O . ASP B 1 56 ? -14.273 -20.172 -21.438 1 93.62 56 ASP B O 1
ATOM 2806 N N . PHE B 1 57 ? -12.492 -20.969 -22.594 1 96.12 57 PHE B N 1
ATOM 2807 C CA . PHE B 1 57 ? -11.828 -19.672 -22.516 1 96.12 57 PHE B CA 1
ATOM 2808 C C . PHE B 1 57 ? -11.344 -19.219 -23.891 1 96.12 57 PHE B C 1
ATOM 2810 O O . PHE B 1 57 ? -11.227 -20.016 -24.812 1 96.12 57 PHE B O 1
ATOM 2817 N N . ALA B 1 58 ? -11.156 -17.938 -24.031 1 97.25 58 ALA B N 1
ATOM 2818 C CA . ALA B 1 58 ? -10.641 -17.25 -25.219 1 97.25 58 ALA B CA 1
ATOM 2819 C C . ALA B 1 58 ? -9.82 -16.016 -24.828 1 97.25 58 ALA B C 1
ATOM 2821 O O . ALA B 1 58 ? -9.844 -15.594 -23.656 1 97.25 58 ALA B O 1
ATOM 2822 N N . PRO B 1 59 ? -9.031 -15.492 -25.797 1 97.5 59 PRO B N 1
ATOM 2823 C CA . PRO B 1 59 ? -8.281 -14.273 -25.484 1 97.5 59 PRO B CA 1
ATOM 2824 C C . PRO B 1 59 ? -9.156 -13.172 -24.891 1 97.5 59 PRO B C 1
ATOM 2826 O O . PRO B 1 59 ? -10.258 -12.922 -25.406 1 97.5 59 PRO B O 1
ATOM 2829 N N . GLY B 1 60 ? -8.648 -12.617 -23.797 1 98.25 60 GLY B N 1
ATOM 2830 C CA . GLY B 1 60 ? -9.398 -11.57 -23.109 1 98.25 60 GLY B CA 1
ATOM 2831 C C . GLY B 1 60 ? -10.039 -12.031 -21.828 1 98.25 60 GLY B C 1
ATOM 2832 O O . GLY B 1 60 ? -10.508 -11.219 -21.031 1 98.25 60 GLY B O 1
ATOM 2833 N N . GLN B 1 61 ? -10.047 -13.32 -21.594 1 98.38 61 GLN B N 1
ATOM 2834 C CA . GLN B 1 61 ? -10.641 -13.812 -20.359 1 98.38 61 GLN B CA 1
ATOM 2835 C C . GLN B 1 61 ? -9.828 -13.383 -19.141 1 98.38 61 GLN B C 1
ATOM 2837 O O . GLN B 1 61 ? -8.609 -13.578 -19.109 1 98.38 61 GLN B O 1
ATOM 2842 N N . LEU B 1 62 ? -10.516 -12.789 -18.25 1 98.81 62 LEU B N 1
ATOM 2843 C CA . LEU B 1 62 ? -9.922 -12.32 -17 1 98.81 62 LEU B CA 1
ATOM 2844 C C . LEU B 1 62 ? -10.555 -13.023 -15.797 1 98.81 62 LEU B C 1
ATOM 2846 O O . LEU B 1 62 ? -11.758 -12.906 -15.57 1 98.81 62 LEU B O 1
ATOM 2850 N N . VAL B 1 63 ? -9.711 -13.766 -15.008 1 98.75 63 VAL B N 1
ATOM 2851 C CA . VAL B 1 63 ? -10.195 -14.523 -13.859 1 98.75 63 VAL B CA 1
ATOM 2852 C C . VAL B 1 63 ? -9.352 -14.195 -12.625 1 98.75 63 VAL B C 1
ATOM 2854 O O . VAL B 1 63 ? -8.125 -14.094 -12.719 1 98.75 63 VAL B O 1
ATOM 2857 N N . MET B 1 64 ? -9.961 -13.977 -11.555 1 98.69 64 MET B N 1
ATOM 2858 C CA . MET B 1 64 ? -9.289 -13.859 -10.266 1 98.69 64 MET B CA 1
ATOM 2859 C C . MET B 1 64 ? -9.609 -15.055 -9.375 1 98.69 64 MET B C 1
ATOM 2861 O O . MET B 1 64 ? -10.773 -15.438 -9.234 1 98.69 64 MET B O 1
ATOM 2865 N N . THR B 1 65 ? -8.609 -15.695 -8.797 1 96.94 65 THR B N 1
ATOM 2866 C CA . THR B 1 65 ? -8.805 -16.828 -7.902 1 96.94 65 THR B CA 1
ATOM 2867 C C . THR B 1 65 ? -8.211 -16.531 -6.527 1 96.94 65 THR B C 1
ATOM 2869 O O . THR B 1 65 ? -7.184 -15.867 -6.422 1 96.94 65 THR B O 1
ATOM 2872 N N . GLY B 1 66 ? -8.891 -17.047 -5.52 1 94.31 66 GLY B N 1
ATOM 2873 C CA . GLY B 1 66 ? -8.367 -16.969 -4.168 1 94.31 66 GLY B CA 1
ATOM 2874 C C . GLY B 1 66 ? -7.371 -18.062 -3.846 1 94.31 66 GLY B C 1
ATOM 2875 O O . GLY B 1 66 ? -7.125 -18.938 -4.672 1 94.31 66 GLY B O 1
ATOM 2876 N N . PRO B 1 67 ? -6.809 -17.984 -2.641 1 88.12 67 PRO B N 1
ATOM 2877 C CA . PRO B 1 67 ? -5.777 -18.938 -2.217 1 88.12 67 PRO B CA 1
ATOM 2878 C C . PRO B 1 67 ? -6.25 -20.375 -2.271 1 88.12 67 PRO B C 1
ATOM 2880 O O . PRO B 1 67 ? -7.375 -20.688 -1.867 1 88.12 67 PRO B O 1
ATOM 2883 N N . ASN B 1 68 ? -5.414 -21.188 -2.941 1 81.75 68 ASN B N 1
ATOM 2884 C CA . ASN B 1 68 ? -5.492 -22.641 -2.918 1 81.75 68 ASN B CA 1
ATOM 2885 C C . ASN B 1 68 ? -6.648 -23.156 -3.768 1 81.75 68 ASN B C 1
ATOM 2887 O O . ASN B 1 68 ? -6.973 -24.344 -3.732 1 81.75 68 ASN B O 1
ATOM 2891 N N . LEU B 1 69 ? -7.324 -22.406 -4.438 1 86.94 69 LEU B N 1
ATOM 2892 C CA . LEU B 1 69 ? -8.336 -22.844 -5.387 1 86.94 69 LEU B CA 1
ATOM 2893 C C . LEU B 1 69 ? -7.695 -23.484 -6.609 1 86.94 69 LEU B C 1
ATOM 2895 O O . LEU B 1 69 ? -7 -22.828 -7.379 1 86.94 69 LEU B O 1
ATOM 2899 N N . PRO B 1 70 ? -7.918 -24.75 -6.801 1 85.25 70 PRO B N 1
ATOM 2900 C CA . PRO B 1 70 ? -7.332 -25.422 -7.961 1 85.25 70 PRO B CA 1
ATOM 2901 C C . PRO B 1 70 ? -7.809 -24.828 -9.289 1 85.25 70 PRO B C 1
ATOM 2903 O O . PRO B 1 70 ? -8.984 -24.469 -9.422 1 85.25 70 PRO B O 1
ATOM 2906 N N . GLN B 1 71 ? -6.891 -24.75 -10.258 1 90.69 71 GLN B N 1
ATOM 2907 C CA . GLN B 1 71 ? -7.199 -24.125 -11.539 1 90.69 71 GLN B CA 1
ATOM 2908 C C . GLN B 1 71 ? -6.312 -24.688 -12.648 1 90.69 71 GLN B C 1
ATOM 2910 O O . GLN B 1 71 ? -5.223 -25.188 -12.383 1 90.69 71 GLN B O 1
ATOM 2915 N N . ASN B 1 72 ? -6.836 -24.641 -13.867 1 88.19 72 ASN B N 1
ATOM 2916 C CA . ASN B 1 72 ? -6.109 -25.094 -15.055 1 88.19 72 ASN B CA 1
ATOM 2917 C C . ASN B 1 72 ? -6.711 -24.5 -16.328 1 88.19 72 ASN B C 1
ATOM 2919 O O . ASN B 1 72 ? -7.93 -24.359 -16.438 1 88.19 72 ASN B O 1
ATOM 2923 N N . TRP B 1 73 ? -5.852 -24.062 -17.203 1 90.25 73 TRP B N 1
ATOM 2924 C CA . TRP B 1 73 ? -6.23 -23.641 -18.547 1 90.25 73 TRP B CA 1
ATOM 2925 C C . TRP B 1 73 ? -5.57 -24.531 -19.594 1 90.25 73 TRP B C 1
ATOM 2927 O O . TRP B 1 73 ? -4.348 -24.516 -19.75 1 90.25 73 TRP B O 1
ATOM 2937 N N . ILE B 1 74 ? -6.316 -25.25 -20.297 1 84.19 74 ILE B N 1
ATOM 2938 C CA . ILE B 1 74 ? -5.812 -26.156 -21.328 1 84.19 74 ILE B CA 1
ATOM 2939 C C . ILE B 1 74 ? -6.109 -25.594 -22.719 1 84.19 74 ILE B C 1
ATOM 2941 O O . ILE B 1 74 ? -7.266 -25.547 -23.141 1 84.19 74 ILE B O 1
ATOM 2945 N N . SER B 1 75 ? -5.066 -25.266 -23.453 1 87.88 75 SER B N 1
ATOM 2946 C CA . SER B 1 75 ? -5.215 -24.641 -24.766 1 87.88 75 SER B CA 1
ATOM 2947 C C . SER B 1 75 ? -5.434 -25.688 -25.859 1 87.88 75 SER B C 1
ATOM 2949 O O . SER B 1 75 ? -4.816 -26.766 -25.828 1 87.88 75 SER B O 1
ATOM 2951 N N . ASP B 1 76 ? -6.348 -25.328 -26.781 1 84.81 76 ASP B N 1
ATOM 2952 C CA . ASP B 1 76 ? -6.527 -26.094 -28 1 84.81 76 ASP B CA 1
ATOM 2953 C C . ASP B 1 76 ? -5.52 -25.672 -29.062 1 84.81 76 ASP B C 1
ATOM 2955 O O . ASP B 1 76 ? -5.828 -24.844 -29.922 1 84.81 76 ASP B O 1
ATOM 2959 N N . ILE B 1 77 ? -4.375 -26.094 -28.922 1 80.12 77 ILE B N 1
ATOM 2960 C CA . ILE B 1 77 ? -3.305 -25.703 -29.828 1 80.12 77 ILE B CA 1
ATOM 2961 C C . ILE B 1 77 ? -2.477 -26.938 -30.219 1 80.12 77 ILE B C 1
ATOM 2963 O O . ILE B 1 77 ? -2.424 -27.906 -29.469 1 80.12 77 ILE B O 1
ATOM 2967 N N . ALA B 1 78 ? -1.952 -26.875 -31.406 1 79 78 ALA B N 1
ATOM 2968 C CA . ALA B 1 78 ? -1.153 -28 -31.906 1 79 78 ALA B CA 1
ATOM 2969 C C . ALA B 1 78 ? 0.099 -28.188 -31.047 1 79 78 ALA B C 1
ATOM 2971 O O . ALA B 1 78 ? 0.64 -27.219 -30.5 1 79 78 ALA B O 1
ATOM 2972 N N . ALA B 1 79 ? 0.479 -29.359 -30.906 1 69.5 79 ALA B N 1
ATOM 2973 C CA . ALA B 1 79 ? 1.595 -29.734 -30.031 1 69.5 79 ALA B CA 1
ATOM 2974 C C . ALA B 1 79 ? 2.857 -28.953 -30.406 1 69.5 79 ALA B C 1
ATOM 2976 O O . ALA B 1 79 ? 3.676 -28.641 -29.531 1 69.5 79 ALA B O 1
ATOM 2977 N N . ASP B 1 80 ? 3.018 -28.547 -31.625 1 77.06 80 ASP B N 1
ATOM 2978 C CA . ASP B 1 80 ? 4.25 -27.906 -32.094 1 77.06 80 ASP B CA 1
ATOM 2979 C C . ASP B 1 80 ? 4.074 -26.391 -32.188 1 77.06 80 ASP B C 1
ATOM 2981 O O . ASP B 1 80 ? 5.027 -25.672 -32.531 1 77.06 80 ASP B O 1
ATOM 2985 N N . GLU B 1 81 ? 2.955 -25.969 -31.812 1 82.12 81 GLU B N 1
ATOM 2986 C CA . GLU B 1 81 ? 2.709 -24.531 -31.938 1 82.12 81 GLU B CA 1
ATOM 2987 C C . GLU B 1 81 ? 3.26 -23.781 -30.734 1 82.12 81 GLU B C 1
ATOM 2989 O O . GLU B 1 81 ? 3.123 -24.219 -29.594 1 82.12 81 GLU B O 1
ATOM 2994 N N . MET B 1 82 ? 3.984 -22.688 -31.094 1 81.88 82 MET B N 1
ATOM 2995 C CA . MET B 1 82 ? 4.547 -21.844 -30.047 1 81.88 82 MET B CA 1
ATOM 2996 C C . MET B 1 82 ? 3.832 -20.5 -30 1 81.88 82 MET B C 1
ATOM 2998 O O . MET B 1 82 ? 3.527 -19.906 -31.047 1 81.88 82 MET B O 1
ATOM 3002 N N . VAL B 1 83 ? 3.441 -20.125 -28.812 1 85.06 83 VAL B N 1
ATOM 3003 C CA . VAL B 1 83 ? 2.836 -18.812 -28.578 1 85.06 83 VAL B CA 1
ATOM 3004 C C . VAL B 1 83 ? 3.697 -18.016 -27.609 1 85.06 83 VAL B C 1
ATOM 3006 O O . VAL B 1 83 ? 3.895 -18.422 -26.453 1 85.06 83 VAL B O 1
ATOM 3009 N N . PRO B 1 84 ? 4.207 -16.891 -27.984 1 84.75 84 PRO B N 1
ATOM 3010 C CA . PRO B 1 84 ? 5.164 -16.156 -27.156 1 84.75 84 PRO B CA 1
ATOM 3011 C C . PRO B 1 84 ? 4.547 -15.648 -25.859 1 84.75 84 PRO B C 1
ATOM 3013 O O . PRO B 1 84 ? 5.164 -15.742 -24.797 1 84.75 84 PRO B O 1
ATOM 3016 N N . VAL B 1 85 ? 3.439 -15.055 -25.969 1 88.81 85 VAL B N 1
ATOM 3017 C CA . VAL B 1 85 ? 2.732 -14.547 -24.812 1 88.81 85 VAL B CA 1
ATOM 3018 C C . VAL B 1 85 ? 1.3 -15.07 -24.797 1 88.81 85 VAL B C 1
ATOM 3020 O O . VAL B 1 85 ? 0.491 -14.711 -25.656 1 88.81 85 VAL B O 1
ATOM 3023 N N . ARG B 1 86 ? 0.993 -15.852 -23.875 1 90.56 86 ARG B N 1
ATOM 3024 C CA . ARG B 1 86 ? -0.324 -16.469 -23.781 1 90.56 86 ARG B CA 1
ATOM 3025 C C . ARG B 1 86 ? -1.111 -15.914 -22.594 1 90.56 86 ARG B C 1
ATOM 3027 O O . ARG B 1 86 ? -2.338 -15.805 -22.656 1 90.56 86 ARG B O 1
ATOM 3034 N N . SER B 1 87 ? -0.32 -15.602 -21.5 1 94 87 SER B N 1
ATOM 3035 C CA . SER B 1 87 ? -1.023 -15.203 -20.297 1 94 87 SER B CA 1
ATOM 3036 C C . SER B 1 87 ? -0.252 -14.133 -19.531 1 94 87 SER B C 1
ATOM 3038 O O . SER B 1 87 ? 0.98 -14.109 -19.562 1 94 87 SER B O 1
ATOM 3040 N N . LEU B 1 88 ? -0.946 -13.227 -18.953 1 95.69 88 LEU B N 1
ATOM 3041 C CA . LEU B 1 88 ? -0.446 -12.336 -17.906 1 95.69 88 LEU B CA 1
ATOM 3042 C C . LEU B 1 88 ? -0.933 -12.773 -16.531 1 95.69 88 LEU B C 1
ATOM 3044 O O . LEU B 1 88 ? -2.111 -13.086 -16.359 1 95.69 88 LEU B O 1
ATOM 3048 N N . VAL B 1 89 ? -0.004 -12.82 -15.578 1 95.38 89 VAL B N 1
ATOM 3049 C CA . VAL B 1 89 ? -0.35 -13.383 -14.281 1 95.38 89 VAL B CA 1
ATOM 3050 C C . VAL B 1 89 ? 0.185 -12.477 -13.164 1 95.38 89 VAL B C 1
ATOM 3052 O O . VAL B 1 89 ? 1.34 -12.047 -13.211 1 95.38 89 VAL B O 1
ATOM 3055 N N . ILE B 1 90 ? -0.645 -12.141 -12.258 1 97.19 90 ILE B N 1
ATOM 3056 C CA . ILE B 1 90 ? -0.251 -11.5 -11.016 1 97.19 90 ILE B CA 1
ATOM 3057 C C . ILE B 1 90 ? -0.643 -12.383 -9.828 1 97.19 90 ILE B C 1
ATOM 3059 O O . ILE B 1 90 ? -1.798 -12.797 -9.711 1 97.19 90 ILE B O 1
ATOM 3063 N N . GLN B 1 91 ? 0.305 -12.719 -8.992 1 94.56 91 GLN B N 1
ATOM 3064 C CA . GLN B 1 91 ? 0.075 -13.523 -7.793 1 94.56 91 GLN B CA 1
ATOM 3065 C C . GLN B 1 91 ? 0.558 -12.797 -6.543 1 94.56 91 GLN B C 1
ATOM 3067 O O . GLN B 1 91 ? 1.683 -12.297 -6.504 1 94.56 91 GLN B O 1
ATOM 3072 N N . PHE B 1 92 ? -0.282 -12.688 -5.539 1 95.19 92 PHE B N 1
ATOM 3073 C CA . PHE B 1 92 ? 0.106 -11.969 -4.332 1 95.19 92 PHE B CA 1
ATOM 3074 C C . PHE B 1 92 ? -0.347 -12.719 -3.086 1 95.19 92 PHE B C 1
ATOM 3076 O O . PHE B 1 92 ? -1.457 -13.258 -3.049 1 95.19 92 PHE B O 1
ATOM 3083 N N . PRO B 1 93 ? 0.493 -12.805 -2.098 1 89 93 PRO B N 1
ATOM 3084 C CA . PRO B 1 93 ? 0.243 -13.625 -0.914 1 89 93 PRO B CA 1
ATOM 3085 C C . PRO B 1 93 ? -0.921 -13.109 -0.07 1 89 93 PRO B C 1
ATOM 3087 O O . PRO B 1 93 ? -1.13 -11.898 0.026 1 89 93 PRO B O 1
ATOM 3090 N N . GLU B 1 94 ? -1.503 -14.055 0.55 1 88.12 94 GLU B N 1
ATOM 3091 C CA . GLU B 1 94 ? -2.551 -13.711 1.507 1 88.12 94 GLU B CA 1
ATOM 3092 C C . GLU B 1 94 ? -2.006 -12.836 2.633 1 88.12 94 GLU B C 1
ATOM 3094 O O . GLU B 1 94 ? -2.697 -11.938 3.117 1 88.12 94 GLU B O 1
ATOM 3099 N N . GLN B 1 95 ? -0.843 -13.078 3.01 1 85.94 95 GLN B N 1
ATOM 3100 C CA . GLN B 1 95 ? -0.214 -12.328 4.09 1 85.94 95 GLN B CA 1
ATOM 3101 C C . GLN B 1 95 ? -0.104 -10.844 3.732 1 85.94 95 GLN B C 1
ATOM 3103 O O . GLN B 1 95 ? -0.285 -9.977 4.594 1 85.94 95 GLN B O 1
ATOM 3108 N N . LEU B 1 96 ? 0.298 -10.578 2.539 1 91.56 96 LEU B N 1
ATOM 3109 C CA . LEU B 1 96 ? 0.361 -9.195 2.09 1 91.56 96 LEU B CA 1
ATOM 3110 C C . LEU B 1 96 ? -0.989 -8.508 2.258 1 91.56 96 LEU B C 1
ATOM 3112 O O . LEU B 1 96 ? -1.058 -7.375 2.738 1 91.56 96 LEU B O 1
ATOM 3116 N N . VAL B 1 97 ? -2.047 -9.188 1.842 1 93 97 VAL B N 1
ATOM 3117 C CA . VAL B 1 97 ? -3.402 -8.656 1.938 1 93 97 VAL B CA 1
ATOM 3118 C C . VAL B 1 97 ? -3.746 -8.375 3.398 1 93 97 VAL B C 1
ATOM 3120 O O . VAL B 1 97 ? -4.223 -7.285 3.732 1 93 97 VAL B O 1
ATOM 3123 N N . ASP B 1 98 ? -3.449 -9.312 4.219 1 87.81 98 ASP B N 1
ATOM 3124 C CA . ASP B 1 98 ? -3.777 -9.188 5.637 1 87.81 98 ASP B CA 1
ATOM 3125 C C . ASP B 1 98 ? -3.045 -8.008 6.27 1 87.81 98 ASP B C 1
ATOM 3127 O O . ASP B 1 98 ? -3.648 -7.219 6.996 1 87.81 98 ASP B O 1
ATOM 3131 N N . GLN B 1 99 ? -1.856 -7.98 6.012 1 88.5 99 GLN B N 1
ATOM 3132 C CA . GLN B 1 99 ? -1.033 -6.926 6.59 1 88.5 99 GLN B CA 1
ATOM 3133 C C . GLN B 1 99 ? -1.458 -5.551 6.078 1 88.5 99 GLN B C 1
ATOM 3135 O O . GLN B 1 99 ? -1.563 -4.598 6.855 1 88.5 99 GLN B O 1
ATOM 3140 N N . CYS B 1 100 ? -1.679 -5.453 4.832 1 94.31 100 CYS B N 1
ATOM 3141 C CA . CYS B 1 100 ? -2.137 -4.188 4.27 1 94.31 100 CYS B CA 1
ATOM 3142 C C . CYS B 1 100 ? -3.51 -3.812 4.816 1 94.31 100 CYS B C 1
ATOM 3144 O O . CYS B 1 100 ? -3.76 -2.646 5.125 1 94.31 100 CYS B O 1
ATOM 3146 N N . ALA B 1 101 ? -4.383 -4.793 4.902 1 91.75 101 ALA B N 1
ATOM 3147 C CA . ALA B 1 101 ? -5.727 -4.531 5.41 1 91.75 101 ALA B CA 1
ATOM 3148 C C . ALA B 1 101 ? -5.68 -4.039 6.855 1 91.75 101 ALA B C 1
ATOM 3150 O O . ALA B 1 101 ? -6.527 -3.244 7.273 1 91.75 101 ALA B O 1
ATOM 3151 N N . ALA B 1 102 ? -4.711 -4.445 7.555 1 87.75 102 ALA B N 1
ATOM 3152 C CA . ALA B 1 102 ? -4.566 -4.059 8.953 1 87.75 102 ALA B CA 1
ATOM 3153 C C . ALA B 1 102 ? -4.051 -2.625 9.078 1 87.75 102 ALA B C 1
ATOM 3155 O O . ALA B 1 102 ? -4.312 -1.949 10.078 1 87.75 102 ALA B O 1
ATOM 3156 N N . SER B 1 103 ? -3.373 -2.139 8.102 1 87.62 103 SER B N 1
ATOM 3157 C CA . SER B 1 103 ? -2.654 -0.876 8.242 1 87.62 103 SER B CA 1
ATOM 3158 C C . SER B 1 103 ? -3.236 0.196 7.324 1 87.62 103 SER B C 1
ATOM 3160 O O . SER B 1 103 ? -3.053 1.392 7.566 1 87.62 103 SER B O 1
ATOM 3162 N N . ILE B 1 104 ? -3.914 -0.215 6.289 1 94.19 104 ILE B N 1
ATOM 3163 C CA . ILE B 1 104 ? -4.398 0.685 5.246 1 94.19 104 ILE B CA 1
ATOM 3164 C C . ILE B 1 104 ? -5.922 0.606 5.164 1 94.19 104 ILE B C 1
ATOM 3166 O O . ILE B 1 104 ? -6.473 -0.368 4.645 1 94.19 104 ILE B O 1
ATOM 3170 N N . ALA B 1 105 ? -6.555 1.65 5.559 1 88.06 105 ALA B N 1
ATOM 3171 C CA . ALA B 1 105 ? -8.008 1.655 5.668 1 88.06 105 ALA B CA 1
ATOM 3172 C C . ALA B 1 105 ? -8.664 1.466 4.301 1 88.06 105 ALA B C 1
ATOM 3174 O O . ALA B 1 105 ? -9.719 0.837 4.191 1 88.06 105 ALA B O 1
ATOM 3175 N N . GLU B 1 106 ? -8.039 2 3.289 1 93.88 106 GLU B N 1
ATOM 3176 C CA . GLU B 1 106 ? -8.578 1.962 1.933 1 93.88 106 GLU B CA 1
ATOM 3177 C C . GLU B 1 106 ? -8.766 0.525 1.454 1 93.88 106 GLU B C 1
ATOM 3179 O O . GLU B 1 106 ? -9.531 0.271 0.522 1 93.88 106 GLU B O 1
ATOM 3184 N N . MET B 1 107 ? -8.109 -0.443 2.057 1 94.56 107 MET B N 1
ATOM 3185 C CA . MET B 1 107 ? -8.156 -1.846 1.654 1 94.56 107 MET B CA 1
ATOM 3186 C C . MET B 1 107 ? -9.539 -2.436 1.896 1 94.56 107 MET B C 1
ATOM 3188 O O . MET B 1 107 ? -9.883 -3.477 1.334 1 94.56 107 MET B O 1
ATOM 3192 N N . GLU B 1 108 ? -10.32 -1.801 2.674 1 90.75 108 GLU B N 1
ATOM 3193 C CA . GLU B 1 108 ? -11.672 -2.289 2.959 1 90.75 108 GLU B CA 1
ATOM 3194 C C . GLU B 1 108 ? -12.469 -2.471 1.674 1 90.75 108 GLU B C 1
ATOM 3196 O O . GLU B 1 108 ? -13.281 -3.396 1.567 1 90.75 108 GLU B O 1
ATOM 3201 N N . ALA B 1 109 ? -12.242 -1.67 0.737 1 92.19 109 ALA B N 1
ATOM 3202 C CA . ALA B 1 109 ? -13.023 -1.634 -0.498 1 92.19 109 ALA B CA 1
ATOM 3203 C C . ALA B 1 109 ? -12.828 -2.916 -1.305 1 92.19 109 ALA B C 1
ATOM 3205 O O . ALA B 1 109 ? -13.727 -3.332 -2.043 1 92.19 109 ALA B O 1
ATOM 3206 N N . ILE B 1 110 ? -11.68 -3.574 -1.185 1 96.44 110 ILE B N 1
ATOM 3207 C CA . ILE B 1 110 ? -11.375 -4.707 -2.049 1 96.44 110 ILE B CA 1
ATOM 3208 C C . ILE B 1 110 ? -11.672 -6.012 -1.313 1 96.44 110 ILE B C 1
ATOM 3210 O O . ILE B 1 110 ? -11.742 -7.078 -1.931 1 96.44 110 ILE B O 1
ATOM 3214 N N . MET B 1 111 ? -11.883 -6.004 -0.027 1 93.38 111 MET B N 1
ATOM 3215 C CA . MET B 1 111 ? -11.969 -7.207 0.797 1 93.38 111 MET B CA 1
ATOM 3216 C C . MET B 1 111 ? -13.133 -8.086 0.356 1 93.38 111 MET B C 1
ATOM 3218 O O . MET B 1 111 ? -12.984 -9.312 0.258 1 93.38 111 MET B O 1
ATOM 3222 N N . PRO B 1 112 ? -14.289 -7.488 0.028 1 93.56 112 PRO B N 1
ATOM 3223 C CA . PRO B 1 112 ? -15.391 -8.352 -0.42 1 93.56 112 PRO B CA 1
ATOM 3224 C C . PRO B 1 112 ? -15.055 -9.125 -1.694 1 93.56 112 PRO B C 1
ATOM 3226 O O . PRO B 1 112 ? -15.406 -10.297 -1.825 1 93.56 112 PRO B O 1
ATOM 3229 N N . LEU B 1 113 ? -14.445 -8.477 -2.602 1 97.25 113 LEU B N 1
ATOM 3230 C CA . LEU B 1 113 ? -14.055 -9.125 -3.846 1 97.25 113 LEU B CA 1
ATOM 3231 C C . LEU B 1 113 ? -13.07 -10.258 -3.578 1 97.25 113 LEU B C 1
ATOM 3233 O O . LEU B 1 113 ? -13.172 -11.336 -4.176 1 97.25 113 LEU B O 1
ATOM 3237 N N . LEU B 1 114 ? -12.055 -9.992 -2.711 1 96.5 114 LEU B N 1
ATOM 3238 C CA . LEU B 1 114 ? -11.062 -11 -2.365 1 96.5 114 LEU B CA 1
ATOM 3239 C C . LEU B 1 114 ? -11.711 -12.211 -1.711 1 96.5 114 LEU B C 1
ATOM 3241 O O . LEU B 1 114 ? -11.336 -13.352 -1.991 1 96.5 114 LEU B O 1
ATOM 3245 N N . GLU B 1 115 ? -12.68 -11.953 -0.93 1 91.56 115 GLU B N 1
ATOM 3246 C CA . GLU B 1 115 ? -13.414 -13.047 -0.297 1 91.56 115 GLU B CA 1
ATOM 3247 C C . GLU B 1 115 ? -14.133 -13.906 -1.335 1 91.56 115 GLU B C 1
ATOM 3249 O O . GLU B 1 115 ? -14.078 -15.133 -1.28 1 91.56 115 GLU B O 1
ATOM 3254 N N . ARG B 1 116 ? -14.758 -13.297 -2.25 1 93 116 ARG B N 1
ATOM 3255 C CA . ARG B 1 116 ? -15.523 -14 -3.273 1 93 116 ARG B CA 1
ATOM 3256 C C . ARG B 1 116 ? -14.602 -14.742 -4.234 1 93 116 ARG B C 1
ATOM 3258 O O . ARG B 1 116 ? -14.992 -15.742 -4.836 1 93 116 ARG B O 1
ATOM 3265 N N . SER B 1 117 ? -13.406 -14.297 -4.332 1 96.69 117 SER B N 1
ATOM 3266 C CA . SER B 1 117 ? -12.461 -14.883 -5.277 1 96.69 117 SER B CA 1
ATOM 3267 C C . SER B 1 117 ? -12.062 -16.297 -4.855 1 96.69 117 SER B C 1
ATOM 3269 O O . SER B 1 117 ? -11.484 -17.047 -5.645 1 96.69 117 SER B O 1
ATOM 3271 N N . HIS B 1 118 ? -12.398 -16.688 -3.68 1 91.75 118 HIS B N 1
ATOM 3272 C CA . HIS B 1 118 ? -12.141 -18.062 -3.221 1 91.75 118 HIS B CA 1
ATOM 3273 C C . HIS B 1 118 ? -12.93 -19.078 -4.043 1 91.75 118 HIS B C 1
ATOM 3275 O O . HIS B 1 118 ? -12.625 -20.266 -4.012 1 91.75 118 HIS B O 1
ATOM 3281 N N . ARG B 1 119 ? -13.875 -18.578 -4.809 1 90.5 119 ARG B N 1
ATOM 3282 C CA . ARG B 1 119 ? -14.625 -19.453 -5.707 1 90.5 119 ARG B CA 1
ATOM 3283 C C . ARG B 1 119 ? -14.367 -19.094 -7.164 1 90.5 119 ARG B C 1
ATOM 3285 O O . ARG B 1 119 ? -15.102 -19.516 -8.055 1 90.5 119 ARG B O 1
ATOM 3292 N N . GLY B 1 120 ? -13.43 -18.328 -7.344 1 97.25 120 GLY B N 1
ATOM 3293 C CA . GLY B 1 120 ? -13.109 -17.906 -8.695 1 97.25 120 GLY B CA 1
ATOM 3294 C C . GLY B 1 120 ? -14.086 -16.891 -9.25 1 97.25 120 GLY B C 1
ATOM 3295 O O . GLY B 1 120 ? -15.297 -17.031 -9.102 1 97.25 120 GLY B O 1
ATOM 3296 N N . LEU B 1 121 ? -13.555 -15.836 -9.82 1 98.56 121 LEU B N 1
ATOM 3297 C CA . LEU B 1 121 ? -14.367 -14.766 -10.383 1 98.56 121 LEU B CA 1
ATOM 3298 C C . LEU B 1 121 ? -14.016 -14.523 -11.844 1 98.56 121 LEU B C 1
ATOM 3300 O O . LEU B 1 121 ? -12.852 -14.297 -12.18 1 98.56 1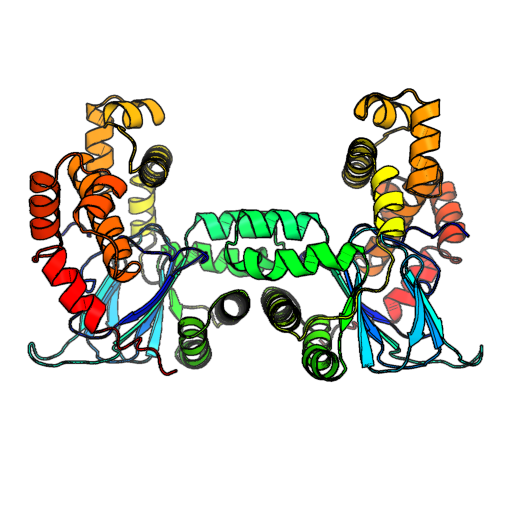21 LEU B O 1
ATOM 3304 N N . LEU B 1 122 ? -14.969 -14.602 -12.727 1 98.62 122 LEU B N 1
ATOM 3305 C CA . LEU B 1 122 ? -14.836 -14.281 -14.141 1 98.62 122 LEU B CA 1
ATOM 3306 C C . LEU B 1 122 ? -15.352 -12.875 -14.438 1 98.62 122 LEU B C 1
ATOM 3308 O O . LEU B 1 122 ? -16.547 -12.602 -14.281 1 98.62 122 LEU B O 1
ATOM 3312 N N . PHE B 1 123 ? -14.484 -12 -14.883 1 98.69 123 PHE B N 1
ATOM 3313 C CA . PHE B 1 123 ? -14.836 -10.609 -15.141 1 98.69 123 PHE B CA 1
ATOM 3314 C C . PHE B 1 123 ? -15.312 -10.422 -16.578 1 98.69 123 PHE B C 1
ATOM 3316 O O . PHE B 1 123 ? -15.047 -11.258 -17.438 1 98.69 123 PHE B O 1
ATOM 3323 N N . ASP B 1 124 ? -16 -9.328 -16.828 1 97.88 124 ASP B N 1
ATOM 3324 C CA . ASP B 1 124 ? -16.531 -9.086 -18.156 1 97.88 124 ASP B CA 1
ATOM 3325 C C . ASP B 1 124 ? -15.461 -8.523 -19.094 1 97.88 124 ASP B C 1
ATOM 3327 O O . ASP B 1 124 ? -14.359 -8.195 -18.641 1 97.88 124 ASP B O 1
ATOM 3331 N N . ALA B 1 125 ? -15.828 -8.445 -20.359 1 97.62 125 ALA B N 1
ATOM 3332 C CA . ALA B 1 125 ? -14.883 -8.062 -21.406 1 97.62 125 ALA B CA 1
ATOM 3333 C C . ALA B 1 125 ? -14.398 -6.625 -21.203 1 97.62 125 ALA B C 1
ATOM 3335 O O . ALA B 1 125 ? -13.234 -6.316 -21.469 1 97.62 125 ALA B O 1
ATOM 3336 N N . ALA B 1 126 ? -15.25 -5.785 -20.797 1 97.75 126 ALA B N 1
ATOM 3337 C CA . ALA B 1 126 ? -14.883 -4.383 -20.609 1 97.75 126 ALA B CA 1
ATOM 3338 C C . ALA B 1 126 ? -13.852 -4.23 -19.5 1 97.75 126 ALA B C 1
ATOM 3340 O O . ALA B 1 126 ? -12.891 -3.463 -19.625 1 97.75 126 ALA B O 1
ATOM 3341 N N . THR B 1 127 ? -14.102 -4.93 -18.422 1 98.5 127 THR B N 1
ATOM 3342 C CA . THR B 1 127 ? -13.133 -4.918 -17.328 1 98.5 127 THR B CA 1
ATOM 3343 C C . THR B 1 127 ? -11.781 -5.453 -17.797 1 98.5 127 THR B C 1
ATOM 3345 O O . THR B 1 127 ? -10.742 -4.871 -17.484 1 98.5 127 THR B O 1
ATOM 3348 N N . SER B 1 128 ? -11.828 -6.504 -18.531 1 98.44 128 SER B N 1
ATOM 3349 C CA . SER B 1 128 ? -10.617 -7.098 -19.078 1 98.44 128 SER B CA 1
ATOM 3350 C C . SER B 1 128 ? -9.859 -6.105 -19.953 1 98.44 128 SER B C 1
ATOM 3352 O O . SER B 1 128 ? -8.633 -5.988 -19.859 1 98.44 128 SER B O 1
ATOM 3354 N N . GLU B 1 129 ? -10.5 -5.406 -20.766 1 97.88 129 GLU B N 1
ATOM 3355 C CA . GLU B 1 129 ? -9.891 -4.43 -21.656 1 97.88 129 GLU B CA 1
ATOM 3356 C C . GLU B 1 129 ? -9.234 -3.295 -20.875 1 97.88 129 GLU B C 1
ATOM 3358 O O . GLU B 1 129 ? -8.211 -2.758 -21.297 1 97.88 129 GLU B O 1
ATOM 3363 N N . THR B 1 130 ? -9.844 -2.957 -19.797 1 97.94 130 THR B N 1
ATOM 3364 C CA . THR B 1 130 ? -9.312 -1.889 -18.953 1 97.94 130 THR B CA 1
ATOM 3365 C C . THR B 1 130 ? -8.086 -2.365 -18.188 1 97.94 130 THR B C 1
ATOM 3367 O O . THR B 1 130 ? -7.117 -1.618 -18.031 1 97.94 130 THR B O 1
ATOM 3370 N N . VAL B 1 131 ? -8.094 -3.564 -17.75 1 97.94 131 VAL B N 1
ATOM 3371 C CA . VAL B 1 131 ? -7.074 -4.113 -16.859 1 97.94 131 VAL B CA 1
ATOM 3372 C C . VAL B 1 131 ? -5.848 -4.531 -17.656 1 97.94 131 VAL B C 1
ATOM 3374 O O . VAL B 1 131 ? -4.719 -4.438 -17.172 1 97.94 131 VAL B O 1
ATOM 3377 N N . ARG B 1 132 ? -6.008 -4.922 -18.891 1 98 132 ARG B N 1
ATOM 3378 C CA . ARG B 1 132 ? -4.938 -5.496 -19.688 1 98 132 ARG B CA 1
ATOM 3379 C C . ARG B 1 132 ? -3.75 -4.543 -19.781 1 98 132 ARG B C 1
ATOM 3381 O O . ARG B 1 132 ? -2.619 -4.918 -19.469 1 98 132 ARG B O 1
ATOM 3388 N N . PRO B 1 133 ? -3.91 -3.33 -20.219 1 97.75 133 PRO B N 1
ATOM 3389 C CA . PRO B 1 133 ? -2.746 -2.443 -20.281 1 97.75 133 PRO B CA 1
ATOM 3390 C C . PRO B 1 133 ? -2.109 -2.191 -18.922 1 97.75 133 PRO B C 1
ATOM 3392 O O . PRO B 1 133 ? -0.894 -1.994 -18.828 1 97.75 133 PRO B O 1
ATOM 3395 N N . LEU B 1 134 ? -2.879 -2.146 -17.844 1 97.75 134 LEU B N 1
ATOM 3396 C CA . LEU B 1 134 ? -2.34 -1.977 -16.5 1 97.75 134 LEU B CA 1
ATOM 3397 C C . LEU B 1 134 ? -1.437 -3.146 -16.125 1 97.75 134 LEU B C 1
ATOM 3399 O O . LEU B 1 134 ? -0.35 -2.947 -15.578 1 97.75 134 LEU B O 1
ATOM 3403 N N . MET B 1 135 ? -1.895 -4.367 -16.453 1 97.69 135 MET B N 1
ATOM 3404 C CA . MET B 1 135 ? -1.105 -5.559 -16.141 1 97.69 135 MET B CA 1
ATOM 3405 C C . MET B 1 135 ? 0.202 -5.559 -16.938 1 97.69 135 MET B C 1
ATOM 3407 O O . MET B 1 135 ? 1.256 -5.902 -16.391 1 97.69 135 MET B O 1
ATOM 3411 N N . GLN B 1 136 ? 0.123 -5.227 -18.141 1 96.62 136 GLN B N 1
ATOM 3412 C CA . GLN B 1 136 ? 1.319 -5.18 -18.984 1 96.62 136 GLN B CA 1
ATOM 3413 C C . GLN B 1 136 ? 2.334 -4.184 -18.438 1 96.62 136 GLN B C 1
ATOM 3415 O O . GLN B 1 136 ? 3.525 -4.488 -18.344 1 96.62 136 GLN B O 1
ATOM 3420 N N . ARG B 1 137 ? 1.882 -2.99 -18.062 1 97 137 ARG B N 1
ATOM 3421 C CA . ARG B 1 137 ? 2.764 -1.981 -17.484 1 97 137 ARG B CA 1
ATOM 3422 C C . ARG B 1 137 ? 3.336 -2.453 -16.141 1 97 137 ARG B C 1
ATOM 3424 O O . ARG B 1 137 ? 4.516 -2.24 -15.859 1 97 137 ARG B O 1
ATOM 3431 N N . LEU B 1 138 ? 2.459 -3.027 -15.359 1 96.75 138 LEU B N 1
ATOM 3432 C CA . LEU B 1 138 ? 2.857 -3.518 -14.047 1 96.75 138 LEU B CA 1
ATOM 3433 C C . LEU B 1 138 ? 3.98 -4.543 -14.164 1 96.75 138 LEU B C 1
ATOM 3435 O O . LEU B 1 138 ? 4.945 -4.504 -13.398 1 96.75 138 LEU B O 1
ATOM 3439 N N . ILE B 1 139 ? 3.854 -5.41 -15.117 1 93 139 ILE B N 1
ATOM 3440 C CA . ILE B 1 139 ? 4.832 -6.473 -15.32 1 93 139 ILE B CA 1
ATOM 3441 C C . ILE B 1 139 ? 6.18 -5.867 -15.695 1 93 139 ILE B C 1
ATOM 3443 O O . ILE B 1 139 ? 7.23 -6.363 -15.281 1 93 139 ILE B O 1
ATOM 3447 N N . ASP B 1 140 ? 6.188 -4.746 -16.344 1 91.06 140 ASP B N 1
ATOM 3448 C CA . ASP B 1 140 ? 7.398 -4.125 -16.859 1 91.06 140 ASP B CA 1
ATOM 3449 C C . ASP B 1 140 ? 8.016 -3.166 -15.852 1 91.06 140 ASP B C 1
ATOM 3451 O O . ASP B 1 140 ? 9.109 -2.639 -16.062 1 91.06 140 ASP B O 1
ATOM 3455 N N . GLN B 1 141 ? 7.332 -2.891 -14.812 1 93.19 141 GLN B N 1
ATOM 3456 C CA . GLN B 1 141 ? 7.801 -1.887 -13.859 1 93.19 141 GLN B CA 1
ATOM 3457 C C . GLN B 1 141 ? 8.336 -2.541 -12.586 1 93.19 141 GLN B C 1
ATOM 3459 O O . GLN B 1 141 ? 8.164 -3.744 -12.383 1 93.19 141 GLN B O 1
ATOM 3464 N N . ARG B 1 142 ? 9.016 -1.726 -11.766 1 90.38 142 ARG B N 1
ATOM 3465 C CA . ARG B 1 142 ? 9.562 -2.141 -10.484 1 90.38 142 ARG B CA 1
ATOM 3466 C C . ARG B 1 142 ? 9.312 -1.079 -9.414 1 90.38 142 ARG B C 1
ATOM 3468 O O . ARG B 1 142 ? 8.906 0.042 -9.727 1 90.38 142 ARG B O 1
ATOM 3475 N N . GLY B 1 143 ? 9.508 -1.496 -8.156 1 92.5 143 GLY B N 1
ATOM 3476 C CA . GLY B 1 143 ? 9.492 -0.544 -7.059 1 92.5 143 GLY B CA 1
ATOM 3477 C C . GLY B 1 143 ? 8.125 0.063 -6.816 1 92.5 143 GLY B C 1
ATOM 3478 O O . GLY B 1 143 ? 7.105 -0.621 -6.934 1 92.5 143 GLY B O 1
ATOM 3479 N N . LEU B 1 144 ? 8.102 1.319 -6.441 1 95 144 LEU B N 1
ATOM 3480 C CA . LEU B 1 144 ? 6.887 2.008 -6.031 1 95 144 LEU B CA 1
ATOM 3481 C C . LEU B 1 144 ? 5.934 2.17 -7.211 1 95 144 LEU B C 1
ATOM 3483 O O . LEU B 1 144 ? 4.711 2.135 -7.035 1 95 144 LEU B O 1
ATOM 3487 N N . LYS B 1 145 ? 6.5 2.367 -8.352 1 95.44 145 LYS B N 1
ATOM 3488 C CA . LYS B 1 145 ? 5.652 2.484 -9.531 1 95.44 145 LYS B CA 1
ATOM 3489 C C . LYS B 1 145 ? 4.836 1.214 -9.75 1 95.44 145 LYS B C 1
ATOM 3491 O O . LYS B 1 145 ? 3.648 1.28 -10.07 1 95.44 145 LYS B O 1
ATOM 3496 N N . ARG B 1 146 ? 5.488 0.085 -9.648 1 95.75 146 ARG B N 1
ATOM 3497 C CA . ARG B 1 146 ? 4.789 -1.191 -9.766 1 95.75 146 ARG B CA 1
ATOM 3498 C C . ARG B 1 146 ? 3.703 -1.312 -8.695 1 95.75 146 ARG B C 1
ATOM 3500 O O . ARG B 1 146 ? 2.596 -1.775 -8.984 1 95.75 146 ARG B O 1
ATOM 3507 N N . LEU B 1 147 ? 4.047 -0.901 -7.523 1 95.75 147 LEU B N 1
ATOM 3508 C CA . LEU B 1 147 ? 3.096 -0.924 -6.418 1 95.75 147 LEU B CA 1
ATOM 3509 C C . LEU B 1 147 ? 1.877 -0.062 -6.727 1 95.75 147 LEU B C 1
ATOM 3511 O O . LEU B 1 147 ? 0.742 -0.466 -6.465 1 95.75 147 LEU B O 1
ATOM 3515 N N . ALA B 1 148 ? 2.107 1.115 -7.242 1 96.81 148 ALA B N 1
ATOM 3516 C CA . ALA B 1 148 ? 1.019 2.012 -7.621 1 96.81 148 ALA B CA 1
ATOM 3517 C C . ALA B 1 148 ? 0.106 1.36 -8.656 1 96.81 148 ALA B C 1
ATOM 3519 O O . ALA B 1 148 ? -1.12 1.424 -8.539 1 96.81 148 ALA B O 1
ATOM 3520 N N . LEU B 1 149 ? 0.646 0.781 -9.609 1 97.19 149 LEU B N 1
ATOM 3521 C CA . LEU B 1 149 ? -0.115 0.116 -10.664 1 97.19 149 LEU B CA 1
ATOM 3522 C C . LEU B 1 149 ? -0.918 -1.051 -10.102 1 97.19 149 LEU B C 1
ATOM 3524 O O . LEU B 1 149 ? -2.045 -1.301 -10.531 1 97.19 149 LEU B O 1
ATOM 3528 N N . PHE B 1 150 ? -0.307 -1.745 -9.141 1 97.69 150 PHE B N 1
ATOM 3529 C CA . PHE B 1 150 ? -0.992 -2.85 -8.477 1 97.69 150 PHE B CA 1
ATOM 3530 C C . PHE B 1 150 ? -2.275 -2.367 -7.812 1 97.69 150 PHE B C 1
ATOM 3532 O O . PHE B 1 150 ? -3.34 -2.963 -8 1 97.69 150 PHE B O 1
ATOM 3539 N N . TRP B 1 151 ? -2.207 -1.316 -7.109 1 96.31 151 TRP B N 1
ATOM 3540 C CA . TRP B 1 151 ? -3.383 -0.803 -6.418 1 96.31 151 TRP B CA 1
ATOM 3541 C C . TRP B 1 151 ? -4.383 -0.214 -7.406 1 96.31 151 TRP B C 1
ATOM 3543 O O . TRP B 1 151 ? -5.598 -0.284 -7.188 1 96.31 151 TRP B O 1
ATOM 3553 N N . GLU B 1 152 ? -3.889 0.444 -8.43 1 97 152 GLU B N 1
ATOM 3554 C CA . GLU B 1 152 ? -4.789 0.912 -9.484 1 97 152 GLU B CA 1
ATOM 3555 C C . GLU B 1 152 ? -5.574 -0.246 -10.094 1 97 152 GLU B C 1
ATOM 3557 O O . GLU B 1 152 ? -6.777 -0.124 -10.344 1 97 152 GLU B O 1
ATOM 3562 N N . LEU B 1 153 ? -4.855 -1.305 -10.344 1 98.19 153 LEU B N 1
ATOM 3563 C CA . LEU B 1 153 ? -5.48 -2.504 -10.891 1 98.19 153 LEU B CA 1
ATOM 3564 C C . LEU B 1 153 ? -6.559 -3.031 -9.945 1 98.19 153 LEU B C 1
ATOM 3566 O O . LEU B 1 153 ? -7.676 -3.33 -10.383 1 98.19 153 LEU B O 1
ATOM 3570 N N . LEU B 1 154 ? -6.25 -3.152 -8.703 1 97.94 154 LEU B N 1
ATOM 3571 C CA . LEU B 1 154 ? -7.215 -3.625 -7.715 1 97.94 154 LEU B CA 1
ATOM 3572 C C . LEU B 1 154 ? -8.43 -2.703 -7.652 1 97.94 154 LEU B C 1
ATOM 3574 O O . LEU B 1 154 ? -9.555 -3.16 -7.43 1 97.94 154 LEU B O 1
ATOM 3578 N N . ASP B 1 155 ? -8.227 -1.399 -7.801 1 97.56 155 ASP B N 1
ATOM 3579 C CA . ASP B 1 155 ? -9.328 -0.441 -7.82 1 97.56 155 ASP B CA 1
ATOM 3580 C C . ASP B 1 155 ? -10.289 -0.736 -8.969 1 97.56 155 ASP B C 1
ATOM 3582 O O . ASP B 1 155 ? -11.508 -0.704 -8.781 1 97.56 155 ASP B O 1
ATOM 3586 N N . VAL B 1 156 ? -9.758 -0.964 -10.164 1 98.12 156 VAL B N 1
ATOM 3587 C CA . VAL B 1 156 ? -10.578 -1.277 -11.328 1 98.12 156 VAL B CA 1
ATOM 3588 C C . VAL B 1 156 ? -11.422 -2.523 -11.055 1 98.12 156 VAL B C 1
ATOM 3590 O O . VAL B 1 156 ? -12.625 -2.545 -11.32 1 98.12 156 VAL B O 1
ATOM 3593 N N . LEU B 1 157 ? -10.805 -3.549 -10.484 1 98.44 157 LEU B N 1
ATOM 3594 C CA . LEU B 1 157 ? -11.5 -4.801 -10.219 1 98.44 157 LEU B CA 1
ATOM 3595 C C . LEU B 1 157 ? -12.578 -4.609 -9.156 1 98.44 157 LEU B C 1
ATOM 3597 O O . LEU B 1 157 ? -13.68 -5.148 -9.281 1 98.44 157 LEU B O 1
ATOM 3601 N N . ALA B 1 158 ? -12.258 -3.867 -8.133 1 96.62 158 ALA B N 1
ATOM 3602 C CA . ALA B 1 158 ? -13.195 -3.627 -7.039 1 96.62 158 ALA B CA 1
ATOM 3603 C C . ALA B 1 158 ? -14.438 -2.887 -7.535 1 96.62 158 ALA B C 1
ATOM 3605 O O . ALA B 1 158 ? -15.523 -3.045 -6.977 1 96.62 158 ALA B O 1
ATOM 3606 N N . ASN B 1 159 ? -14.289 -2.096 -8.555 1 96 159 ASN B N 1
ATOM 3607 C CA . ASN B 1 159 ? -15.391 -1.265 -9.031 1 96 159 ASN B CA 1
ATOM 3608 C C . ASN B 1 159 ? -16 -1.828 -10.312 1 96 159 ASN B C 1
ATOM 3610 O O . ASN B 1 159 ? -16.844 -1.186 -10.938 1 96 159 ASN B O 1
ATOM 3614 N N . ALA B 1 160 ? -15.547 -2.965 -10.742 1 97.06 160 ALA B N 1
ATOM 3615 C CA . ALA B 1 160 ? -16.078 -3.619 -11.93 1 97.06 160 ALA B CA 1
ATOM 3616 C C . ALA B 1 160 ? -17.516 -4.105 -11.688 1 97.06 160 ALA B C 1
ATOM 3618 O O . ALA B 1 160 ? -17.922 -4.316 -10.547 1 97.06 160 ALA B O 1
ATOM 3619 N N . PRO B 1 161 ? -18.25 -4.238 -12.82 1 94.88 161 PRO B N 1
ATOM 3620 C CA . PRO B 1 161 ? -19.516 -4.945 -12.664 1 94.88 161 PRO B CA 1
ATOM 3621 C C . PRO B 1 161 ? -19.359 -6.316 -12.016 1 94.88 161 PRO B C 1
ATOM 3623 O O . PRO B 1 161 ? -18.297 -6.938 -12.125 1 94.88 161 PRO B O 1
ATOM 3626 N N . GLU B 1 162 ? -20.422 -6.781 -11.367 1 92.38 162 GLU B N 1
ATOM 3627 C CA . GLU B 1 162 ? -20.375 -8.031 -10.617 1 92.38 162 GLU B CA 1
ATOM 3628 C C . GLU B 1 162 ? -19.891 -9.18 -11.5 1 92.38 162 GLU B C 1
ATOM 3630 O O . GLU B 1 162 ? -20.531 -9.523 -12.492 1 92.38 162 GLU B O 1
ATOM 3635 N N . PRO B 1 163 ? -18.781 -9.734 -11.117 1 96.38 163 PRO B N 1
ATOM 3636 C CA . PRO B 1 163 ? -18.266 -10.859 -11.906 1 96.38 163 PRO B CA 1
ATOM 3637 C C . PRO B 1 163 ? -19.047 -12.148 -11.672 1 96.38 163 PRO B C 1
ATOM 3639 O O . PRO B 1 163 ? -19.812 -12.25 -10.703 1 96.38 163 PRO B O 1
ATOM 3642 N N . GLU B 1 164 ? -18.906 -13.031 -12.602 1 95.38 164 GLU B N 1
ATOM 3643 C CA . GLU B 1 164 ? -19.484 -14.367 -12.445 1 95.38 164 GLU B CA 1
ATOM 3644 C C . GLU B 1 164 ? -18.672 -15.211 -11.477 1 95.38 164 GLU B C 1
ATOM 3646 O O . GLU B 1 164 ? -17.438 -15.273 -11.586 1 95.38 164 GLU B O 1
ATOM 3651 N N . VAL B 1 165 ? -19.359 -15.836 -10.531 1 94.62 165 VAL B N 1
ATOM 3652 C CA . VAL B 1 165 ? -18.703 -16.766 -9.617 1 94.62 165 VAL B CA 1
ATOM 3653 C C . VAL B 1 165 ? -18.641 -18.156 -10.258 1 94.62 165 VAL B C 1
ATOM 3655 O O . VAL B 1 165 ? -19.641 -18.656 -10.758 1 94.62 165 VAL B O 1
ATOM 3658 N N . LEU B 1 166 ? -17.516 -18.812 -10.203 1 93.94 166 LEU B N 1
ATOM 3659 C CA . LEU B 1 166 ? -17.281 -20 -11.016 1 93.94 166 LEU B CA 1
ATOM 3660 C C . LEU B 1 166 ? -17.5 -21.266 -10.195 1 93.94 166 LEU B C 1
ATOM 3662 O O . LEU B 1 166 ? -18.484 -21.984 -10.406 1 93.94 166 LEU B O 1
ATOM 3666 N N . ALA B 1 167 ? -16.719 -21.5 -9.156 1 88.12 167 ALA B N 1
ATOM 3667 C CA . ALA B 1 167 ? -16.812 -22.719 -8.375 1 88.12 167 ALA B CA 1
ATOM 3668 C C . ALA B 1 167 ? -18.062 -22.734 -7.508 1 88.12 167 ALA B C 1
ATOM 3670 O O . ALA B 1 167 ? -18.516 -21.672 -7.047 1 88.12 167 ALA B O 1
ATOM 3671 N N . SER B 1 168 ? -18.562 -23.859 -7.246 1 81.38 168 SER B N 1
ATOM 3672 C CA . SER B 1 168 ? -19.766 -24 -6.418 1 81.38 168 SER B CA 1
ATOM 3673 C C . SER B 1 168 ? -19.453 -23.719 -4.953 1 81.38 168 SER B C 1
ATOM 3675 O O . SER B 1 168 ? -18.297 -23.766 -4.535 1 81.38 168 SER B O 1
ATOM 3677 N N . LEU B 1 169 ? -20.484 -23.359 -4.312 1 74.31 169 LEU B N 1
ATOM 3678 C CA . LEU B 1 169 ? -20.344 -23.156 -2.875 1 74.31 169 LEU B CA 1
ATOM 3679 C C . LEU B 1 169 ? -19.922 -24.453 -2.193 1 74.31 169 LEU B C 1
ATOM 3681 O O . LEU B 1 169 ? -19.125 -24.422 -1.25 1 74.31 169 LEU B O 1
ATOM 3685 N N . SER B 1 170 ? -20.453 -25.516 -2.615 1 67.19 170 SER B N 1
ATOM 3686 C CA . SER B 1 170 ? -20.094 -26.812 -2.055 1 67.19 170 SER B CA 1
ATOM 3687 C C . SER B 1 170 ? -18.609 -27.109 -2.209 1 67.19 170 SER B C 1
ATOM 3689 O O . SER B 1 170 ? -17.984 -27.688 -1.314 1 67.19 170 SER B O 1
ATOM 3691 N N . TYR B 1 171 ? -18.094 -26.766 -3.246 1 72.38 171 TYR B N 1
ATOM 3692 C CA . TYR B 1 171 ? -16.672 -26.984 -3.477 1 72.38 171 TYR B CA 1
ATOM 3693 C C . TYR B 1 171 ? -15.836 -26.188 -2.48 1 72.38 171 TYR B C 1
ATOM 3695 O O . TYR B 1 171 ? -14.875 -26.719 -1.914 1 72.38 171 TYR B O 1
ATOM 3703 N N . LYS B 1 172 ? -16.141 -24.922 -2.314 1 69.5 172 LYS B N 1
ATOM 3704 C CA . LYS B 1 172 ? -15.453 -24.078 -1.352 1 69.5 172 LYS B CA 1
ATOM 3705 C C . LYS B 1 172 ? -15.5 -24.672 0.05 1 69.5 172 LYS B C 1
ATOM 3707 O O . LYS B 1 172 ? -14.5 -24.688 0.761 1 69.5 172 LYS B O 1
ATOM 3712 N N . LEU B 1 173 ? -16.625 -25.125 0.398 1 57.34 173 LEU B N 1
ATOM 3713 C CA . LEU B 1 173 ? -16.828 -25.688 1.726 1 57.34 173 LEU B CA 1
ATOM 3714 C C . LEU B 1 173 ? -16.016 -26.969 1.897 1 57.34 173 LEU B C 1
ATOM 3716 O O . LEU B 1 173 ? -15.461 -27.219 2.973 1 57.34 173 LEU B O 1
ATOM 3720 N N . ASP B 1 174 ? -15.961 -27.719 0.913 1 59.75 174 ASP B N 1
ATOM 3721 C CA . ASP B 1 174 ? -15.164 -28.938 0.938 1 59.75 174 ASP B CA 1
ATOM 3722 C C . ASP B 1 174 ? -13.68 -28.625 1.086 1 59.75 174 ASP B C 1
ATOM 3724 O O . ASP B 1 174 ? -12.961 -29.297 1.825 1 59.75 174 ASP B O 1
ATOM 3728 N N . LEU B 1 175 ? -13.266 -27.625 0.408 1 63.56 175 LEU B N 1
ATOM 3729 C CA . LEU B 1 175 ? -11.867 -27.203 0.472 1 63.56 175 LEU B CA 1
ATOM 3730 C C . LEU B 1 175 ? -11.516 -26.672 1.862 1 63.56 175 LEU B C 1
ATOM 3732 O O . LEU B 1 175 ? -10.422 -26.922 2.363 1 63.56 175 LEU B O 1
ATOM 3736 N N . SER B 1 176 ? -12.391 -25.797 2.398 1 57.91 176 SER B N 1
ATOM 3737 C CA . SER B 1 176 ? -12.203 -25.219 3.73 1 57.91 176 SER B CA 1
ATOM 3738 C C . SER B 1 176 ? -12.195 -26.312 4.801 1 57.91 176 SER B C 1
ATOM 3740 O O . SER B 1 176 ? -11.508 -26.188 5.816 1 57.91 176 SER B O 1
ATOM 3742 N N . GLY B 1 177 ? -13.148 -27.188 4.652 1 52.06 177 GLY B N 1
ATOM 3743 C CA . GLY B 1 177 ? -13.172 -28.312 5.574 1 52.06 177 GLY B CA 1
ATOM 3744 C C . GLY B 1 177 ? -11.852 -29.062 5.641 1 52.06 177 GLY B C 1
ATOM 3745 O O . GLY B 1 177 ? -11.461 -29.531 6.703 1 52.06 177 GLY B O 1
ATOM 3746 N N . VAL B 1 178 ? -11.273 -29.234 4.551 1 47.41 178 VAL B N 1
ATOM 3747 C CA . VAL B 1 178 ? -9.961 -29.859 4.504 1 47.41 178 VAL B CA 1
ATOM 3748 C C . VAL B 1 178 ? -8.914 -28.922 5.098 1 47.41 178 VAL B C 1
ATOM 3750 O O . VAL B 1 178 ? -7.895 -29.375 5.629 1 47.41 178 VAL B O 1
ATOM 3753 N N . ASN B 1 179 ? -8.953 -27.625 4.805 1 48.47 179 ASN B N 1
ATOM 3754 C CA . ASN B 1 179 ? -8.008 -26.562 5.152 1 48.47 179 ASN B CA 1
ATOM 3755 C C . ASN B 1 179 ? -7.949 -26.328 6.66 1 48.47 179 ASN B C 1
ATOM 3757 O O . ASN B 1 179 ? -8.695 -25.516 7.195 1 48.47 179 ASN B O 1
ATOM 3761 N N . SER B 1 180 ? -7.766 -27.266 7.453 1 49.44 180 SER B N 1
ATOM 3762 C CA . SER B 1 180 ? -7.547 -27.094 8.883 1 49.44 180 SER B CA 1
ATOM 3763 C C . SER B 1 180 ? -6.52 -26 9.156 1 49.44 180 SER B C 1
ATOM 3765 O O . SER B 1 180 ? -5.508 -25.906 8.453 1 49.44 180 SER B O 1
ATOM 3767 N N . SER B 1 181 ? -6.887 -24.938 9.828 1 56.5 181 SER B N 1
ATOM 3768 C CA . SER B 1 181 ? -6.102 -23.859 10.422 1 56.5 181 SER B CA 1
ATOM 3769 C C . SER B 1 181 ? -4.715 -24.344 10.828 1 56.5 181 SER B C 1
ATOM 3771 O O . SER B 1 181 ? -3.715 -23.672 10.57 1 56.5 181 SER B O 1
ATOM 3773 N N . GLY B 1 182 ? -4.688 -25.5 11.367 1 61.91 182 GLY B N 1
ATOM 3774 C CA . GLY B 1 182 ? -3.432 -26.062 11.844 1 61.91 182 GLY B CA 1
ATOM 3775 C C . GLY B 1 182 ? -2.467 -26.391 10.719 1 61.91 182 GLY B C 1
ATOM 3776 O O . GLY B 1 182 ? -1.28 -26.062 10.797 1 61.91 182 GLY B O 1
ATOM 3777 N N . LEU B 1 183 ? -2.98 -26.922 9.68 1 66.25 183 LEU B N 1
ATOM 3778 C CA . LEU B 1 183 ? -2.139 -27.312 8.562 1 66.25 183 LEU B CA 1
ATOM 3779 C C . LEU B 1 183 ? -1.572 -26.094 7.848 1 66.25 183 LEU B C 1
ATOM 3781 O O . LEU B 1 183 ? -0.41 -26.094 7.434 1 66.25 183 LEU B O 1
ATOM 3785 N N . ASN B 1 184 ? -2.395 -25.141 7.785 1 63.41 184 ASN B N 1
ATOM 3786 C CA . ASN B 1 184 ? -1.915 -23.906 7.16 1 63.41 184 ASN B CA 1
ATOM 3787 C C . ASN B 1 184 ? -0.792 -23.266 7.973 1 63.41 184 ASN B C 1
ATOM 3789 O O . ASN B 1 184 ? 0.182 -22.766 7.406 1 63.41 184 ASN B O 1
ATOM 3793 N N . ARG B 1 185 ? -0.969 -23.344 9.203 1 69.12 185 ARG B N 1
ATOM 3794 C CA . ARG B 1 185 ? 0.092 -22.859 10.078 1 69.12 185 ARG B CA 1
ATOM 3795 C C . ARG B 1 185 ? 1.365 -23.672 9.914 1 69.12 185 ARG B C 1
ATOM 3797 O O . ARG B 1 185 ? 2.469 -23.125 9.898 1 69.12 185 ARG B O 1
ATOM 3804 N N . ALA B 1 186 ? 1.187 -24.984 9.781 1 75.81 186 ALA B N 1
ATOM 3805 C CA . ALA B 1 186 ? 2.336 -25.875 9.602 1 75.81 186 ALA B CA 1
ATOM 3806 C C . ALA B 1 186 ? 3.033 -25.609 8.273 1 75.81 186 ALA B C 1
ATOM 3808 O O . ALA B 1 186 ? 4.266 -25.562 8.211 1 75.81 186 ALA B O 1
ATOM 3809 N N . ILE B 1 187 ? 2.275 -25.297 7.324 1 72.81 187 ILE B N 1
ATOM 3810 C CA . ILE B 1 187 ? 2.816 -25.062 5.992 1 72.81 187 ILE B CA 1
ATOM 3811 C C . ILE B 1 187 ? 3.537 -23.719 5.961 1 72.81 187 ILE B C 1
ATOM 3813 O O . ILE B 1 187 ? 4.641 -23.609 5.418 1 72.81 187 ILE B O 1
ATOM 3817 N N . ALA B 1 188 ? 2.945 -22.766 6.602 1 67.88 188 ALA B N 1
ATOM 3818 C CA . ALA B 1 188 ? 3.584 -21.453 6.695 1 67.88 188 ALA B CA 1
ATOM 3819 C C . ALA B 1 188 ? 4.906 -21.547 7.449 1 67.88 188 ALA B C 1
ATOM 3821 O O . ALA B 1 188 ? 5.906 -20.953 7.035 1 67.88 188 ALA B O 1
ATOM 3822 N N . TYR B 1 189 ? 4.836 -22.281 8.5 1 76.62 189 TYR B N 1
ATOM 3823 C CA . TYR B 1 189 ? 6.039 -22.5 9.297 1 76.62 189 TYR B CA 1
ATOM 3824 C C . TYR B 1 189 ? 7.117 -23.188 8.477 1 76.62 189 TYR B C 1
ATOM 3826 O O . TYR B 1 189 ? 8.289 -22.812 8.523 1 76.62 189 TYR B O 1
ATOM 3834 N N . LEU B 1 190 ? 6.754 -24.172 7.703 1 79.19 190 LEU B N 1
ATOM 3835 C CA . LEU B 1 190 ? 7.676 -24.906 6.844 1 79.19 190 LEU B CA 1
ATOM 3836 C C . LEU B 1 190 ? 8.328 -23.984 5.824 1 79.19 190 LEU B C 1
ATOM 3838 O O . LEU B 1 190 ? 9.547 -24.047 5.609 1 79.19 190 LEU B O 1
ATOM 3842 N N . ARG B 1 191 ? 7.578 -23.125 5.336 1 69.75 191 ARG B N 1
ATOM 3843 C CA . ARG B 1 191 ? 8.078 -22.219 4.316 1 69.75 191 ARG B CA 1
ATOM 3844 C C . ARG B 1 191 ? 9.094 -21.234 4.906 1 69.75 191 ARG B C 1
ATOM 3846 O O . ARG B 1 191 ? 10.109 -20.938 4.285 1 69.75 191 ARG B O 1
ATOM 3853 N N . GLU B 1 192 ? 8.789 -20.797 6.105 1 70.19 192 GLU B N 1
ATOM 3854 C CA . GLU B 1 192 ? 9.656 -19.828 6.781 1 70.19 192 GLU B CA 1
ATOM 3855 C C . GLU B 1 192 ? 10.938 -20.484 7.27 1 70.19 192 GLU B C 1
ATOM 3857 O O . GLU B 1 192 ? 11.969 -19.828 7.422 1 70.19 192 GLU B O 1
ATOM 3862 N N . HIS B 1 193 ? 10.859 -21.812 7.449 1 78.88 193 HIS B N 1
ATOM 3863 C CA . HIS B 1 193 ? 11.992 -22.531 8.023 1 78.88 193 HIS B CA 1
ATOM 3864 C C . HIS B 1 193 ? 12.438 -23.656 7.109 1 78.88 193 HIS B C 1
ATOM 3866 O O . HIS B 1 193 ? 12.789 -24.75 7.586 1 78.88 193 HIS B O 1
ATOM 3872 N N . LEU B 1 194 ? 12.398 -23.391 5.855 1 79.19 194 LEU B N 1
ATOM 3873 C CA . LEU B 1 194 ? 12.602 -24.422 4.844 1 79.19 194 LEU B CA 1
ATOM 3874 C C . LEU B 1 194 ? 14.008 -25 4.938 1 79.19 194 LEU B C 1
ATOM 3876 O O . LEU B 1 194 ? 14.219 -26.188 4.664 1 79.19 194 LEU B O 1
ATOM 3880 N N . THR B 1 195 ? 14.961 -24.156 5.332 1 79.25 195 THR B N 1
ATOM 3881 C CA . THR B 1 195 ? 16.359 -24.594 5.324 1 79.25 195 THR B CA 1
ATOM 3882 C C . THR B 1 195 ? 16.719 -25.25 6.648 1 79.25 195 THR B C 1
ATOM 3884 O O . THR B 1 195 ? 17.828 -25.781 6.797 1 79.25 195 THR B O 1
ATOM 3887 N N . ASP B 1 196 ? 15.828 -25.234 7.539 1 79.88 196 ASP B N 1
ATOM 3888 C CA . ASP B 1 196 ? 16.047 -25.875 8.828 1 79.88 196 ASP B CA 1
ATOM 3889 C C . ASP B 1 196 ? 15.711 -27.375 8.773 1 79.88 196 ASP B C 1
ATOM 3891 O O . ASP B 1 196 ? 15.094 -27.828 7.812 1 79.88 196 ASP B O 1
ATOM 3895 N N . ASP B 1 197 ? 16.328 -28.078 9.805 1 80.56 197 ASP B N 1
ATOM 3896 C CA . ASP B 1 197 ? 16.031 -29.5 9.898 1 80.56 197 ASP B CA 1
ATOM 3897 C C . ASP B 1 197 ? 14.695 -29.734 10.617 1 80.56 197 ASP B C 1
ATOM 3899 O O . ASP B 1 197 ? 14.68 -30.078 11.797 1 80.56 197 ASP B O 1
ATOM 3903 N N . ILE B 1 198 ? 13.555 -29.484 9.898 1 82.12 198 ILE B N 1
ATOM 3904 C CA . ILE B 1 198 ? 12.211 -29.656 10.43 1 82.12 198 ILE B CA 1
ATOM 3905 C C . ILE B 1 198 ? 11.586 -30.922 9.844 1 82.12 198 ILE B C 1
ATOM 3907 O O . ILE B 1 198 ? 11.531 -31.094 8.625 1 82.12 198 ILE B O 1
ATOM 3911 N N . GLY B 1 199 ? 11.266 -31.828 10.75 1 85.88 199 GLY B N 1
ATOM 3912 C CA . GLY B 1 199 ? 10.648 -33.062 10.297 1 85.88 199 GLY B CA 1
ATOM 3913 C C . GLY B 1 199 ? 9.141 -33.094 10.477 1 85.88 199 GLY B C 1
ATOM 3914 O O . GLY B 1 199 ? 8.555 -32.094 10.93 1 85.88 199 GLY B O 1
ATOM 3915 N N . GLU B 1 200 ? 8.57 -34.125 10 1 87.5 200 GLU B N 1
ATOM 3916 C CA . GLU B 1 200 ? 7.125 -34.281 10.062 1 87.5 200 GLU B CA 1
ATOM 3917 C C . GLU B 1 200 ? 6.633 -34.281 11.508 1 87.5 200 GLU B C 1
ATOM 3919 O O . GLU B 1 200 ? 5.559 -33.75 11.797 1 87.5 200 GLU B O 1
ATOM 3924 N N . GLN B 1 201 ? 7.48 -34.844 12.352 1 90.38 201 GLN B N 1
ATOM 3925 C CA . GLN B 1 201 ? 7.094 -34.906 13.758 1 90.38 201 GLN B CA 1
ATOM 3926 C C . GLN B 1 201 ? 7.02 -33.5 14.359 1 90.38 201 GLN B C 1
ATOM 3928 O O . GLN B 1 201 ? 6.113 -33.188 15.133 1 90.38 201 GLN B O 1
ATOM 3933 N N . ASP B 1 202 ? 7.953 -32.688 14.016 1 90.56 202 ASP B N 1
ATOM 3934 C CA . ASP B 1 202 ? 7.969 -31.312 14.5 1 90.56 202 ASP B CA 1
ATOM 3935 C C . ASP B 1 202 ? 6.691 -30.578 14.102 1 90.56 202 ASP B C 1
ATOM 3937 O O . ASP B 1 202 ? 6.086 -29.891 14.93 1 90.56 202 ASP B O 1
ATOM 3941 N N . LEU B 1 203 ? 6.289 -30.766 12.883 1 88 203 LEU B N 1
ATOM 3942 C CA . LEU B 1 203 ? 5.117 -30.062 12.359 1 88 203 LEU B CA 1
ATOM 3943 C C . LEU B 1 203 ? 3.836 -30.641 12.961 1 88 203 LEU B C 1
ATOM 3945 O O . LEU B 1 203 ? 2.902 -29.906 13.266 1 88 203 LEU B O 1
ATOM 3949 N N . ALA B 1 204 ? 3.826 -31.922 13.141 1 87.75 204 ALA B N 1
ATOM 3950 C CA . ALA B 1 204 ? 2.68 -32.562 13.773 1 87.75 204 ALA B CA 1
ATOM 3951 C C . ALA B 1 204 ? 2.463 -32.031 15.188 1 87.75 204 ALA B C 1
ATOM 3953 O O . ALA B 1 204 ? 1.336 -31.719 15.578 1 87.75 204 ALA B O 1
ATOM 3954 N N . ASP B 1 205 ? 3.584 -31.953 15.914 1 88.31 205 ASP B N 1
ATOM 3955 C CA . ASP B 1 205 ? 3.529 -31.438 17.281 1 88.31 205 ASP B CA 1
ATOM 3956 C C . ASP B 1 205 ? 3.018 -30 17.312 1 88.31 205 ASP B C 1
ATOM 3958 O O . ASP B 1 205 ? 2.258 -29.625 18.203 1 88.31 205 ASP B O 1
ATOM 3962 N N . MET B 1 206 ? 3.438 -29.297 16.328 1 82.06 206 MET B N 1
ATOM 3963 C CA . MET B 1 206 ? 3.072 -27.891 16.25 1 82.06 206 MET B CA 1
ATOM 3964 C C . MET B 1 206 ? 1.561 -27.719 16.109 1 82.06 206 MET B C 1
ATOM 3966 O O . MET B 1 206 ? 0.993 -26.75 16.609 1 82.06 206 MET B O 1
ATOM 3970 N N . VAL B 1 207 ? 0.95 -28.719 15.461 1 79.44 2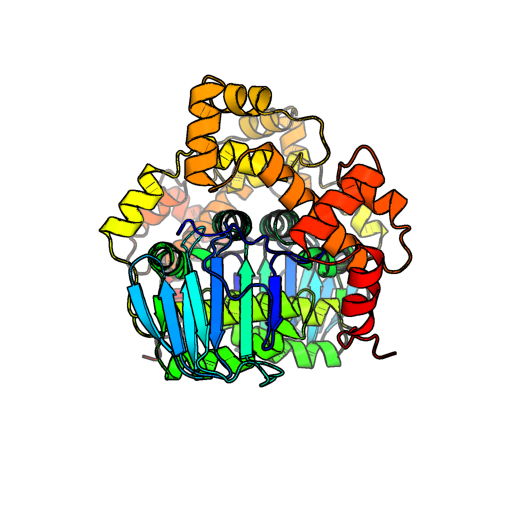07 VAL B N 1
ATOM 3971 C CA . VAL B 1 207 ? -0.478 -28.562 15.203 1 79.44 207 VAL B CA 1
ATOM 3972 C C . VAL B 1 207 ? -1.27 -29.5 16.125 1 79.44 207 VAL B C 1
ATOM 3974 O O . VAL B 1 207 ? -2.48 -29.656 15.953 1 79.44 207 VAL B O 1
ATOM 3977 N N . GLY B 1 208 ? -0.58 -30.156 17.047 1 82.94 208 GLY B N 1
ATOM 3978 C CA . GLY B 1 208 ? -1.216 -31 18.047 1 82.94 208 GLY B CA 1
ATOM 3979 C C . GLY B 1 208 ? -1.782 -32.281 17.484 1 82.94 208 GLY B C 1
ATOM 3980 O O . GLY B 1 208 ? -2.85 -32.719 17.906 1 82.94 208 GLY B O 1
ATOM 3981 N N . GLN B 1 209 ? -1.169 -32.812 16.547 1 82.38 209 GLN B N 1
ATOM 3982 C CA . GLN B 1 209 ? -1.602 -34.062 15.922 1 82.38 209 GLN B CA 1
ATOM 3983 C C . GLN B 1 209 ? -0.531 -35.125 16.047 1 82.38 209 GLN B C 1
ATOM 3985 O O . GLN B 1 209 ? 0.641 -34.844 16.281 1 82.38 209 GLN B O 1
ATOM 3990 N N . ASN B 1 210 ? -0.984 -36.344 16.094 1 88.25 210 ASN B N 1
ATOM 3991 C CA . ASN B 1 210 ? 0.01 -37.406 15.953 1 88.25 210 ASN B CA 1
ATOM 3992 C C . ASN B 1 210 ? 0.557 -37.5 14.531 1 88.25 210 ASN B C 1
ATOM 3994 O O . ASN B 1 210 ? -0.035 -36.938 13.602 1 88.25 210 ASN B O 1
ATOM 3998 N N . LEU B 1 211 ? 1.735 -38.156 14.398 1 89.56 211 LEU B N 1
ATOM 3999 C CA . LEU B 1 211 ? 2.48 -38.188 13.148 1 89.56 211 LEU B CA 1
ATOM 4000 C C . LEU B 1 211 ? 1.624 -38.75 12.023 1 89.56 211 LEU B C 1
ATOM 4002 O O . LEU B 1 211 ? 1.603 -38.219 10.914 1 89.56 211 LEU B O 1
ATOM 4006 N N . SER B 1 212 ? 0.88 -39.812 12.352 1 89.81 212 SER B N 1
ATOM 4007 C CA . SER B 1 212 ? 0.085 -40.469 11.32 1 89.81 212 SER B CA 1
ATOM 4008 C C . SER B 1 212 ? -1.054 -39.594 10.844 1 89.81 212 SER B C 1
ATOM 4010 O O . SER B 1 212 ? -1.294 -39.469 9.641 1 89.81 212 SER B O 1
ATOM 4012 N N . SER B 1 213 ? -1.756 -38.969 11.781 1 85.25 213 SER B N 1
ATOM 4013 C CA . SER B 1 213 ? -2.859 -38.094 11.453 1 85.25 213 SER B CA 1
ATOM 4014 C C . SER B 1 213 ? -2.369 -36.844 10.68 1 85.25 213 SER B C 1
ATOM 4016 O O . SER B 1 213 ? -2.994 -36.438 9.703 1 85.25 213 SER B O 1
ATOM 4018 N N . PHE B 1 214 ? -1.229 -36.375 11.133 1 85.75 214 PHE B N 1
ATOM 4019 C CA . PHE B 1 214 ? -0.665 -35.219 10.461 1 85.75 214 PHE B CA 1
ATOM 4020 C C . PHE B 1 214 ? -0.275 -35.531 9.031 1 85.75 214 PHE B C 1
ATOM 4022 O O . PHE B 1 214 ? -0.598 -34.781 8.102 1 85.75 214 PHE B O 1
ATOM 4029 N N . SER B 1 215 ? 0.401 -36.625 8.898 1 84.69 215 SER B N 1
ATOM 4030 C CA . SER B 1 215 ? 0.875 -37.031 7.578 1 84.69 215 SER B CA 1
ATOM 4031 C C . SER B 1 215 ? -0.284 -37.219 6.602 1 84.69 215 SER B C 1
ATOM 4033 O O . SER B 1 215 ? -0.204 -36.781 5.449 1 84.69 215 SER B O 1
ATOM 4035 N N . ARG B 1 216 ? -1.341 -37.75 7.09 1 79.19 216 ARG B N 1
ATOM 4036 C CA . ARG B 1 216 ? -2.512 -37.969 6.246 1 79.19 216 ARG B CA 1
ATOM 4037 C C . ARG B 1 216 ? -3.16 -36.625 5.875 1 79.19 216 ARG B C 1
ATOM 4039 O O . ARG B 1 216 ? -3.494 -36.406 4.711 1 79.19 216 ARG B O 1
ATOM 4046 N N . ALA B 1 217 ? -3.297 -35.812 6.875 1 73.62 217 ALA B N 1
ATOM 4047 C CA . ALA B 1 217 ? -3.904 -34.5 6.656 1 73.62 217 ALA B CA 1
ATOM 4048 C C . ALA B 1 217 ? -3.07 -33.656 5.695 1 73.62 217 ALA B C 1
ATOM 4050 O O . ALA B 1 217 ? -3.615 -32.969 4.828 1 73.62 217 ALA B O 1
ATOM 4051 N N . PHE B 1 218 ? -1.753 -33.75 5.898 1 79 218 PHE B N 1
ATOM 4052 C CA . PHE B 1 218 ? -0.837 -33 5.051 1 79 218 PHE B CA 1
ATOM 4053 C C . PHE B 1 218 ? -0.95 -33.469 3.6 1 79 218 PHE B C 1
ATOM 4055 O O . PHE B 1 218 ? -1.065 -32.625 2.693 1 79 218 PHE B O 1
ATOM 4062 N N . LYS B 1 219 ? -0.959 -34.719 3.441 1 74 219 LYS B N 1
ATOM 4063 C CA . LYS B 1 219 ? -1.051 -35.281 2.094 1 74 219 LYS B CA 1
ATOM 4064 C C . LYS B 1 219 ? -2.377 -34.906 1.436 1 74 219 LYS B C 1
ATOM 4066 O O . LYS B 1 219 ? -2.416 -34.594 0.251 1 74 219 LYS B O 1
ATOM 4071 N N . ARG B 1 220 ? -3.359 -35 2.273 1 65.06 220 ARG B N 1
ATOM 4072 C CA . ARG B 1 220 ? -4.68 -34.656 1.761 1 65.06 220 ARG B CA 1
ATOM 4073 C C . ARG B 1 220 ? -4.73 -33.188 1.351 1 65.06 220 ARG B C 1
ATOM 4075 O O . ARG B 1 220 ? -5.324 -32.844 0.326 1 65.06 220 ARG B O 1
ATOM 4082 N N . HIS B 1 221 ? -4.047 -32.438 2.197 1 62.56 221 HIS B N 1
ATOM 4083 C CA . HIS B 1 221 ? -4.113 -30.984 2.021 1 62.56 221 HIS B CA 1
ATOM 4084 C C . HIS B 1 221 ? -3.213 -30.516 0.879 1 62.56 221 HIS B C 1
ATOM 4086 O O . HIS B 1 221 ? -3.576 -29.625 0.12 1 62.56 221 HIS B O 1
ATOM 4092 N N . THR B 1 222 ? -2.029 -31.156 0.821 1 62.44 222 THR B N 1
ATOM 4093 C CA . THR B 1 222 ? -1.029 -30.656 -0.117 1 62.44 222 THR B CA 1
ATOM 4094 C C . THR B 1 222 ? -0.932 -31.562 -1.338 1 62.44 222 THR B C 1
ATOM 4096 O O . THR B 1 222 ? -0.359 -31.188 -2.359 1 62.44 222 THR B O 1
ATOM 4099 N N . GLY B 1 223 ? -1.525 -32.781 -1.248 1 60.22 223 GLY B N 1
ATOM 4100 C CA . GLY B 1 223 ? -1.477 -33.75 -2.336 1 60.22 223 GLY B CA 1
ATOM 4101 C C . GLY B 1 223 ? -0.203 -34.562 -2.348 1 60.22 223 GLY B C 1
ATOM 4102 O O . GLY B 1 223 ? -0.034 -35.438 -3.195 1 60.22 223 GLY B O 1
ATOM 4103 N N . THR B 1 224 ? 0.761 -34.219 -1.511 1 68.12 224 THR B N 1
ATOM 4104 C CA . THR B 1 224 ? 2.029 -34.938 -1.476 1 68.12 224 THR B CA 1
ATOM 4105 C C . THR B 1 224 ? 2.521 -35.094 -0.04 1 68.12 224 THR B C 1
ATOM 4107 O O . THR B 1 224 ? 1.899 -34.594 0.895 1 68.12 224 THR B O 1
ATOM 4110 N N . THR B 1 225 ? 3.555 -35.906 0.1 1 81.25 225 THR B N 1
ATOM 4111 C CA . THR B 1 225 ? 4.152 -36.094 1.419 1 81.25 225 THR B CA 1
ATOM 4112 C C . THR B 1 225 ? 4.969 -34.844 1.81 1 81.25 225 THR B C 1
ATOM 4114 O O . THR B 1 225 ? 5.367 -34.062 0.948 1 81.25 225 THR B O 1
ATOM 4117 N N . LEU B 1 226 ? 5.207 -34.719 3.139 1 83.69 226 LEU B N 1
ATOM 4118 C CA . LEU B 1 226 ? 5.98 -33.594 3.643 1 83.69 226 LEU B CA 1
ATOM 4119 C C . LEU B 1 226 ? 7.363 -33.562 3.004 1 83.69 226 LEU B C 1
ATOM 4121 O O . LEU B 1 226 ? 7.855 -32.469 2.633 1 83.69 226 LEU B O 1
ATOM 4125 N N . VAL B 1 227 ? 7.988 -34.719 2.846 1 83.75 227 VAL B N 1
ATOM 4126 C CA . VAL B 1 227 ? 9.344 -34.781 2.311 1 83.75 227 VAL B CA 1
ATOM 4127 C C . VAL B 1 227 ? 9.352 -34.312 0.866 1 83.75 227 VAL B C 1
ATOM 4129 O O . VAL B 1 227 ? 10.211 -33.5 0.484 1 83.75 227 VAL B O 1
ATOM 4132 N N . ARG B 1 228 ? 8.406 -34.75 0.084 1 80.88 228 ARG B N 1
ATOM 4133 C CA . ARG B 1 228 ? 8.32 -34.312 -1.311 1 80.88 228 ARG B CA 1
ATOM 4134 C C . ARG B 1 228 ? 8 -32.844 -1.413 1 80.88 228 ARG B C 1
ATOM 4136 O O . ARG B 1 228 ? 8.578 -32.125 -2.238 1 80.88 228 ARG B O 1
ATOM 4143 N N . TYR B 1 229 ? 7.059 -32.469 -0.515 1 78.69 229 TYR B N 1
ATOM 4144 C CA . TYR B 1 229 ? 6.664 -31.062 -0.481 1 78.69 229 TYR B CA 1
ATOM 4145 C C . TYR B 1 229 ? 7.855 -30.172 -0.152 1 78.69 229 TYR B C 1
ATOM 4147 O O . TYR B 1 229 ? 8.094 -29.172 -0.828 1 78.69 229 TYR B O 1
ATOM 4155 N N . LYS B 1 230 ? 8.609 -30.562 0.849 1 82.62 230 LYS B N 1
ATOM 4156 C CA . LYS B 1 230 ? 9.797 -29.828 1.28 1 82.62 230 LYS B CA 1
ATOM 4157 C C . LYS B 1 230 ? 10.828 -29.75 0.16 1 82.62 230 LYS B C 1
ATOM 4159 O O . LYS B 1 230 ? 11.383 -28.688 -0.105 1 82.62 230 LYS B O 1
ATOM 4164 N N . ASN B 1 231 ? 11.078 -30.797 -0.51 1 83.19 231 ASN B N 1
ATOM 4165 C CA . ASN B 1 231 ? 12.055 -30.828 -1.591 1 83.19 231 ASN B CA 1
ATOM 4166 C C . ASN B 1 231 ? 11.609 -29.969 -2.775 1 83.19 231 ASN B C 1
ATOM 4168 O O . ASN B 1 231 ? 12.438 -29.312 -3.418 1 83.19 231 ASN B O 1
ATOM 4172 N N . GLN B 1 232 ? 10.305 -30.062 -3.01 1 80.06 232 GLN B N 1
ATOM 4173 C CA . GLN B 1 232 ? 9.789 -29.203 -4.062 1 80.06 232 GLN B CA 1
ATOM 4174 C C . GLN B 1 232 ? 10.047 -27.719 -3.752 1 80.06 232 GLN B C 1
ATOM 4176 O O . GLN B 1 232 ? 10.484 -26.969 -4.621 1 80.06 232 GLN B O 1
ATOM 4181 N N . LEU B 1 233 ? 9.781 -27.406 -2.488 1 77.19 233 LEU B N 1
ATOM 4182 C CA . LEU B 1 233 ? 10.016 -26.031 -2.062 1 77.19 233 LEU B CA 1
ATOM 4183 C C . LEU B 1 233 ? 11.492 -25.656 -2.197 1 77.19 233 LEU B C 1
ATOM 4185 O O . LEU B 1 233 ? 11.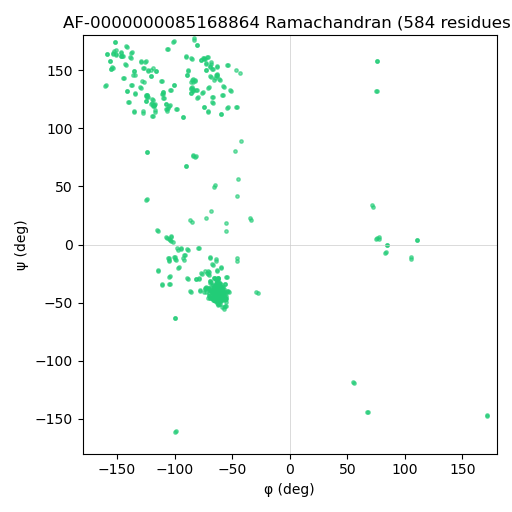82 -24.562 -2.648 1 77.19 233 LEU B O 1
ATOM 4189 N N . ARG B 1 234 ? 12.305 -26.547 -1.827 1 82.94 234 ARG B N 1
ATOM 4190 C CA . ARG B 1 234 ? 13.742 -26.312 -1.897 1 82.94 234 ARG B CA 1
ATOM 4191 C C . ARG B 1 234 ? 14.203 -26.156 -3.342 1 82.94 234 ARG B C 1
ATOM 4193 O O . ARG B 1 234 ? 15.016 -25.281 -3.646 1 82.94 234 ARG B O 1
ATOM 4200 N N . VAL B 1 235 ? 13.719 -26.938 -4.246 1 83.56 235 VAL B N 1
ATOM 4201 C CA . VAL B 1 235 ? 14.078 -26.844 -5.66 1 83.56 235 VAL B CA 1
ATOM 4202 C C . VAL B 1 235 ? 13.578 -25.516 -6.234 1 83.56 235 VAL B C 1
ATOM 4204 O O . VAL B 1 235 ? 14.273 -24.875 -7.023 1 83.56 235 VAL B O 1
ATOM 4207 N N . ASP B 1 236 ? 12.445 -25.219 -5.824 1 72.06 236 ASP B N 1
ATOM 4208 C CA . ASP B 1 236 ? 11.906 -23.938 -6.281 1 72.06 236 ASP B CA 1
ATOM 4209 C C . ASP B 1 236 ? 12.797 -22.781 -5.84 1 72.06 236 ASP B C 1
ATOM 4211 O O . ASP B 1 236 ? 13.07 -21.875 -6.621 1 72.06 236 ASP B O 1
ATOM 4215 N N . LEU B 1 237 ? 13.195 -22.797 -4.621 1 74.38 237 LEU B N 1
ATOM 4216 C CA . LEU B 1 237 ? 14.125 -21.797 -4.105 1 74.38 237 LEU B CA 1
ATOM 4217 C C . LEU B 1 237 ? 15.43 -21.812 -4.895 1 74.38 237 LEU B C 1
ATOM 4219 O O . LEU B 1 237 ? 16 -20.766 -5.176 1 74.38 237 LEU B O 1
ATOM 4223 N N . ALA B 1 238 ? 15.812 -22.953 -5.258 1 82.12 238 ALA B N 1
ATOM 4224 C CA . ALA B 1 238 ? 17.031 -23.094 -6.051 1 82.12 238 ALA B CA 1
ATOM 4225 C C . ALA B 1 238 ? 16.875 -22.469 -7.43 1 82.12 238 ALA B C 1
ATOM 4227 O O . ALA B 1 238 ? 17.766 -21.781 -7.918 1 82.12 238 ALA B O 1
ATOM 4228 N N . CYS B 1 239 ? 15.766 -22.672 -7.984 1 72.38 239 CYS B N 1
ATOM 4229 C CA . CYS B 1 239 ? 15.492 -22.078 -9.289 1 72.38 239 CYS B CA 1
ATOM 4230 C C . CYS B 1 239 ? 15.586 -20.562 -9.234 1 72.38 239 CYS B C 1
ATOM 4232 O O . CYS B 1 239 ? 16.203 -19.938 -10.094 1 72.38 239 CYS B O 1
ATOM 4234 N N . LEU B 1 240 ? 15 -20.109 -8.203 1 65.62 240 LEU B N 1
ATOM 4235 C CA . LEU B 1 240 ? 15.047 -18.656 -8.023 1 65.62 240 LEU B CA 1
ATOM 4236 C C . LEU B 1 240 ? 16.484 -18.172 -7.879 1 65.62 240 LEU B C 1
ATOM 4238 O O . LEU B 1 240 ? 16.875 -17.188 -8.523 1 65.62 240 LEU B O 1
ATOM 4242 N N . ALA B 1 241 ? 17.203 -18.875 -7.102 1 75.56 241 ALA B N 1
ATOM 4243 C CA . ALA B 1 241 ? 18.594 -18.531 -6.867 1 75.56 241 ALA B CA 1
ATOM 4244 C C . ALA B 1 241 ? 19.406 -18.625 -8.156 1 75.56 241 ALA B C 1
ATOM 4246 O O . ALA B 1 241 ? 20.25 -17.766 -8.438 1 75.56 241 ALA B O 1
ATOM 4247 N N . LEU B 1 242 ? 19.062 -19.547 -8.922 1 77.44 242 LEU B N 1
ATOM 4248 C CA . LEU B 1 242 ? 19.781 -19.781 -10.172 1 77.44 242 LEU B CA 1
ATOM 4249 C C . LEU B 1 242 ? 19.531 -18.656 -11.164 1 77.44 242 LEU B C 1
ATOM 4251 O O . LEU B 1 242 ? 20.422 -18.281 -11.922 1 77.44 242 LEU B O 1
ATOM 4255 N N . LEU B 1 243 ? 18.344 -18.125 -11.047 1 65.5 243 LEU B N 1
ATOM 4256 C CA . LEU B 1 243 ? 17.969 -17.094 -12.008 1 65.5 243 LEU B CA 1
ATOM 4257 C C . LEU B 1 243 ? 18.391 -15.719 -11.523 1 65.5 243 LEU B C 1
ATOM 4259 O O . LEU B 1 243 ? 18.703 -14.836 -12.328 1 65.5 243 LEU B O 1
ATOM 4263 N N . THR B 1 244 ? 18.422 -15.562 -10.25 1 64.31 244 THR B N 1
ATOM 4264 C CA . THR B 1 244 ? 18.641 -14.227 -9.719 1 64.31 244 THR B CA 1
ATOM 4265 C C . THR B 1 244 ? 20.109 -14.016 -9.375 1 64.31 244 THR B C 1
ATOM 4267 O O . THR B 1 244 ? 20.578 -12.883 -9.234 1 64.31 244 THR B O 1
ATOM 4270 N N . ARG B 1 245 ? 20.812 -15.055 -9.219 1 76.38 245 ARG B N 1
ATOM 4271 C CA . ARG B 1 245 ? 22.234 -15.008 -8.898 1 76.38 245 ARG B CA 1
ATOM 4272 C C . ARG B 1 245 ? 23.062 -15.789 -9.922 1 76.38 245 ARG B C 1
ATOM 4274 O O . ARG B 1 245 ? 23.516 -16.891 -9.648 1 76.38 245 ARG B O 1
ATOM 4281 N N . PRO B 1 246 ? 23.281 -15.117 -11.055 1 70.06 246 PRO B N 1
ATOM 4282 C CA . PRO B 1 246 ? 23.906 -15.828 -12.172 1 70.06 246 PRO B CA 1
ATOM 4283 C C . PRO B 1 246 ? 25.328 -16.297 -11.836 1 70.06 246 PRO B C 1
ATOM 4285 O O . PRO B 1 246 ? 25.812 -17.281 -12.414 1 70.06 246 PRO B O 1
ATOM 4288 N N . GLN B 1 247 ? 25.953 -15.711 -10.938 1 81.56 247 GLN B N 1
ATOM 4289 C CA . GLN B 1 247 ? 27.344 -16.062 -10.664 1 81.56 247 GLN B CA 1
ATOM 4290 C C . GLN B 1 247 ? 27.453 -17.047 -9.508 1 81.56 247 GLN B C 1
ATOM 4292 O O . GLN B 1 247 ? 28.547 -17.5 -9.18 1 81.56 247 GLN B O 1
ATOM 4297 N N . ALA B 1 248 ? 26.328 -17.375 -8.859 1 86 248 ALA B N 1
ATOM 4298 C CA . ALA B 1 248 ? 26.391 -18.281 -7.711 1 86 248 ALA B CA 1
ATOM 4299 C C . ALA B 1 248 ? 26.719 -19.703 -8.148 1 86 248 ALA B C 1
ATOM 4301 O O . ALA B 1 248 ? 26.25 -20.172 -9.188 1 86 248 ALA B O 1
ATOM 4302 N N . ARG B 1 249 ? 27.672 -20.375 -7.371 1 90.94 249 ARG B N 1
ATOM 4303 C CA . ARG B 1 249 ? 27.969 -21.781 -7.656 1 90.94 249 ARG B CA 1
ATOM 4304 C C . ARG B 1 249 ? 26.766 -22.672 -7.363 1 90.94 249 ARG B C 1
ATOM 4306 O O . ARG B 1 249 ? 26.047 -22.453 -6.387 1 90.94 249 ARG B O 1
ATOM 4313 N N . ILE B 1 250 ? 26.562 -23.578 -8.102 1 92.12 250 ILE B N 1
ATOM 4314 C CA . ILE B 1 250 ? 25.453 -24.516 -7.949 1 92.12 250 ILE B CA 1
ATOM 4315 C C . ILE B 1 250 ? 25.516 -25.172 -6.57 1 92.12 250 ILE B C 1
ATOM 4317 O O . ILE B 1 250 ? 24.5 -25.359 -5.914 1 92.12 250 ILE B O 1
ATOM 4321 N N . THR B 1 251 ? 26.797 -25.453 -6.145 1 92.81 251 THR B N 1
ATOM 4322 C CA . THR B 1 251 ? 27 -26.094 -4.852 1 92.81 251 THR B CA 1
ATOM 4323 C C . THR B 1 251 ? 26.516 -25.203 -3.717 1 92.81 251 THR B C 1
ATOM 4325 O O . THR B 1 251 ? 25.906 -25.688 -2.758 1 92.81 251 THR B O 1
ATOM 4328 N N . ASP B 1 252 ? 26.766 -23.953 -3.791 1 93.19 252 ASP B N 1
ATOM 4329 C CA . ASP B 1 252 ? 26.312 -23 -2.775 1 93.19 252 ASP B CA 1
ATOM 4330 C C . ASP B 1 252 ? 24.797 -22.922 -2.729 1 93.19 252 ASP B C 1
ATOM 4332 O O . ASP B 1 252 ? 24.203 -22.938 -1.648 1 93.19 252 ASP B O 1
ATOM 4336 N N . ILE B 1 253 ? 24.203 -22.922 -3.885 1 91.44 253 ILE B N 1
ATOM 4337 C CA . ILE B 1 253 ? 22.75 -22.844 -3.994 1 91.44 253 ILE B CA 1
ATOM 4338 C C . ILE B 1 253 ? 22.125 -24.109 -3.398 1 91.44 253 ILE B C 1
ATOM 4340 O O . ILE B 1 253 ? 21.125 -24.031 -2.691 1 91.44 253 ILE B O 1
ATOM 4344 N N . CYS B 1 254 ? 22.75 -25.172 -3.645 1 92.5 254 CYS B N 1
ATOM 4345 C CA . CYS B 1 254 ? 22.312 -26.453 -3.105 1 92.5 254 CYS B CA 1
ATOM 4346 C C . CYS B 1 254 ? 22.188 -26.391 -1.587 1 92.5 254 CYS B C 1
ATOM 4348 O O . CYS B 1 254 ? 21.141 -26.688 -1.028 1 92.5 254 CYS B O 1
ATOM 4350 N N . TYR B 1 255 ? 23.188 -25.906 -0.947 1 89.44 255 TYR B N 1
ATOM 4351 C CA . TYR B 1 255 ? 23.219 -25.906 0.511 1 89.44 255 TYR B CA 1
ATOM 4352 C C . TYR B 1 255 ? 22.359 -24.781 1.08 1 89.44 255 TYR B C 1
ATOM 4354 O O . TYR B 1 255 ? 21.703 -24.969 2.113 1 89.44 255 TYR B O 1
ATOM 4362 N N . GLU B 1 256 ? 22.234 -23.734 0.357 1 88.06 256 GLU B N 1
ATOM 4363 C CA . GLU B 1 256 ? 21.438 -22.594 0.797 1 88.06 256 GLU B CA 1
ATOM 4364 C C . GLU B 1 256 ? 19.953 -22.922 0.774 1 88.06 256 GLU B C 1
ATOM 4366 O O . GLU B 1 256 ? 19.172 -22.344 1.54 1 88.06 256 GLU B O 1
ATOM 4371 N N . THR B 1 257 ? 19.672 -23.828 -0.047 1 86.75 257 THR B N 1
ATOM 4372 C CA . THR B 1 257 ? 18.266 -24.141 -0.21 1 86.75 257 THR B CA 1
ATOM 4373 C C . THR B 1 257 ? 17.859 -25.297 0.685 1 86.75 257 THR B C 1
ATOM 4375 O O . THR B 1 257 ? 16.688 -25.703 0.709 1 86.75 257 THR B O 1
ATOM 4378 N N . GLY B 1 258 ? 18.797 -25.922 1.423 1 87.44 258 GLY B N 1
ATOM 4379 C CA . GLY B 1 258 ? 18.469 -26.875 2.469 1 87.44 258 GLY B CA 1
ATOM 4380 C C . GLY B 1 258 ? 18.844 -28.297 2.123 1 87.44 258 GLY B C 1
ATOM 4381 O O . GLY B 1 258 ? 18.609 -29.219 2.904 1 87.44 258 GLY B O 1
ATOM 4382 N N . PHE B 1 259 ? 19.5 -28.5 0.951 1 90.31 259 PHE B N 1
ATOM 4383 C CA . PHE B 1 259 ? 19.984 -29.844 0.624 1 90.31 259 PHE B CA 1
ATOM 4384 C C . PHE B 1 259 ? 21.312 -30.125 1.307 1 90.31 259 PHE B C 1
ATOM 4386 O O . PHE B 1 259 ? 22.141 -29.234 1.451 1 90.31 259 PHE B O 1
ATOM 4393 N N . SER B 1 260 ? 21.438 -31.375 1.763 1 87.19 260 SER B N 1
ATOM 4394 C CA . SER B 1 260 ? 22.641 -31.734 2.508 1 87.19 260 SER B CA 1
ATOM 4395 C C . SER B 1 260 ? 23.703 -32.312 1.583 1 87.19 260 SER B C 1
ATOM 4397 O O . SER B 1 260 ? 24.859 -32.438 1.972 1 87.19 260 SER B O 1
ATOM 4399 N N . ASN B 1 261 ? 23.375 -32.625 0.373 1 89.62 261 ASN B N 1
ATOM 4400 C CA . ASN B 1 261 ? 24.375 -33.125 -0.57 1 89.62 261 ASN B CA 1
ATOM 4401 C C . ASN B 1 261 ? 23.953 -32.844 -2.016 1 89.62 261 ASN B C 1
ATOM 4403 O O . ASN B 1 261 ? 22.766 -32.875 -2.334 1 89.62 261 ASN B O 1
ATOM 4407 N N . LEU B 1 262 ? 25.031 -32.688 -2.877 1 92.19 262 LEU B N 1
ATOM 4408 C CA . LEU B 1 262 ? 24.859 -32.25 -4.258 1 92.19 262 LEU B CA 1
ATOM 4409 C C . LEU B 1 262 ? 24.156 -33.344 -5.078 1 92.19 262 LEU B C 1
ATOM 4411 O O . LEU B 1 262 ? 23.344 -33.031 -5.953 1 92.19 262 LEU B O 1
ATOM 4415 N N . SER B 1 263 ? 24.438 -34.562 -4.719 1 93.38 263 SER B N 1
ATOM 4416 C CA . SER B 1 263 ? 23.828 -35.688 -5.453 1 93.38 263 SER B CA 1
AT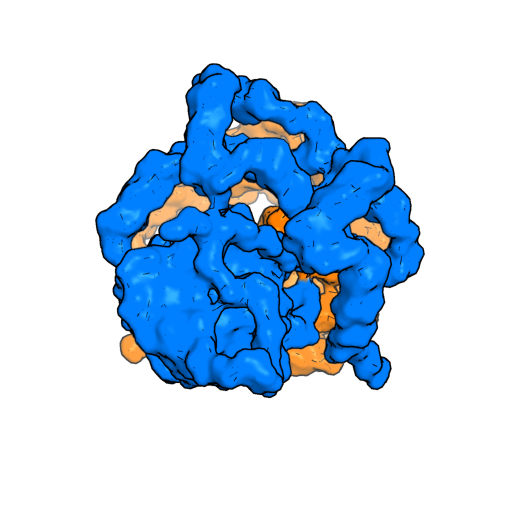OM 4417 C C . SER B 1 263 ? 22.312 -35.688 -5.27 1 93.38 263 SER B C 1
ATOM 4419 O O . SER B 1 263 ? 21.562 -35.812 -6.238 1 93.38 263 SER B O 1
ATOM 4421 N N . ASN B 1 264 ? 21.906 -35.562 -4.031 1 92.19 264 ASN B N 1
ATOM 4422 C CA . ASN B 1 264 ? 20.469 -35.5 -3.721 1 92.19 264 ASN B CA 1
ATOM 4423 C C . ASN B 1 264 ? 19.812 -34.281 -4.367 1 92.19 264 ASN B C 1
ATOM 4425 O O . ASN B 1 264 ? 18.703 -34.406 -4.891 1 92.19 264 ASN B O 1
ATOM 4429 N N . PHE B 1 265 ? 20.5 -33.188 -4.348 1 94.44 265 PHE B N 1
ATOM 4430 C CA . PHE B 1 265 ? 20 -31.953 -4.965 1 94.44 265 PHE B CA 1
ATOM 4431 C C . PHE B 1 265 ? 19.766 -32.156 -6.457 1 94.44 265 PHE B C 1
ATOM 4433 O O . PHE B 1 265 ? 18.672 -31.891 -6.961 1 94.44 265 PHE B O 1
ATOM 4440 N N . ASN B 1 266 ? 20.766 -32.656 -7.094 1 92 266 ASN B N 1
ATOM 4441 C CA . ASN B 1 266 ? 20.688 -32.844 -8.539 1 92 266 ASN B CA 1
ATOM 4442 C C . ASN B 1 266 ? 19.562 -33.812 -8.914 1 92 266 ASN B C 1
ATOM 4444 O O . ASN B 1 266 ? 18.844 -33.594 -9.891 1 92 266 ASN B O 1
ATOM 4448 N N . ARG B 1 267 ? 19.438 -34.844 -8.141 1 92.25 267 ARG B N 1
ATOM 4449 C CA . ARG B 1 267 ? 18.406 -35.844 -8.391 1 92.25 267 ARG B CA 1
ATOM 4450 C C . ARG B 1 267 ? 17.016 -35.25 -8.273 1 92.25 267 ARG B C 1
ATOM 4452 O O . ARG B 1 267 ? 16.188 -35.406 -9.172 1 92.25 267 ARG B O 1
ATOM 4459 N N . HIS B 1 268 ? 16.766 -34.562 -7.199 1 89.38 268 HIS B N 1
ATOM 4460 C CA . HIS B 1 268 ? 15.453 -33.969 -6.973 1 89.38 268 HIS B CA 1
ATOM 4461 C C . HIS B 1 268 ? 15.18 -32.844 -7.969 1 89.38 268 HIS B C 1
ATOM 4463 O O . HIS B 1 268 ? 14.062 -32.719 -8.461 1 89.38 268 HIS B O 1
ATOM 4469 N N . PHE B 1 269 ? 16.188 -32 -8.281 1 90 269 PHE B N 1
ATOM 4470 C CA . PHE B 1 269 ? 16.047 -30.938 -9.25 1 90 269 PHE B CA 1
ATOM 4471 C C . PHE B 1 269 ? 15.633 -31.484 -10.617 1 90 269 PHE B C 1
ATOM 4473 O O . PHE B 1 269 ? 14.672 -31.016 -11.219 1 90 269 PHE B O 1
ATOM 4480 N N . HIS B 1 270 ? 16.281 -32.562 -10.984 1 87.88 270 HIS B N 1
ATOM 4481 C CA . HIS B 1 270 ? 15.977 -33.188 -12.266 1 87.88 270 HIS B CA 1
ATOM 4482 C C . HIS B 1 270 ? 14.57 -33.781 -12.266 1 87.88 270 HIS B C 1
ATOM 4484 O O . HIS B 1 270 ? 13.844 -33.625 -13.25 1 87.88 270 HIS B O 1
ATOM 4490 N N . LYS B 1 271 ? 14.273 -34.438 -11.273 1 81.5 271 LYS B N 1
ATOM 4491 C CA . LYS B 1 271 ? 12.961 -35.062 -11.156 1 81.5 271 LYS B CA 1
ATOM 4492 C C . LYS B 1 271 ? 11.852 -34.031 -11.242 1 81.5 271 LYS B C 1
ATOM 4494 O O . LYS B 1 271 ? 10.828 -34.25 -11.891 1 81.5 271 LYS B O 1
ATOM 4499 N N . ILE B 1 272 ? 12.094 -32.938 -10.625 1 74.38 272 ILE B N 1
ATOM 4500 C CA . ILE B 1 272 ? 11.055 -31.938 -10.484 1 74.38 272 ILE B CA 1
ATOM 4501 C C . ILE B 1 272 ? 11.047 -31.031 -11.719 1 74.38 272 ILE B C 1
ATOM 4503 O O . ILE B 1 272 ? 9.984 -30.656 -12.211 1 74.38 272 ILE B O 1
ATOM 4507 N N . LYS B 1 273 ? 12.219 -30.625 -12.281 1 73.25 273 LYS B N 1
ATOM 4508 C CA . LYS B 1 273 ? 12.305 -29.625 -13.344 1 73.25 273 LYS B CA 1
ATOM 4509 C C . LYS B 1 273 ? 12.586 -30.281 -14.695 1 73.25 273 LYS B C 1
ATOM 4511 O O . LYS B 1 273 ? 12.477 -29.625 -15.734 1 73.25 273 LYS B O 1
ATOM 4516 N N . GLY B 1 274 ? 12.93 -31.516 -14.695 1 72.31 274 GLY B N 1
ATOM 4517 C CA . GLY B 1 274 ? 13.18 -32.25 -15.922 1 72.31 274 GLY B CA 1
ATOM 4518 C C . GLY B 1 274 ? 14.531 -31.938 -16.531 1 72.31 274 GLY B C 1
ATOM 4519 O O . GLY B 1 274 ? 14.828 -32.375 -17.656 1 72.31 274 GLY B O 1
ATOM 4520 N N . MET B 1 275 ? 15.328 -31.156 -15.852 1 77 275 MET B N 1
ATOM 4521 C CA . MET B 1 275 ? 16.656 -30.781 -16.297 1 77 275 MET B CA 1
ATOM 4522 C C . MET B 1 275 ? 17.578 -30.5 -15.109 1 77 275 MET B C 1
ATOM 4524 O O . MET B 1 275 ? 17.109 -30.422 -13.977 1 77 275 MET B O 1
ATOM 4528 N N . SER B 1 276 ? 18.891 -30.406 -15.445 1 89.25 276 SER B N 1
ATOM 4529 C CA . SER B 1 276 ? 19.844 -30.125 -14.383 1 89.25 276 SER B CA 1
ATOM 4530 C C . SER B 1 276 ? 19.812 -28.641 -14 1 89.25 276 SER B C 1
ATOM 4532 O O . SER B 1 276 ? 19.344 -27.812 -14.766 1 89.25 276 SER B O 1
ATOM 4534 N N . PRO B 1 277 ? 20.312 -28.406 -12.734 1 89 277 PRO B N 1
ATOM 4535 C CA . PRO B 1 277 ? 20.391 -27 -12.344 1 89 277 PRO B CA 1
ATOM 4536 C C . PRO B 1 277 ? 21.188 -26.156 -13.344 1 89 277 PRO B C 1
ATOM 4538 O O . PRO B 1 277 ? 20.781 -25.031 -13.656 1 89 277 PRO B O 1
ATOM 4541 N N . SER B 1 278 ? 22.25 -26.672 -13.844 1 87.69 278 SER B N 1
ATOM 4542 C CA . SER B 1 278 ? 23.078 -25.938 -14.812 1 87.69 278 SER B CA 1
ATOM 4543 C C . SER B 1 278 ? 22.297 -25.688 -16.109 1 87.69 278 SER B C 1
ATOM 4545 O O . SER B 1 278 ? 22.359 -24.594 -16.656 1 87.69 278 SER B O 1
ATOM 4547 N N . GLU B 1 279 ? 21.578 -26.672 -16.594 1 79.31 279 GLU B N 1
ATOM 4548 C CA . GLU B 1 279 ? 20.75 -26.531 -17.781 1 79.31 279 GLU B CA 1
ATOM 4549 C C . GLU B 1 279 ? 19.641 -25.516 -17.562 1 79.31 279 GLU B C 1
ATOM 4551 O O . GLU B 1 279 ? 19.344 -24.719 -18.453 1 79.31 279 GLU B O 1
ATOM 4556 N N . PHE B 1 280 ? 19.047 -25.641 -16.406 1 77.81 280 PHE B N 1
ATOM 4557 C CA . PHE B 1 280 ? 17.984 -24.703 -16.047 1 77.81 280 PHE B CA 1
ATOM 4558 C C . PHE B 1 280 ? 18.484 -23.266 -16.125 1 77.81 280 PHE B C 1
ATOM 4560 O O . PHE B 1 280 ? 17.844 -22.406 -16.734 1 77.81 280 PHE B O 1
ATOM 4567 N N . ARG B 1 281 ? 19.578 -22.953 -15.477 1 79 281 ARG B N 1
ATOM 4568 C CA . ARG B 1 281 ? 20.172 -21.609 -15.477 1 79 281 ARG B CA 1
ATOM 4569 C C . ARG B 1 281 ? 20.453 -21.141 -16.891 1 79 281 ARG B C 1
ATOM 4571 O O . ARG B 1 281 ? 20.141 -20 -17.25 1 79 281 ARG B O 1
ATOM 4578 N N . ASN B 1 282 ? 21.062 -22.016 -17.672 1 72.06 282 ASN B N 1
ATOM 4579 C CA . ASN B 1 282 ? 21.422 -21.656 -19.047 1 72.06 282 ASN B CA 1
ATOM 4580 C C . ASN B 1 282 ? 20.172 -21.406 -19.891 1 72.06 282 ASN B C 1
ATOM 4582 O O . ASN B 1 282 ? 20.172 -20.531 -20.75 1 72.06 282 ASN B O 1
ATOM 4586 N N . THR B 1 283 ? 19.188 -22.219 -19.656 1 60.81 283 THR B N 1
ATOM 4587 C CA . THR B 1 283 ? 17.938 -22.141 -20.422 1 60.81 283 THR B CA 1
ATOM 4588 C C . THR B 1 283 ? 17.156 -20.891 -20.031 1 60.81 283 THR B C 1
ATOM 4590 O O . THR B 1 283 ? 16.609 -20.203 -20.891 1 60.81 283 THR B O 1
ATOM 4593 N N . PHE B 1 284 ? 17.078 -20.703 -18.859 1 55.59 284 PHE B N 1
ATOM 4594 C CA . PHE B 1 284 ? 16.172 -19.672 -18.406 1 55.59 284 PHE B CA 1
ATOM 4595 C C . PHE B 1 284 ? 16.922 -18.422 -18 1 55.59 284 PHE B C 1
ATOM 4597 O O . PHE B 1 284 ? 16.359 -17.328 -17.953 1 55.59 284 PHE B O 1
ATOM 4604 N N . ALA B 1 285 ? 18.125 -18.578 -17.594 1 52.34 285 ALA B N 1
ATOM 4605 C CA . ALA B 1 285 ? 18.922 -17.375 -17.344 1 52.34 285 ALA B CA 1
ATOM 4606 C C . ALA B 1 285 ? 19.203 -16.625 -18.641 1 52.34 285 ALA B C 1
ATOM 4608 O O . ALA B 1 285 ? 19.219 -15.398 -18.672 1 52.34 285 ALA B O 1
ATOM 4609 N N . SER B 1 286 ? 19.625 -17.438 -19.672 1 44.91 286 SER B N 1
ATOM 4610 C CA . SER B 1 286 ? 19.906 -16.812 -20.953 1 44.91 286 SER B CA 1
ATOM 4611 C C . SER B 1 286 ? 18.672 -16.141 -21.531 1 44.91 286 SER B C 1
ATOM 4613 O O . SER B 1 286 ? 18.781 -15.219 -22.344 1 44.91 286 SER B O 1
ATOM 4615 N N . ASN B 1 287 ? 17.656 -16.828 -21.594 1 36.72 287 ASN B N 1
ATOM 4616 C CA . ASN B 1 287 ? 16.5 -16.125 -22.094 1 36.72 287 ASN B CA 1
ATOM 4617 C C . ASN B 1 287 ? 16.203 -14.875 -21.281 1 36.72 287 ASN B C 1
ATOM 4619 O O . ASN B 1 287 ? 15.062 -14.656 -20.844 1 36.72 287 ASN B O 1
ATOM 4623 N N . GLY B 1 288 ? 17.094 -14.492 -20.625 1 35.66 288 GLY B N 1
ATOM 4624 C CA . GLY B 1 288 ? 17.234 -13.141 -20.094 1 35.66 288 GLY B CA 1
ATOM 4625 C C . GLY B 1 288 ? 16.656 -12.078 -21.016 1 35.66 288 GLY B C 1
ATOM 4626 O O . GLY B 1 288 ? 17.344 -11.117 -21.375 1 35.66 288 GLY B O 1
ATOM 4627 N N . LEU B 1 289 ? 15.812 -12.305 -21.891 1 30.17 289 LEU B N 1
ATOM 4628 C CA . LEU B 1 289 ? 15.055 -11.156 -22.375 1 30.17 289 LEU B CA 1
ATOM 4629 C C . LEU B 1 289 ? 14.578 -10.297 -21.203 1 30.17 289 LEU B C 1
ATOM 4631 O O . LEU B 1 289 ? 13.867 -9.312 -21.406 1 30.17 289 LEU B O 1
ATOM 4635 N N . PHE B 1 290 ? 14.617 -10.773 -19.984 1 28.83 290 PHE B N 1
ATOM 4636 C CA . PHE B 1 290 ? 14.672 -9.672 -19.047 1 28.83 290 PHE B CA 1
ATOM 4637 C C . PHE B 1 290 ? 16.047 -9.008 -19.062 1 28.83 290 PHE B C 1
ATOM 4639 O O . PHE B 1 290 ? 16.812 -9.125 -18.125 1 28.83 290 PHE B O 1
ATOM 4646 N N . ALA B 1 291 ? 16.797 -9.156 -20.141 1 26.3 291 ALA B N 1
ATOM 4647 C CA . ALA B 1 291 ? 18.156 -8.625 -20.297 1 26.3 291 ALA B CA 1
ATOM 4648 C C . ALA B 1 291 ? 18.219 -7.172 -19.844 1 26.3 291 ALA B C 1
ATOM 4650 O O . ALA B 1 291 ? 17.25 -6.43 -19.938 1 26.3 291 ALA B O 1
ATOM 4651 N N . ALA B 1 292 ? 19.406 -6.727 -19.328 1 24.34 292 ALA B N 1
ATOM 4652 C CA . ALA B 1 292 ? 20.109 -5.504 -18.953 1 24.34 292 ALA B CA 1
ATOM 4653 C C . ALA B 1 292 ? 19.953 -4.426 -20.016 1 24.34 292 ALA B C 1
ATOM 4655 O O . ALA B 1 292 ? 20.469 -4.566 -21.125 1 24.34 292 ALA B O 1
ATOM 4656 N N . THR B 1 293 ? 18.953 -3.926 -20.5 1 20.09 293 THR B N 1
ATOM 4657 C CA . THR B 1 293 ? 19.375 -2.688 -21.156 1 20.09 293 THR B CA 1
ATOM 4658 C C . THR B 1 293 ? 20.375 -1.933 -20.281 1 20.09 293 THR B C 1
ATOM 4660 O O . THR B 1 293 ? 20.094 -1.644 -19.109 1 20.09 293 THR B O 1
ATOM 4663 N N . GLY B 1 294 ? 21.688 -2.186 -20.406 1 18.16 294 GLY B N 1
ATOM 4664 C CA . GLY B 1 294 ? 22.688 -1.125 -20.469 1 18.16 294 GLY B CA 1
ATOM 4665 C C . GLY B 1 294 ? 22.172 0.145 -21.109 1 18.16 294 GLY B C 1
ATOM 4666 O O . GLY B 1 294 ? 21.297 0.094 -21.984 1 18.16 294 GLY B O 1
#

Secondary structure (DSSP, 8-state):
-PPEEP-----TT-SSEEEEEEES-TT-SSEE-SEEEEEEE-S--EEEEETTEEEEE-TT-EEEE-TT--EEEEE---TT--EEEEEEEEEEEHHHHHHHHHH-GGGGGTHHHHHHGGG-EEPPHHHHHHHHHHHHHHHH--HHHHHHHHHHHHHHHHTSPPPEE-S-HHHHHHHHHH--HHHHHHHHHHHHTTTS---HHHHHHHTT--HHHHHHHHHHHHSS-HHHHHHHHHHHHHHHHHHH-TTS-HHHHHHHTT-S-HHHHHHHHHHHHSS-HHHHIIIIIHT--S----/-PPEEP-----TT-SSEEEEEEES-TT-SSEE-SEEEEEEE-S--EEEEETTEEEEE-TT-EEEE-TT--EEEEE---TT--EEEEEEEEEEEHHHHHHHHHH-GGGGGTHHHHHHGGG-EEPPHHHHHHHHHHHHHHHH--HHHHHHHHHHHHHHHHTSPPPEE-S-HHHHHHHHHH--HHHHHHHHHHHHTTTS---HHHHHHHTT--HHHHHHHHHHHHSS-HHHHHHHHHHHHHHHHHHH-TTS-HHHHHHHTT-S-HHHHHHHHHHHHSS-HHHHIIIIIH--SS----

Nearest PDB structures (foldseek):
  3w6v-assembly1_A  TM=9.286E-01  e=2.019E-05  Streptomyces griseus
  3oio-assembly1_A  TM=9.028E-01  e=2.252E-05  Chromobacterium violaceum
  7r3w-assembly3_C  TM=8.086E-01  e=1.456E-05  Salmonella enterica subsp. enterica serovar Typhimurium
  7r3w-assembly4_D  TM=8.102E-01  e=1.912E-05  Salmonella enterica subsp. enterica serovar Typhimurium
  7vgk-assembly2_F  TM=5.365E-01  e=3.136E-01  Lacticaseibacillus rhamnosus

InterPro domains:
  IPR003313 AraC-type arabinose-binding/dimerisation domain [PF02311] (26-128)
  IPR009057 Homedomain-like superfamily [SSF46689] (182-230)
  IPR009057 Homedomain-like superfamily [SSF46689] (234-285)
  IPR014710 RmlC-like jelly roll fold [G3DSA:2.60.120.10] (12-107)
  IPR018060 AraC-like, DNA binding HTH domain [PF12833] (203-282)
  IPR018060 AraC-like, DNA binding HTH domain [PS01124] (184-283)
  IPR018060 AraC-like, DNA binding HTH domain [SM00342] (197-281)
  IPR020449 Transcription regulator HTH, AraC- type, HTH domain [PR00032] (250-265)
  IPR020449 Transcription regulator HTH, AraC- type, HTH domain [PR00032] (265-281)
  IPR037923 Transcription regulator HTH-like [SSF51215] (17-107)
  IPR050204 AraC/XylS family transcriptional regulators [PTHR46796] (26-285)

Sequence (588 aa):
MQPDLELVHIRKGESFAAWMHGYPFRTVRWHYHPEYEIHLVVATSGRFYVGDHIGDFAPGQLVMTGPNLPQNWISDIAADEMVPVRSLVIQFPEQLVDQCAASIAEMEAIMPLLERSHRGLLFDAATSETVRPLMQRLIDQRGLKRLALFWELLDVLANAPEPEVLASLSYKLDLSGVNSSGLNRAIAYLREHLTDDIGEQDLADMVGQNLSSFSRAFKRHTGTTLVRYKNQLRVDLACLALLTRPQARITDICYETGFSNLSNFNRHFHKIKGMSPSEFRNTFASNGLFAATGMQPDLELVHIRKGESFAAWMHGYPFRTVRWHYHPEYEIHLVVATSGRFYVGDHIGDFAPGQLVMTGPNLPQNWISDIAADEMVPVRSLVIQFPEQLVDQCAASIAEMEAIMPLLERSHRGLLFDAATSETVRPLMQRLIDQRGLKRLALFWELLDVLANAPEPEVLASLSYKLDLSGVNSSGLNRAIAYLREHLTDDIGEQDLADMVGQNLSSFSRAFKRHTGTTLVRYKNQLRVDLACLALLTRPQARITDICYETGFSNLSNFNRHFHKIKGMSPSEFRNTFASNGLFAATG

Organism: Herbaspirillum seropedicae (strain SmR1) (NCBI:txid757424)